Protein AF-A0A8D0L4X7-F1 (afdb_monomer_lite)

pLDDT: mean 71.31, std 26.77, range [26.7, 98.81]

Structure (mmCIF, N/CA/C/O backbone):
data_AF-A0A8D0L4X7-F1
#
_entry.id   AF-A0A8D0L4X7-F1
#
loop_
_atom_site.group_PDB
_atom_site.id
_atom_site.type_symbol
_atom_site.label_atom_id
_atom_site.label_alt_id
_atom_site.label_comp_id
_atom_site.label_asym_id
_atom_site.label_entity_id
_atom_site.label_seq_id
_atom_site.pdbx_PDB_ins_code
_atom_site.Cartn_x
_atom_site.Cartn_y
_atom_site.Cartn_z
_atom_site.occupancy
_atom_site.B_iso_or_equiv
_atom_site.auth_seq_id
_atom_site.auth_comp_id
_atom_site.auth_asym_id
_atom_site.auth_atom_id
_atom_site.pdbx_PDB_model_num
ATOM 1 N N . PRO A 1 1 ? 97.047 15.316 -18.246 1.00 34.00 1 PRO A N 1
ATOM 2 C CA . PRO A 1 1 ? 96.496 16.689 -18.102 1.00 34.00 1 PRO A CA 1
ATOM 3 C C . PRO A 1 1 ? 95.081 16.761 -18.722 1.00 34.00 1 PRO A C 1
ATOM 5 O O . PRO A 1 1 ? 94.843 16.042 -19.683 1.00 34.00 1 PRO A O 1
ATOM 8 N N . PRO A 1 2 ? 94.140 17.516 -18.127 1.00 65.56 2 PRO A N 1
ATOM 9 C CA . PRO A 1 2 ? 92.831 17.027 -17.630 1.00 65.56 2 PRO A CA 1
ATOM 10 C C . PRO A 1 2 ? 91.623 17.534 -18.470 1.00 65.56 2 PRO A C 1
ATOM 12 O O . PRO A 1 2 ? 91.836 18.319 -19.384 1.00 65.56 2 PRO A O 1
ATOM 15 N N . LYS A 1 3 ? 90.344 17.135 -18.291 1.00 3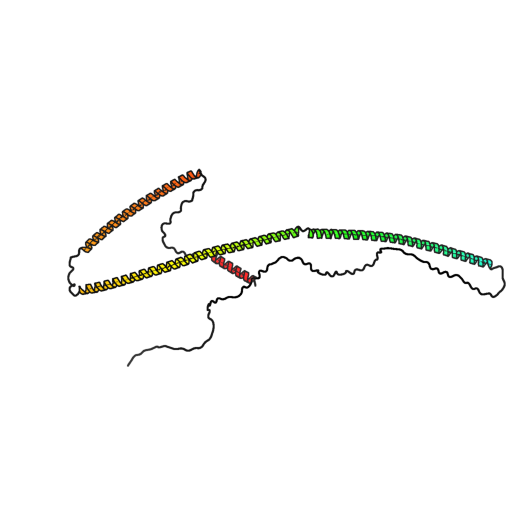9.72 3 LYS A N 1
ATOM 16 C CA . LYS A 1 3 ? 89.419 17.261 -17.127 1.00 39.72 3 LYS A CA 1
ATOM 17 C C . LYS A 1 3 ? 88.187 16.327 -17.317 1.00 39.72 3 LYS A C 1
ATOM 19 O O . LYS A 1 3 ? 87.667 16.263 -18.422 1.00 39.72 3 LYS A O 1
ATOM 24 N N . HIS A 1 4 ? 87.856 15.441 -16.360 1.00 42.44 4 HIS A N 1
ATOM 25 C CA . HIS A 1 4 ? 86.726 15.483 -15.383 1.00 42.44 4 HIS A CA 1
ATOM 26 C C . HIS A 1 4 ? 85.338 15.845 -15.977 1.00 42.44 4 HIS A C 1
ATOM 28 O O . HIS A 1 4 ? 85.224 16.878 -16.616 1.00 42.44 4 HIS A O 1
ATOM 34 N N . SER A 1 5 ? 84.233 15.105 -15.756 1.00 37.44 5 SER A N 1
ATOM 35 C CA . SER A 1 5 ? 83.608 14.872 -14.436 1.00 37.44 5 SER A CA 1
ATOM 36 C C . SER A 1 5 ? 82.314 13.999 -14.476 1.00 37.44 5 SER A C 1
ATOM 38 O O . SER A 1 5 ? 81.493 14.186 -15.363 1.00 37.44 5 SER A O 1
ATOM 40 N N . HIS A 1 6 ? 82.167 13.118 -13.462 1.00 38.12 6 HIS A N 1
ATOM 41 C CA . HIS A 1 6 ? 80.980 12.597 -12.713 1.00 38.12 6 HIS A CA 1
ATOM 42 C C . HIS A 1 6 ? 79.736 11.962 -13.398 1.00 38.12 6 HIS A C 1
ATOM 44 O O . HIS A 1 6 ? 79.083 12.581 -14.219 1.00 38.12 6 HIS A O 1
ATOM 50 N N . ARG A 1 7 ? 79.459 10.655 -13.145 1.00 37.72 7 ARG A N 1
ATOM 51 C CA . ARG A 1 7 ? 78.563 9.985 -12.128 1.00 37.72 7 ARG A CA 1
ATOM 52 C C . ARG A 1 7 ? 77.052 10.116 -12.446 1.00 37.72 7 ARG A C 1
ATOM 54 O O . ARG A 1 7 ? 76.613 11.192 -12.792 1.00 37.72 7 ARG A O 1
ATOM 61 N N . GLY A 1 8 ? 76.191 9.099 -12.306 1.00 30.28 8 GLY A N 1
ATOM 62 C CA . GLY A 1 8 ? 76.246 7.899 -11.464 1.00 30.28 8 GLY A CA 1
ATOM 63 C C . GLY A 1 8 ? 75.336 6.744 -11.931 1.00 30.28 8 GLY A C 1
ATOM 64 O O . GLY A 1 8 ? 74.757 6.768 -13.008 1.00 30.28 8 GLY A O 1
ATOM 65 N N . ARG A 1 9 ? 75.309 5.695 -11.107 1.00 38.44 9 ARG A N 1
ATOM 66 C CA . ARG A 1 9 ? 75.035 4.278 -11.393 1.00 38.44 9 ARG A CA 1
ATOM 67 C C . ARG A 1 9 ? 74.041 3.771 -10.343 1.00 38.44 9 ARG A C 1
ATOM 69 O O . ARG A 1 9 ? 74.279 4.109 -9.192 1.00 38.44 9 ARG A O 1
ATOM 76 N N . LEU A 1 10 ? 73.047 2.938 -10.680 1.00 31.69 10 LEU A N 1
ATOM 77 C CA . LEU A 1 10 ? 72.357 2.046 -9.723 1.00 31.69 10 LEU A CA 1
ATOM 78 C C . LEU A 1 10 ? 71.587 0.899 -10.423 1.00 31.69 10 LEU A C 1
ATOM 80 O O . LEU A 1 10 ? 70.802 1.144 -11.332 1.00 31.69 10 LEU A O 1
ATOM 84 N N . ALA A 1 11 ? 71.835 -0.332 -9.956 1.00 32.25 11 ALA A N 1
ATOM 85 C CA . ALA A 1 11 ? 71.083 -1.600 -10.068 1.00 32.25 11 ALA A CA 1
ATOM 86 C C . ALA A 1 11 ? 71.865 -2.665 -9.240 1.00 32.25 11 ALA A C 1
ATOM 88 O O . ALA A 1 11 ? 73.053 -2.421 -8.994 1.00 32.25 11 ALA A O 1
ATOM 89 N N . PRO A 1 12 ? 71.370 -3.892 -8.952 1.00 51.16 12 PRO A N 1
ATOM 90 C CA . PRO A 1 12 ? 70.024 -4.370 -8.572 1.00 51.16 12 PRO A CA 1
ATOM 91 C C . PRO A 1 12 ? 70.040 -5.361 -7.355 1.00 51.16 12 PRO A C 1
ATOM 93 O O . PRO A 1 12 ? 71.104 -5.759 -6.894 1.00 51.16 12 PRO A O 1
ATOM 96 N N . GLY A 1 13 ? 68.865 -5.851 -6.909 1.00 28.59 13 GLY A N 1
ATOM 97 C CA . GLY A 1 13 ? 68.700 -7.249 -6.431 1.00 28.59 13 GLY A CA 1
ATOM 98 C C . GLY A 1 13 ? 68.318 -7.551 -4.958 1.00 28.59 13 GLY A C 1
ATOM 99 O O . GLY A 1 13 ? 69.172 -7.564 -4.086 1.00 28.59 13 GLY A O 1
ATOM 100 N N . CYS A 1 14 ? 67.037 -7.903 -4.754 1.00 29.39 14 CYS A N 1
ATOM 101 C CA . CYS A 1 14 ? 66.383 -8.898 -3.860 1.00 29.39 14 CYS A CA 1
ATOM 102 C C . CYS A 1 14 ? 67.006 -9.380 -2.513 1.00 29.39 14 CYS A C 1
ATOM 104 O O . CYS A 1 14 ? 68.050 -10.022 -2.553 1.00 29.39 14 CYS A O 1
ATOM 106 N N . ARG A 1 15 ? 66.233 -9.348 -1.391 1.00 28.31 15 ARG A N 1
ATOM 107 C CA . ARG A 1 15 ? 65.673 -10.537 -0.656 1.00 28.31 15 ARG A CA 1
ATOM 108 C C . ARG A 1 15 ? 64.761 -10.183 0.566 1.00 28.31 15 ARG A C 1
ATOM 110 O O . ARG A 1 15 ? 65.149 -9.394 1.410 1.00 28.31 15 ARG A O 1
ATOM 117 N N . TRP A 1 16 ? 63.584 -10.832 0.605 1.00 31.25 16 TRP A N 1
ATOM 118 C CA . TRP A 1 16 ? 62.644 -11.315 1.659 1.00 31.25 16 TRP A CA 1
ATOM 119 C C . TRP A 1 16 ? 62.619 -10.839 3.138 1.00 31.25 16 TRP A C 1
ATOM 121 O O . TRP A 1 16 ? 63.617 -10.925 3.845 1.00 31.25 16 TRP A O 1
ATOM 131 N N . GLY A 1 17 ? 61.382 -10.612 3.629 1.00 28.08 17 GLY A N 1
ATOM 132 C CA . GLY A 1 17 ? 60.911 -10.736 5.029 1.00 28.08 17 GLY A CA 1
ATOM 133 C C . GLY A 1 17 ? 59.525 -10.076 5.250 1.00 28.08 17 GLY A C 1
ATOM 134 O O . GLY A 1 17 ? 59.412 -8.877 5.033 1.00 28.08 17 GLY A O 1
ATOM 135 N N . GLY A 1 18 ? 58.471 -10.828 5.620 1.00 28.09 18 GLY A N 1
ATOM 136 C CA . GLY A 1 18 ? 57.126 -10.300 5.996 1.00 28.09 18 GLY A CA 1
ATOM 137 C C . GLY A 1 18 ? 56.968 -10.081 7.518 1.00 28.09 18 GLY A C 1
ATOM 138 O O . GLY A 1 18 ? 57.997 -10.124 8.194 1.00 28.09 18 GLY A O 1
ATOM 139 N N . PRO A 1 19 ? 55.749 -9.961 8.112 1.00 49.41 19 PRO A N 1
ATOM 140 C CA . PRO A 1 19 ? 54.393 -9.802 7.549 1.00 49.41 19 PRO A CA 1
ATOM 141 C C . PRO A 1 19 ? 53.609 -8.582 8.126 1.00 49.41 19 PRO A C 1
ATOM 143 O O . PRO A 1 19 ? 54.038 -7.963 9.096 1.00 49.41 19 PRO A O 1
ATOM 146 N N . GLY A 1 20 ? 52.425 -8.265 7.580 1.00 29.45 20 GLY A N 1
ATOM 147 C CA . GLY A 1 20 ? 51.476 -7.329 8.207 1.00 29.45 20 GLY A CA 1
ATOM 148 C C . GLY A 1 20 ? 50.301 -6.930 7.306 1.00 29.45 20 GLY A C 1
ATOM 149 O O . GLY A 1 20 ? 50.505 -6.334 6.254 1.00 29.45 20 GLY A O 1
ATOM 150 N N . ASP A 1 21 ? 49.096 -7.301 7.736 1.00 31.38 21 ASP A N 1
ATOM 151 C CA . ASP A 1 21 ? 47.789 -7.222 7.074 1.00 31.38 21 ASP A CA 1
ATOM 152 C C . ASP A 1 21 ? 47.333 -5.841 6.574 1.00 31.38 21 ASP A C 1
ATOM 154 O O . ASP A 1 21 ? 47.471 -4.828 7.253 1.00 31.38 21 ASP A O 1
ATOM 158 N N . THR A 1 22 ? 46.651 -5.827 5.425 1.00 32.81 22 THR A N 1
ATOM 159 C CA . THR A 1 22 ? 45.186 -5.626 5.293 1.00 32.81 22 THR A CA 1
ATOM 160 C C . THR A 1 22 ? 44.869 -5.315 3.827 1.00 32.81 22 THR A C 1
ATOM 162 O O . THR A 1 22 ? 45.098 -4.218 3.328 1.00 32.81 22 THR A O 1
ATOM 165 N N . GLY A 1 23 ? 44.364 -6.317 3.106 1.00 30.70 23 GLY A N 1
ATOM 166 C CA . GLY A 1 23 ? 43.970 -6.199 1.705 1.00 30.70 23 GLY A CA 1
ATOM 167 C C . GLY A 1 23 ? 42.538 -6.670 1.514 1.00 30.70 23 GLY A C 1
ATOM 168 O O . GLY A 1 23 ? 42.254 -7.861 1.607 1.00 30.70 23 GLY A O 1
ATOM 169 N N . LEU A 1 24 ? 41.656 -5.711 1.241 1.00 42.62 24 LEU A N 1
ATOM 170 C CA . LEU A 1 24 ? 40.324 -5.909 0.679 1.00 42.62 24 LEU A CA 1
ATOM 171 C C . LEU A 1 24 ? 40.417 -6.735 -0.613 1.00 42.62 24 LEU A C 1
ATOM 173 O O . LEU A 1 24 ? 41.211 -6.422 -1.499 1.00 42.62 24 LEU A O 1
ATOM 177 N N . GLY A 1 25 ? 39.580 -7.762 -0.736 1.00 30.94 25 GLY A N 1
ATOM 178 C CA . GLY A 1 25 ? 39.521 -8.602 -1.927 1.00 30.94 25 GLY A CA 1
ATOM 179 C C . GLY A 1 25 ? 38.228 -9.402 -1.994 1.00 30.94 25 GLY A C 1
ATOM 180 O O . GLY A 1 25 ? 38.028 -10.352 -1.246 1.00 30.94 25 GLY A O 1
ATOM 181 N N . VAL A 1 26 ? 37.364 -8.986 -2.916 1.00 42.06 26 VAL A N 1
ATOM 182 C CA . VAL A 1 26 ? 36.131 -9.646 -3.356 1.00 42.06 26 VAL A CA 1
ATOM 183 C C . VAL A 1 26 ? 36.414 -11.083 -3.812 1.00 42.06 26 VAL A C 1
ATOM 185 O O . VAL A 1 26 ? 37.374 -11.328 -4.539 1.00 42.06 26 VAL A O 1
ATOM 188 N N . GLY A 1 27 ? 35.545 -12.031 -3.447 1.00 29.25 27 GLY A N 1
ATOM 189 C CA . GLY A 1 27 ? 35.651 -13.422 -3.887 1.00 29.25 27 GLY A CA 1
ATOM 190 C C . GLY A 1 27 ? 34.370 -14.224 -3.674 1.00 29.25 27 GLY A C 1
ATOM 191 O O . GLY A 1 27 ? 34.125 -14.756 -2.598 1.00 29.25 27 GLY A O 1
ATOM 192 N N . SER A 1 28 ? 33.583 -14.321 -4.744 1.00 42.09 28 SER A N 1
ATOM 193 C CA . SER A 1 28 ? 32.411 -15.181 -4.927 1.00 42.09 28 SER A CA 1
ATOM 194 C C . SER A 1 28 ? 32.653 -16.649 -4.536 1.00 42.09 28 SER A C 1
ATOM 196 O O . SER A 1 28 ? 33.633 -17.251 -4.978 1.00 42.09 28 SER A O 1
ATOM 198 N N . ARG A 1 29 ? 31.712 -17.260 -3.799 1.00 33.19 29 ARG A N 1
ATOM 199 C CA . ARG A 1 29 ? 31.449 -18.711 -3.829 1.00 33.19 29 ARG A CA 1
ATOM 200 C C . ARG A 1 29 ? 29.953 -18.996 -3.684 1.00 33.19 29 ARG A C 1
ATOM 202 O O . ARG A 1 29 ? 29.329 -18.629 -2.695 1.00 33.19 29 ARG A O 1
ATOM 209 N N . ARG A 1 30 ? 29.418 -19.723 -4.670 1.00 33.00 30 ARG A N 1
ATOM 210 C CA . ARG A 1 30 ? 28.227 -20.572 -4.536 1.00 33.00 30 ARG A CA 1
ATOM 211 C C . ARG A 1 30 ? 28.495 -21.676 -3.512 1.00 33.00 30 ARG A C 1
ATOM 213 O O . ARG A 1 30 ? 29.586 -22.244 -3.528 1.00 33.00 30 ARG A O 1
ATOM 220 N N . ALA A 1 31 ? 27.464 -22.047 -2.756 1.00 33.25 31 ALA A N 1
ATOM 221 C CA . ALA A 1 31 ? 26.797 -23.364 -2.735 1.00 33.25 31 ALA A CA 1
ATOM 222 C C . ALA A 1 31 ? 26.151 -23.611 -1.339 1.00 33.25 31 ALA A C 1
ATOM 224 O O . ALA A 1 31 ? 26.249 -22.748 -0.471 1.00 33.25 31 ALA A O 1
ATOM 225 N N . PRO A 1 32 ? 25.366 -24.684 -1.137 1.00 49.59 32 PRO A N 1
ATOM 226 C CA . PRO A 1 32 ? 23.939 -24.587 -0.851 1.00 49.59 32 PRO A CA 1
ATOM 227 C C . PRO A 1 32 ? 23.647 -24.981 0.602 1.00 49.59 32 PRO A C 1
ATOM 229 O O . PRO A 1 32 ? 24.272 -25.883 1.152 1.00 49.59 32 PRO A O 1
ATOM 232 N N . GLY A 1 33 ? 22.683 -24.334 1.249 1.00 26.70 33 GLY A N 1
ATOM 233 C CA . GLY A 1 33 ? 22.497 -24.555 2.678 1.00 26.70 33 GLY A CA 1
ATOM 234 C C . GLY A 1 33 ? 21.097 -24.249 3.146 1.00 26.70 33 GLY A C 1
ATOM 235 O O . GLY A 1 33 ? 20.808 -23.123 3.511 1.00 26.70 33 GLY A O 1
ATOM 236 N N . SER A 1 34 ? 20.300 -25.311 3.202 1.00 33.12 34 SER A N 1
ATOM 237 C CA . SER A 1 34 ? 19.147 -25.470 4.081 1.00 33.12 34 SER A CA 1
ATOM 238 C C . SER A 1 34 ? 17.979 -24.512 3.850 1.00 33.12 34 SER A C 1
ATOM 240 O O . SER A 1 34 ? 17.970 -23.359 4.271 1.00 33.12 34 SER A O 1
ATOM 242 N N . LEU A 1 35 ? 16.934 -25.080 3.244 1.00 39.91 35 LEU A N 1
ATOM 243 C CA . LEU A 1 35 ? 15.538 -24.714 3.454 1.00 39.91 35 LEU A CA 1
ATOM 244 C C . LEU A 1 35 ? 15.260 -24.551 4.958 1.00 39.91 35 LEU A C 1
ATOM 246 O O . LEU A 1 35 ? 14.817 -25.474 5.640 1.00 39.91 35 LEU A O 1
ATOM 250 N N . GLY A 1 36 ? 15.506 -23.354 5.478 1.00 29.59 36 GLY A N 1
ATOM 251 C CA . GLY A 1 36 ? 14.906 -22.890 6.709 1.00 29.59 36 GLY A CA 1
ATOM 252 C C . GLY A 1 36 ? 13.438 -22.658 6.414 1.00 29.59 36 GLY A C 1
ATOM 253 O O . GLY A 1 36 ? 13.067 -21.585 5.950 1.00 29.59 36 GLY A O 1
ATOM 254 N N . MET A 1 37 ? 12.619 -23.690 6.635 1.00 32.09 37 MET A N 1
ATOM 255 C CA . MET A 1 37 ? 11.176 -23.555 6.789 1.00 32.09 37 MET A CA 1
ATOM 256 C C . MET A 1 37 ? 10.900 -22.288 7.601 1.00 32.09 37 MET A C 1
ATOM 258 O O . MET A 1 37 ? 11.126 -22.264 8.815 1.00 32.09 37 MET A O 1
ATOM 262 N N . LEU A 1 38 ? 10.386 -21.242 6.950 1.00 31.59 38 LEU A N 1
ATOM 263 C CA . LEU A 1 38 ? 9.654 -20.218 7.669 1.00 31.59 38 LEU A CA 1
ATOM 264 C C . LEU A 1 38 ? 8.495 -20.958 8.326 1.00 31.59 38 LEU A C 1
ATOM 266 O O . LEU A 1 38 ? 7.531 -21.361 7.672 1.00 31.59 38 LEU A O 1
ATOM 270 N N . ARG A 1 39 ? 8.609 -21.171 9.639 1.00 32.94 39 ARG A N 1
ATOM 271 C CA . ARG A 1 39 ? 7.456 -21.405 10.497 1.00 32.94 39 ARG A CA 1
ATOM 272 C C . ARG A 1 39 ? 6.570 -20.177 10.338 1.00 32.94 39 ARG A C 1
ATOM 274 O O . ARG A 1 39 ? 6.686 -19.209 11.083 1.00 32.94 39 ARG A O 1
ATOM 281 N N . VAL A 1 40 ? 5.665 -20.249 9.369 1.00 31.19 40 VAL A N 1
ATOM 282 C CA . VAL A 1 40 ? 4.388 -19.559 9.424 1.00 31.19 40 VAL A CA 1
ATOM 283 C C . VAL A 1 40 ? 3.759 -20.043 10.722 1.00 31.19 40 VAL A C 1
ATOM 285 O O . VAL A 1 40 ? 3.211 -21.144 10.806 1.00 31.19 40 VAL A O 1
ATOM 288 N N . ARG A 1 41 ? 3.919 -19.255 11.787 1.00 32.97 41 ARG A N 1
ATOM 289 C CA . ARG A 1 41 ? 3.071 -19.379 12.962 1.00 32.97 41 ARG A CA 1
ATOM 290 C C . ARG A 1 41 ? 1.672 -19.042 12.467 1.00 32.97 41 ARG A C 1
ATOM 292 O O . ARG A 1 41 ? 1.294 -17.879 12.406 1.00 32.97 41 ARG A O 1
ATOM 299 N N . LYS A 1 42 ? 0.921 -20.076 12.079 1.00 34.19 42 LYS A N 1
ATOM 300 C CA . LYS A 1 42 ? -0.536 -20.036 12.108 1.00 34.19 42 LYS A CA 1
ATOM 301 C C . LYS A 1 42 ? -0.904 -19.559 13.508 1.00 34.19 42 LYS A C 1
ATOM 303 O O . LYS A 1 42 ? -0.799 -20.318 14.470 1.00 34.19 42 LYS A O 1
ATOM 308 N N . LEU A 1 43 ? -1.312 -18.302 13.619 1.00 36.09 43 LEU A N 1
ATOM 309 C CA . LEU A 1 43 ? -2.193 -17.871 14.689 1.00 36.09 43 LEU A CA 1
ATOM 310 C C . LEU A 1 43 ? -3.526 -18.574 14.431 1.00 36.09 43 LEU A C 1
ATOM 312 O O . LEU A 1 43 ? -4.420 -18.061 13.773 1.00 36.09 43 LEU A O 1
ATOM 316 N N . SER A 1 44 ? -3.601 -19.819 14.895 1.00 33.09 44 SER A N 1
ATOM 317 C CA . SER A 1 44 ? -4.858 -20.505 15.133 1.00 33.09 44 SER A CA 1
ATOM 318 C C . SER A 1 44 ? -5.515 -19.800 16.313 1.00 33.09 44 SER A C 1
ATOM 320 O O . SER A 1 44 ? -5.299 -20.175 17.466 1.00 33.09 44 SER A O 1
ATOM 322 N N . GLN A 1 45 ? -6.283 -18.747 16.036 1.00 42.56 45 GLN A N 1
ATOM 323 C CA . GLN A 1 45 ? -7.307 -18.296 16.967 1.00 42.56 45 GLN A CA 1
ATOM 324 C C . GLN A 1 45 ? -8.401 -19.362 16.969 1.00 42.56 45 GLN A C 1
ATOM 326 O O . GLN A 1 45 ? -9.260 -19.439 16.102 1.00 42.56 45 GLN A O 1
ATOM 331 N N . GLY A 1 46 ? -8.254 -20.259 17.930 1.00 45.78 46 GLY A N 1
ATOM 332 C CA . GLY A 1 46 ? -9.140 -21.368 18.223 1.00 45.78 46 GLY A CA 1
ATOM 333 C C . GLY A 1 46 ? -8.811 -21.847 19.626 1.00 45.78 46 GLY A C 1
ATOM 334 O O . GLY A 1 46 ? -8.455 -23.003 19.821 1.00 45.78 46 GLY A O 1
ATOM 335 N N . GLN A 1 47 ? -8.820 -20.925 20.592 1.00 33.12 47 GLN A N 1
ATOM 336 C CA . GLN A 1 47 ? -8.867 -21.295 21.999 1.00 33.12 47 GLN A CA 1
ATOM 337 C C . GLN A 1 47 ? -10.335 -21.406 22.385 1.00 33.12 47 GLN A C 1
ATOM 339 O O . GLN A 1 47 ? -11.026 -20.423 22.639 1.00 33.12 47 GLN A O 1
ATOM 344 N N . VAL A 1 48 ? -10.793 -22.654 22.382 1.00 38.81 48 VAL A N 1
ATOM 345 C CA . VAL A 1 48 ? -11.877 -23.109 23.242 1.00 38.81 48 VAL A CA 1
ATOM 346 C C . VAL A 1 48 ? -11.533 -22.661 24.659 1.00 38.81 48 VAL A C 1
ATOM 348 O O . VAL A 1 48 ? -10.438 -22.939 25.151 1.00 38.81 48 VAL A O 1
ATOM 351 N N . TRP A 1 49 ? -12.457 -21.947 25.295 1.00 32.56 49 TRP A N 1
ATOM 352 C CA . TRP A 1 49 ? -12.390 -21.633 26.713 1.00 32.56 49 TRP A CA 1
ATOM 353 C C . TRP A 1 49 ? -12.473 -22.945 27.497 1.00 32.56 49 TRP A C 1
ATOM 355 O O . TRP A 1 49 ? -13.549 -23.464 27.780 1.00 32.56 49 TRP A O 1
ATOM 365 N N . GLY A 1 50 ? -11.312 -23.518 27.796 1.00 30.62 50 GLY A N 1
ATOM 366 C CA . GLY A 1 50 ? -11.171 -24.539 28.817 1.00 30.62 50 GLY A CA 1
ATOM 367 C C . GLY A 1 50 ? -11.258 -23.861 30.175 1.00 30.62 50 GLY A C 1
ATOM 368 O O . GLY A 1 50 ? -10.274 -23.299 30.651 1.00 30.62 50 GLY A O 1
ATOM 369 N N . CYS A 1 51 ? -12.434 -23.908 30.795 1.00 32.81 51 CYS A N 1
ATOM 370 C CA . CYS A 1 51 ? -12.596 -23.642 32.218 1.00 32.81 51 CYS A CA 1
ATOM 371 C C . CYS A 1 51 ? -11.880 -24.750 33.006 1.00 32.81 51 CYS A C 1
ATOM 373 O O . CYS A 1 51 ? -12.495 -25.737 33.403 1.00 32.81 51 CYS A O 1
ATOM 375 N N . SER A 1 52 ? -10.571 -24.613 33.221 1.00 31.66 52 SER A N 1
ATOM 376 C CA . SER A 1 52 ? -9.896 -25.338 34.295 1.00 31.66 52 SER A CA 1
ATOM 377 C C . SER A 1 52 ? -10.140 -24.582 35.591 1.00 31.66 52 SER A C 1
ATOM 379 O O . SER A 1 52 ? -9.762 -23.420 35.733 1.00 31.66 52 SER A O 1
ATOM 381 N N . GLY A 1 53 ? -10.842 -25.266 36.494 1.00 40.31 53 GLY A N 1
ATOM 382 C CA . GLY A 1 53 ? -11.283 -24.774 37.785 1.00 40.31 53 GLY A CA 1
ATOM 383 C C . GLY A 1 53 ? -10.161 -24.119 38.574 1.00 40.31 53 GLY A C 1
ATOM 384 O O . GLY A 1 53 ? -9.191 -24.760 38.973 1.00 40.31 53 GLY A O 1
ATOM 385 N N . VAL A 1 54 ? -10.359 -22.834 38.846 1.00 33.50 54 VAL A N 1
ATOM 386 C CA . VAL A 1 54 ? -9.781 -22.193 40.015 1.00 33.50 54 VAL A CA 1
ATOM 387 C C . VAL A 1 54 ? -10.642 -22.647 41.183 1.00 33.50 54 VAL A C 1
ATOM 389 O O . VAL A 1 54 ? -11.804 -22.264 41.311 1.00 33.50 54 VAL A O 1
ATOM 392 N N . GLN A 1 55 ? -10.074 -23.536 41.987 1.00 37.72 55 GLN A N 1
ATOM 393 C CA . GLN A 1 55 ? -10.587 -23.903 43.291 1.00 37.72 55 GLN A CA 1
ATOM 394 C C . GLN A 1 55 ? -10.524 -22.644 44.158 1.00 37.72 55 GLN A C 1
ATOM 396 O O . GLN A 1 55 ? -9.487 -22.295 44.713 1.00 37.72 55 GLN A O 1
ATOM 401 N N . ALA A 1 56 ? -11.628 -21.901 44.179 1.00 32.72 56 ALA A N 1
ATOM 402 C CA . ALA A 1 56 ? -11.847 -20.851 45.149 1.00 32.72 56 ALA A CA 1
ATOM 403 C C . ALA A 1 56 ? -12.055 -21.545 46.496 1.00 32.72 56 ALA A C 1
ATOM 405 O O . ALA A 1 56 ? -13.135 -22.062 46.783 1.00 32.72 56 ALA A O 1
ATOM 406 N N . GLU A 1 57 ? -10.994 -21.603 47.299 1.00 36.78 57 GLU A N 1
ATOM 407 C CA . GLU A 1 57 ? -11.120 -21.780 48.738 1.00 36.78 57 GLU A CA 1
ATOM 408 C C . GLU A 1 57 ? -11.996 -20.638 49.254 1.00 36.78 57 GLU A C 1
ATOM 410 O O . GLU A 1 57 ? -11.565 -19.494 49.411 1.00 36.78 57 GLU A O 1
ATOM 415 N N . GLY A 1 58 ? -13.278 -20.950 49.433 1.00 31.47 58 GLY A N 1
ATOM 416 C CA . GLY A 1 58 ? -14.219 -20.092 50.118 1.00 31.47 58 GLY A CA 1
ATOM 417 C C . GLY A 1 58 ? -13.710 -19.880 51.533 1.00 31.47 58 GLY A C 1
ATOM 418 O O . GLY A 1 58 ? -13.735 -20.795 52.355 1.00 31.47 58 GLY A O 1
ATOM 419 N N . MET A 1 59 ? -13.235 -18.666 51.802 1.00 36.12 59 MET A N 1
ATOM 420 C CA . MET A 1 59 ? -13.063 -18.151 53.150 1.00 36.12 59 MET A CA 1
ATOM 421 C C . MET A 1 59 ? -14.387 -18.326 53.892 1.00 36.12 59 MET A C 1
ATOM 423 O O . MET A 1 59 ? -15.349 -17.590 53.682 1.00 36.12 59 MET A O 1
ATOM 427 N N . GLY A 1 60 ? -14.426 -19.342 54.752 1.00 31.41 60 GLY A N 1
ATOM 428 C CA . GLY A 1 60 ? -15.466 -19.515 55.744 1.00 31.41 60 GLY A CA 1
ATOM 429 C C . GLY A 1 60 ? -15.431 -18.327 56.692 1.00 31.41 60 GLY A C 1
ATOM 430 O O . GLY A 1 60 ? -14.574 -18.245 57.574 1.00 31.41 60 GLY A O 1
ATOM 431 N N . CYS A 1 61 ? -16.376 -17.409 56.519 1.00 33.31 61 CYS A N 1
ATOM 432 C CA . CYS A 1 61 ? -16.745 -16.472 57.562 1.00 33.31 61 CYS A CA 1
ATOM 433 C C . CYS A 1 61 ? -17.330 -17.280 58.724 1.00 33.31 61 CYS A C 1
ATOM 435 O O . CYS A 1 61 ? -18.506 -17.628 58.743 1.00 33.31 61 CYS A O 1
ATOM 437 N N . ARG A 1 62 ? -16.475 -17.582 59.705 1.00 42.25 62 ARG A N 1
ATOM 438 C CA . ARG A 1 62 ? -16.902 -17.855 61.074 1.00 42.25 62 ARG A CA 1
ATOM 439 C C . ARG A 1 62 ? -17.467 -16.550 61.621 1.00 42.25 62 ARG A C 1
ATOM 441 O O . ARG A 1 62 ? -16.716 -15.719 62.118 1.00 42.25 62 ARG A O 1
ATOM 448 N N . PHE A 1 63 ? -18.771 -16.368 61.506 1.00 32.66 63 PHE A N 1
ATOM 449 C CA . PHE A 1 63 ? -19.500 -15.526 62.437 1.00 32.66 63 PHE A CA 1
ATOM 450 C C . PHE A 1 63 ? -20.504 -16.414 63.146 1.00 32.66 63 PHE A C 1
ATOM 452 O O . PHE A 1 63 ? -21.335 -17.076 62.530 1.00 32.66 63 PHE A O 1
ATOM 459 N N . ALA A 1 64 ? -20.297 -16.501 64.453 1.00 44.06 64 ALA A N 1
ATOM 460 C CA . ALA A 1 64 ? -21.163 -17.178 65.381 1.00 44.06 64 ALA A CA 1
ATOM 461 C C . ALA A 1 64 ? -22.571 -16.593 65.271 1.00 44.06 64 ALA A C 1
ATOM 463 O O . ALA A 1 64 ? -22.743 -15.388 65.413 1.00 44.06 64 ALA A O 1
ATOM 464 N N . HIS A 1 65 ? -23.557 -17.457 65.071 1.00 32.47 65 HIS A N 1
ATOM 465 C CA . HIS A 1 65 ? -24.843 -17.299 65.721 1.00 32.47 65 HIS A CA 1
ATOM 466 C C . HIS A 1 65 ? -25.412 -18.690 65.976 1.00 32.47 65 HIS A C 1
ATOM 468 O O . HIS A 1 65 ? -25.831 -19.417 65.078 1.00 32.47 65 HIS A O 1
ATOM 474 N N . THR A 1 66 ? -25.335 -19.069 67.245 1.00 41.25 66 THR A N 1
ATOM 475 C CA . THR A 1 66 ? -26.304 -19.927 67.907 1.00 41.25 66 THR A CA 1
ATOM 476 C C . THR A 1 66 ? -27.705 -19.441 67.531 1.00 41.25 66 THR A C 1
ATOM 478 O O . THR A 1 66 ? -27.968 -18.245 67.624 1.00 41.25 66 THR A O 1
ATOM 481 N N . VAL A 1 67 ? -28.568 -20.346 67.081 1.00 35.62 67 VAL A N 1
ATOM 482 C CA . VAL A 1 67 ? -29.957 -20.536 67.531 1.00 35.62 67 VAL A CA 1
ATOM 483 C C . VAL A 1 67 ? -30.585 -21.599 66.631 1.00 35.62 67 VAL A C 1
ATOM 485 O O . VAL A 1 67 ? -30.396 -21.640 65.417 1.00 35.62 67 VAL A O 1
ATOM 488 N N . LEU A 1 68 ? -31.263 -22.517 67.306 1.00 41.75 68 LEU A N 1
ATOM 489 C CA . LEU A 1 68 ? -31.961 -23.667 66.774 1.00 41.75 68 LEU A CA 1
ATOM 490 C C . LEU A 1 68 ? -33.131 -23.250 65.876 1.00 41.75 68 LEU A C 1
ATOM 492 O O . LEU A 1 68 ? -33.822 -22.276 66.160 1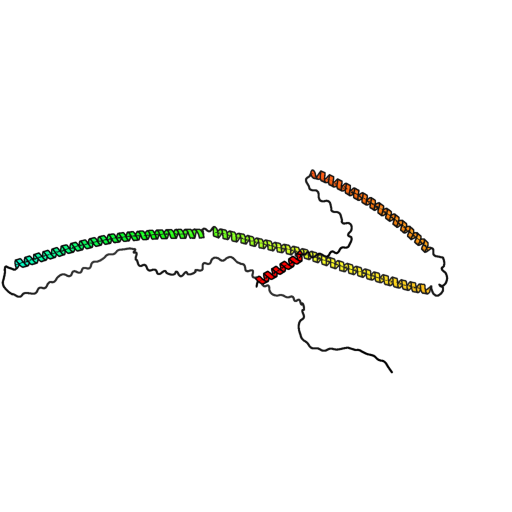.00 41.75 68 LEU A O 1
ATOM 496 N N . CYS A 1 69 ? -33.438 -24.077 64.879 1.00 30.30 69 CYS A N 1
ATOM 497 C CA . CYS A 1 69 ? -34.824 -24.249 64.464 1.00 30.30 69 CYS A CA 1
ATOM 498 C C . CYS A 1 69 ? -35.100 -25.701 64.082 1.00 30.30 69 CYS A C 1
ATOM 500 O O . CYS A 1 69 ? -34.407 -26.312 63.269 1.00 30.30 69 CYS A O 1
ATOM 502 N N . SER A 1 70 ? -36.117 -26.214 64.759 1.00 39.34 70 SER A N 1
ATOM 503 C CA . SER A 1 70 ? -36.677 -27.552 64.719 1.00 39.34 70 SER A CA 1
ATOM 504 C C . SER A 1 70 ? -37.422 -27.847 63.420 1.00 39.34 70 SER A C 1
ATOM 506 O O . SER A 1 70 ? -38.103 -26.988 62.869 1.00 39.34 70 SER A O 1
ATOM 508 N N . SER A 1 71 ? -37.387 -29.113 63.018 1.00 35.69 71 SER A N 1
ATOM 509 C CA . SER A 1 71 ? -38.450 -29.831 62.298 1.00 35.69 71 SER A CA 1
ATOM 510 C C . SER A 1 71 ? -38.013 -31.297 62.246 1.00 35.69 71 SER A C 1
ATOM 512 O O . SER A 1 71 ? -36.849 -31.544 61.956 1.00 35.69 71 SER A O 1
ATOM 514 N N . ALA A 1 72 ? -38.810 -32.333 62.439 1.00 32.47 72 ALA A N 1
ATOM 515 C CA . ALA A 1 72 ? -40.209 -32.540 62.766 1.00 32.47 72 ALA A CA 1
ATOM 516 C C . ALA A 1 72 ? -40.341 -34.068 62.970 1.00 32.47 72 ALA A C 1
ATOM 518 O O . ALA A 1 72 ? -39.512 -34.813 62.445 1.00 32.47 72 ALA A O 1
ATOM 519 N N . GLY A 1 73 ? -41.410 -34.518 63.626 1.00 31.28 73 GLY A N 1
ATOM 520 C CA . GLY A 1 73 ? -41.980 -35.840 63.349 1.00 31.28 73 GLY A CA 1
ATOM 521 C C . GLY A 1 73 ? -41.788 -36.926 64.408 1.00 31.28 73 GLY A C 1
ATOM 522 O O . GLY A 1 73 ? -40.694 -37.446 64.587 1.00 31.28 73 GLY A O 1
ATOM 523 N N . ASP A 1 74 ? -42.940 -37.291 64.972 1.00 31.11 74 ASP A N 1
ATOM 524 C CA . ASP A 1 74 ? -43.412 -38.651 65.249 1.00 31.11 74 ASP A CA 1
ATOM 525 C C . ASP A 1 74 ? -43.097 -39.349 66.588 1.00 31.11 74 ASP A C 1
ATOM 527 O O . ASP A 1 74 ? -42.013 -39.863 66.835 1.00 31.11 74 ASP A O 1
ATOM 531 N N . VAL A 1 75 ? -44.148 -39.341 67.426 1.00 44.78 75 VAL A N 1
ATOM 532 C CA . VAL A 1 75 ? -44.843 -40.489 68.048 1.00 44.78 75 VAL A CA 1
ATOM 533 C C . VAL A 1 75 ? -43.976 -41.645 68.564 1.00 44.78 75 VAL A C 1
ATOM 535 O O . VAL A 1 75 ? -43.398 -42.378 67.780 1.00 44.78 75 VAL A O 1
ATOM 538 N N . ASP A 1 76 ? -44.016 -41.874 69.882 1.00 31.64 76 ASP A N 1
ATOM 539 C CA . ASP A 1 76 ? -44.505 -43.130 70.482 1.00 31.64 76 ASP A CA 1
ATOM 540 C C . ASP A 1 76 ? -44.478 -43.035 72.023 1.00 31.64 76 ASP A C 1
ATOM 542 O O . ASP A 1 76 ? -43.451 -42.780 72.649 1.00 31.64 76 ASP A O 1
ATOM 546 N N . THR A 1 77 ? -45.645 -43.231 72.638 1.00 42.38 77 THR A N 1
ATOM 547 C CA . THR A 1 77 ? -45.793 -43.663 74.042 1.00 42.38 77 THR A CA 1
ATOM 548 C C . THR A 1 77 ? -45.410 -45.146 74.108 1.00 42.38 77 THR A C 1
ATOM 550 O O . THR A 1 77 ? -45.735 -45.867 73.162 1.00 42.38 77 THR A O 1
ATOM 553 N N . PRO A 1 78 ? -44.760 -45.648 75.181 1.00 45.03 78 PRO A N 1
ATOM 554 C CA . PRO A 1 78 ? -45.554 -46.271 76.258 1.00 45.03 78 PRO A CA 1
ATOM 555 C C . PRO A 1 78 ? -44.912 -46.318 77.676 1.00 45.03 78 PRO A C 1
ATOM 557 O O . PRO A 1 78 ? -43.728 -46.051 77.847 1.00 45.03 78 PRO A O 1
ATOM 560 N N . ASN A 1 79 ? -45.734 -46.792 78.633 1.00 29.81 79 ASN A N 1
ATOM 561 C CA . ASN A 1 79 ? -45.456 -47.379 79.967 1.00 29.81 79 ASN A CA 1
ATOM 562 C C . ASN A 1 79 ? -44.994 -46.442 81.103 1.00 29.81 79 ASN A C 1
ATOM 564 O O . ASN A 1 79 ? -44.006 -45.741 80.951 1.00 29.81 79 ASN A O 1
ATOM 568 N N . LEU A 1 80 ? -45.699 -46.285 82.238 1.00 44.25 80 LEU A N 1
ATOM 569 C CA . LEU A 1 80 ? -46.172 -47.246 83.267 1.00 44.25 80 LEU A CA 1
ATOM 570 C C . LEU A 1 80 ? -45.054 -48.091 83.893 1.00 44.25 80 LEU A C 1
ATOM 572 O O . LEU A 1 80 ? -44.762 -49.161 83.370 1.00 44.25 80 LEU A O 1
ATOM 576 N N . GLU A 1 81 ? -44.528 -47.606 85.024 1.00 40.34 81 GLU A N 1
ATOM 577 C CA . GLU A 1 81 ? -44.114 -48.349 86.235 1.00 40.34 81 GLU A CA 1
ATOM 578 C C . GLU A 1 81 ? -44.372 -47.358 87.400 1.00 40.34 81 GLU A C 1
ATOM 580 O O . GLU A 1 81 ? -43.793 -46.274 87.424 1.00 40.34 81 GLU A O 1
ATOM 585 N N . GLU A 1 82 ? -45.490 -47.439 88.130 1.00 43.09 82 GLU A N 1
ATOM 586 C CA . GLU A 1 82 ? -45.673 -48.244 89.355 1.00 43.09 82 GLU A CA 1
ATOM 587 C C . GLU A 1 82 ? -44.424 -48.261 90.250 1.00 43.09 82 GLU A C 1
ATOM 589 O O . GLU A 1 82 ? -43.482 -49.002 89.995 1.00 43.09 82 GLU A O 1
ATOM 594 N N . ASN A 1 83 ? -44.445 -47.463 91.322 1.00 36.59 83 ASN A N 1
ATOM 595 C CA . ASN A 1 83 ? -43.890 -47.904 92.596 1.00 36.59 83 ASN A CA 1
ATOM 596 C C . ASN A 1 83 ? -44.720 -47.285 93.729 1.00 36.59 83 ASN A C 1
ATOM 598 O O . ASN A 1 83 ? -44.608 -46.100 94.044 1.00 36.59 83 ASN A O 1
ATOM 602 N N . GLU A 1 84 ? -45.625 -48.109 94.242 1.00 40.72 84 GLU A N 1
ATOM 603 C CA . GLU A 1 84 ? -46.258 -47.974 95.545 1.00 40.72 84 GLU A CA 1
ATOM 604 C C . GLU A 1 84 ? -45.181 -48.247 96.604 1.00 40.72 84 GLU A C 1
ATOM 606 O O . GLU A 1 84 ? -44.465 -49.241 96.505 1.00 40.72 84 GLU A O 1
ATOM 611 N N . GLU A 1 85 ? -45.063 -47.393 97.615 1.00 38.03 85 GLU A N 1
ATOM 612 C CA . GLU A 1 85 ? -44.522 -47.814 98.908 1.00 38.03 85 GLU A CA 1
ATOM 613 C C . GLU A 1 85 ? -45.547 -47.402 99.963 1.00 38.03 85 GLU A C 1
ATOM 615 O O . GLU A 1 85 ? -45.739 -46.220 100.257 1.00 38.03 85 GLU A O 1
ATOM 620 N N . GLU A 1 86 ? -46.286 -48.417 100.411 1.00 38.62 86 GLU A N 1
ATOM 621 C CA . GLU A 1 86 ? -47.184 -48.393 101.556 1.00 38.62 86 GLU A CA 1
ATOM 622 C C . GLU A 1 86 ? -46.391 -48.356 102.875 1.00 38.62 86 GLU A C 1
ATOM 624 O O . GLU A 1 86 ? -45.241 -48.789 102.955 1.00 38.62 86 GLU A O 1
ATOM 629 N N . GLU A 1 87 ? -47.081 -47.784 103.859 1.00 41.75 87 GLU A N 1
ATOM 630 C CA . GLU A 1 87 ? -46.967 -47.794 105.323 1.00 41.75 87 GLU A CA 1
ATOM 631 C C . GLU A 1 87 ? -46.031 -48.829 105.974 1.00 41.75 87 GLU A C 1
ATOM 633 O O . GLU A 1 87 ? -45.971 -49.960 105.524 1.00 41.75 87 GLU A O 1
ATOM 638 N N . GLU A 1 88 ? -45.408 -48.472 107.107 1.00 34.00 88 GLU A N 1
ATOM 639 C CA . GLU A 1 88 ? -45.673 -49.127 108.406 1.00 34.00 88 GLU A CA 1
ATOM 640 C C . GLU A 1 88 ? -45.269 -48.179 109.556 1.00 34.00 88 GLU A C 1
ATOM 642 O O . GLU A 1 88 ? -44.134 -47.700 109.644 1.00 34.00 88 GLU A O 1
ATOM 647 N N . GLU A 1 89 ? -46.240 -47.887 110.421 1.00 40.28 89 GLU A N 1
ATOM 648 C CA . GLU A 1 89 ? -46.055 -47.301 111.747 1.00 40.28 89 GLU A CA 1
ATOM 649 C C . GLU A 1 89 ? -45.625 -48.402 112.731 1.00 40.28 89 GLU A C 1
ATOM 651 O O . GLU A 1 89 ? -46.222 -49.477 112.752 1.00 40.28 89 GLU A O 1
ATOM 656 N N . GLU A 1 90 ? -44.653 -48.122 113.601 1.00 38.88 90 GLU A N 1
ATOM 657 C CA . GLU A 1 90 ? -44.491 -48.862 114.858 1.00 38.88 90 GLU A CA 1
ATOM 658 C C . GLU A 1 90 ? -44.473 -47.874 116.032 1.00 38.88 90 GLU A C 1
ATOM 660 O O . GLU A 1 90 ? -43.575 -47.039 116.167 1.00 38.88 90 GLU A O 1
ATOM 665 N N . GLU A 1 91 ? -45.498 -47.981 116.878 1.00 41.09 91 GLU A N 1
ATOM 666 C CA . GLU A 1 91 ? -45.549 -47.408 118.220 1.00 41.09 91 GLU A CA 1
ATOM 667 C C . GLU A 1 91 ? -44.834 -48.327 119.226 1.00 41.09 91 GLU A C 1
ATOM 669 O O . GLU A 1 91 ? -45.010 -49.543 119.179 1.00 41.09 91 GLU A O 1
ATOM 674 N N . GLU A 1 92 ? -44.135 -47.756 120.219 1.00 38.09 92 GLU A N 1
ATOM 675 C CA . GLU A 1 92 ? -43.928 -48.430 121.510 1.00 38.09 92 GLU A CA 1
ATOM 676 C C . GLU A 1 92 ? -44.074 -47.497 122.734 1.00 38.09 92 GLU A C 1
ATOM 678 O O . GLU A 1 92 ? -43.404 -46.477 122.898 1.00 38.09 92 GLU A O 1
ATOM 683 N N . GLU A 1 93 ? -45.001 -47.958 123.573 1.00 35.69 93 GLU A N 1
ATOM 684 C CA . GLU A 1 93 ? -45.370 -47.796 124.983 1.00 35.69 93 GLU A CA 1
ATOM 685 C C . GLU A 1 93 ? -44.692 -46.823 125.991 1.00 35.69 93 GLU A C 1
ATOM 687 O O . GLU A 1 93 ? -43.528 -46.928 126.371 1.00 35.69 93 GLU A O 1
ATOM 692 N N . VAL A 1 94 ? -45.576 -45.992 126.575 1.00 37.91 94 VAL A N 1
ATOM 693 C CA . VAL A 1 94 ? -45.975 -45.810 128.002 1.00 37.91 94 VAL A CA 1
ATOM 694 C C . VAL A 1 94 ? -44.917 -45.747 129.131 1.00 37.91 94 VAL A C 1
ATOM 696 O O . VAL A 1 94 ? -44.312 -46.752 129.492 1.00 37.91 94 VAL A O 1
ATOM 699 N N . ASN A 1 95 ? -44.909 -44.637 129.905 1.00 29.11 95 ASN A N 1
ATOM 700 C CA . ASN A 1 95 ? -44.924 -44.728 131.383 1.00 29.11 95 ASN A CA 1
ATOM 701 C C . ASN A 1 95 ? -45.507 -43.497 132.131 1.00 29.11 95 ASN A C 1
ATOM 703 O O . ASN A 1 95 ? -45.044 -42.371 131.988 1.00 29.11 95 ASN A O 1
ATOM 707 N N . ALA A 1 96 ? -46.484 -43.832 132.980 1.00 30.89 96 ALA A N 1
ATOM 708 C CA . ALA A 1 96 ? -47.226 -43.184 134.069 1.00 30.89 96 ALA A CA 1
ATOM 709 C C . ALA A 1 96 ? -46.791 -41.839 134.692 1.00 30.89 96 ALA A C 1
ATOM 711 O O . ALA A 1 96 ? -45.636 -41.645 135.072 1.00 30.89 96 ALA A O 1
ATOM 712 N N . GLY A 1 97 ? -47.801 -41.023 135.046 1.00 31.56 97 GLY A N 1
ATOM 713 C CA . GLY A 1 97 ? -47.604 -39.968 136.044 1.00 31.56 97 GLY A CA 1
ATOM 714 C C . GLY A 1 97 ? -48.754 -39.026 136.422 1.00 31.56 97 GLY A C 1
ATOM 715 O O . GLY A 1 97 ? -48.472 -37.857 136.608 1.00 31.56 97 GLY A O 1
ATOM 716 N N . SER A 1 98 ? -49.967 -39.531 136.682 1.00 35.94 98 SER A N 1
ATOM 717 C CA . SER A 1 98 ? -50.929 -39.005 137.687 1.00 35.94 98 SER A CA 1
ATOM 718 C C . SER A 1 98 ? -51.476 -37.556 137.619 1.00 35.94 98 SER A C 1
ATOM 720 O O . SER A 1 98 ? -50.763 -36.606 137.903 1.00 35.94 98 SER A O 1
ATOM 722 N N . VAL A 1 99 ? -52.819 -37.501 137.563 1.00 46.59 99 VAL A N 1
ATOM 723 C CA . VAL A 1 99 ? -53.729 -36.586 138.292 1.00 46.59 99 VAL A CA 1
ATOM 724 C C . VAL A 1 99 ? -53.721 -35.123 1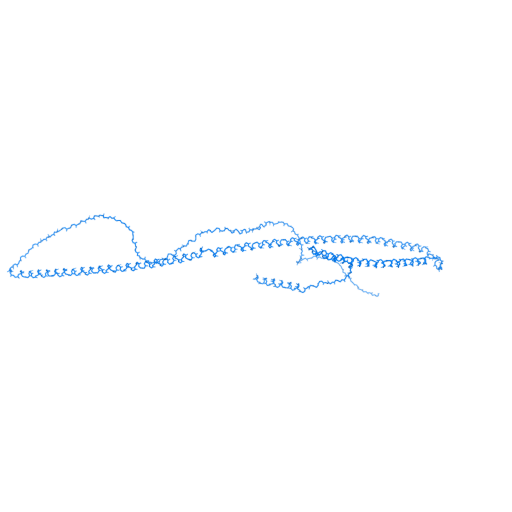37.839 1.00 46.59 99 VAL A C 1
ATOM 726 O O . VAL A 1 99 ? -52.917 -34.345 138.327 1.00 46.59 99 VAL A O 1
ATOM 729 N N . GLU A 1 100 ? -54.687 -34.768 136.984 1.00 39.06 100 GLU A N 1
ATOM 730 C CA . GLU A 1 100 ? -55.635 -33.643 137.139 1.00 39.06 100 GLU A CA 1
ATOM 731 C C . GLU A 1 100 ? -56.509 -33.553 135.870 1.00 39.06 100 GLU A C 1
ATOM 733 O O . GLU A 1 100 ? -56.157 -32.907 134.894 1.00 39.06 100 GLU A O 1
ATOM 738 N N . GLU A 1 101 ? -57.638 -34.272 135.861 1.00 49.84 101 GLU A N 1
ATOM 739 C CA . GLU A 1 101 ? -58.670 -34.122 134.826 1.00 49.84 101 GLU A CA 1
ATOM 740 C C . GLU A 1 101 ? -59.488 -32.848 135.113 1.00 49.84 101 GLU A C 1
ATOM 742 O O . GLU A 1 101 ? -59.825 -32.589 136.272 1.00 49.84 101 GLU A O 1
ATOM 747 N N . GLU A 1 102 ? -59.823 -32.115 134.040 1.00 46.88 102 GLU A N 1
ATOM 748 C CA . GLU A 1 102 ? -60.707 -30.930 133.951 1.00 46.88 102 GLU A CA 1
ATOM 749 C C . GLU A 1 102 ? -60.068 -29.514 133.866 1.00 46.88 102 GLU A C 1
ATOM 751 O O . GLU A 1 102 ? -60.689 -28.561 134.306 1.00 46.88 102 GLU A O 1
ATOM 756 N N . GLU A 1 103 ? -58.885 -29.312 133.255 1.00 48.69 103 GLU A N 1
ATOM 757 C CA . GLU A 1 103 ? -58.381 -27.969 132.815 1.00 48.69 103 GLU A CA 1
ATOM 758 C C . GLU A 1 103 ? -57.434 -28.045 131.565 1.00 48.69 103 GLU A C 1
ATOM 760 O O . GLU A 1 103 ? -56.641 -27.124 131.303 1.00 48.69 103 GLU A O 1
ATOM 765 N N . GLU A 1 104 ? -57.465 -29.150 130.799 1.00 48.00 104 GLU A N 1
ATOM 766 C CA . GLU A 1 104 ? -56.641 -29.378 129.584 1.00 48.00 104 GLU A CA 1
ATOM 767 C C . GLU A 1 104 ? -57.443 -29.313 128.265 1.00 48.00 104 GLU A C 1
ATOM 769 O O . GLU A 1 104 ? -56.919 -28.799 127.276 1.00 48.00 104 GLU A O 1
ATOM 774 N N . ASP A 1 105 ? -58.733 -29.677 128.261 1.00 49.69 105 ASP A N 1
ATOM 775 C CA . ASP A 1 105 ? -59.583 -29.668 127.054 1.00 49.69 105 ASP A CA 1
ATOM 776 C C . ASP A 1 105 ? -59.735 -28.269 126.422 1.00 49.69 105 ASP A C 1
ATOM 778 O O . ASP A 1 105 ? -59.762 -28.129 125.202 1.00 49.69 105 ASP A O 1
ATOM 782 N N . GLU A 1 106 ? -59.792 -27.201 127.225 1.00 53.28 106 GLU A N 1
ATOM 783 C CA . GLU A 1 106 ? -59.919 -25.832 126.696 1.00 53.28 106 GLU A CA 1
ATOM 784 C C . GLU A 1 106 ? -58.624 -25.342 126.019 1.00 53.28 106 GLU A C 1
ATOM 786 O O . GLU A 1 106 ? -58.688 -24.572 125.065 1.00 53.28 106 GLU A O 1
ATOM 791 N N . LYS A 1 107 ? -57.448 -25.833 126.439 1.00 53.59 107 LYS A N 1
ATOM 792 C CA . LYS A 1 107 ? -56.151 -25.445 125.851 1.00 53.59 107 LYS A CA 1
ATOM 793 C C . LYS A 1 107 ? -55.804 -26.269 124.612 1.00 53.59 107 LYS A C 1
ATOM 795 O O . LYS A 1 107 ? -55.219 -25.722 123.682 1.00 53.59 107 LYS A O 1
ATOM 800 N N . GLU A 1 108 ? -56.174 -27.548 124.564 1.00 54.25 108 GLU A N 1
ATOM 801 C CA . GLU A 1 108 ? -56.039 -28.372 123.353 1.00 54.25 108 GLU A CA 1
ATOM 802 C C . GLU A 1 108 ? -56.991 -27.915 122.240 1.00 54.25 108 GLU A C 1
ATOM 804 O O . GLU A 1 108 ? -56.602 -27.881 121.072 1.00 54.25 108 GLU A O 1
ATOM 809 N N . LEU A 1 109 ? -58.206 -27.478 122.590 1.00 57.28 109 LEU A N 1
ATOM 810 C CA . LEU A 1 109 ? -59.143 -26.885 121.633 1.00 57.28 109 LEU A CA 1
ATOM 811 C C . LEU A 1 109 ? -58.654 -25.527 121.101 1.00 57.28 109 LEU A C 1
ATOM 813 O O . LEU A 1 109 ? -58.763 -25.283 119.901 1.00 57.28 109 LEU A O 1
ATOM 817 N N . GLU A 1 110 ? -58.070 -24.670 121.946 1.00 58.91 110 GLU A N 1
ATOM 818 C CA . GLU A 1 110 ? -57.468 -23.396 121.517 1.00 58.91 110 GLU A CA 1
ATOM 819 C C . GLU A 1 110 ? -56.213 -23.593 120.645 1.00 58.91 110 GLU A C 1
ATOM 821 O O . GLU A 1 110 ? -56.013 -22.857 119.676 1.00 58.91 110 GLU A O 1
ATOM 826 N N . LEU A 1 111 ? -55.376 -24.596 120.941 1.00 57.78 111 LEU A N 1
ATOM 827 C CA . LEU A 1 111 ? -54.229 -24.966 120.102 1.00 57.78 111 LEU A CA 1
ATOM 828 C C . LEU A 1 111 ? -54.685 -25.549 118.755 1.00 57.78 111 LEU A C 1
ATOM 830 O O . LEU A 1 111 ? -54.159 -25.162 117.714 1.00 57.78 111 LEU A O 1
ATOM 834 N N . SER A 1 112 ? -55.726 -26.385 118.752 1.00 69.06 112 SER A N 1
ATOM 835 C CA . SER A 1 112 ? -56.341 -26.923 117.532 1.00 69.06 112 SER A CA 1
ATOM 836 C C . SER A 1 112 ? -56.992 -25.832 116.665 1.00 69.06 112 SER A C 1
ATOM 838 O O . SER A 1 112 ? -56.890 -25.853 115.435 1.00 69.06 112 SER A O 1
ATOM 840 N N . GLU A 1 113 ? -57.625 -24.827 117.280 1.00 74.31 113 GLU A N 1
ATOM 841 C CA . GLU A 1 113 ? -58.184 -23.673 116.570 1.00 74.31 113 GLU A CA 1
ATOM 842 C C . GLU A 1 113 ? -57.081 -22.806 115.938 1.00 74.31 113 GLU A C 1
ATOM 844 O O . GLU A 1 113 ? -57.200 -22.424 114.771 1.00 74.31 113 GLU A O 1
ATOM 849 N N . GLN A 1 114 ? -55.971 -22.578 116.647 1.00 80.25 114 GLN A N 1
ATOM 850 C CA . GLN A 1 114 ? -54.799 -21.860 116.129 1.00 80.25 114 GLN A CA 1
ATOM 851 C C . GLN A 1 114 ? -54.091 -22.611 114.995 1.00 80.25 114 GLN A C 1
ATOM 853 O O . GLN A 1 114 ? -53.661 -21.993 114.022 1.00 80.25 114 GLN A O 1
ATOM 858 N N . GLU A 1 115 ? -53.995 -23.938 115.067 1.00 83.44 115 GLU A N 1
ATOM 859 C CA . GLU A 1 115 ? -53.467 -24.773 113.982 1.00 83.44 115 GLU A CA 1
ATOM 860 C C . GLU A 1 115 ? -54.357 -24.705 112.735 1.00 83.44 115 GLU A C 1
ATOM 862 O O . GLU A 1 115 ? -53.863 -24.567 111.613 1.00 83.44 115 GLU A O 1
ATOM 867 N N . MET A 1 116 ? -55.679 -24.712 112.921 1.00 78.62 116 MET A N 1
ATOM 868 C CA . MET A 1 116 ? -56.644 -24.511 111.840 1.00 78.62 116 MET A CA 1
ATOM 869 C C . MET A 1 116 ? -56.554 -23.104 111.242 1.00 78.62 116 MET A C 1
ATOM 871 O O . MET A 1 116 ? -56.674 -22.937 110.027 1.00 78.62 116 MET A O 1
ATOM 875 N N . GLU A 1 117 ? -56.332 -22.077 112.059 1.00 85.62 117 GLU A N 1
ATOM 876 C CA . GLU A 1 117 ? -56.065 -20.717 111.590 1.00 85.62 117 GLU A CA 1
ATOM 877 C C . GLU A 1 117 ? -54.729 -20.608 110.840 1.00 85.62 117 GLU A C 1
ATOM 879 O O . GLU A 1 117 ? -54.679 -19.967 109.788 1.00 85.62 117 GLU A O 1
ATOM 884 N N . ALA A 1 118 ? -53.677 -21.295 111.292 1.00 87.38 118 ALA A N 1
ATOM 885 C CA . ALA A 1 118 ? -52.388 -21.363 110.607 1.00 87.38 118 ALA A CA 1
ATOM 886 C C . ALA A 1 118 ? -52.487 -22.093 109.254 1.00 87.38 118 ALA A C 1
ATOM 888 O O . ALA A 1 118 ? -51.945 -21.613 108.259 1.00 87.38 118 ALA A O 1
ATOM 889 N N . LEU A 1 119 ? -53.236 -23.198 109.177 1.00 90.00 119 LEU A N 1
ATOM 890 C CA . LEU A 1 119 ? -53.544 -23.904 107.926 1.00 90.00 119 LEU A CA 1
ATOM 891 C C . LEU A 1 119 ? -54.353 -23.032 106.959 1.00 90.00 119 LEU A C 1
ATOM 893 O O . LEU A 1 119 ? -54.075 -23.011 105.761 1.00 90.00 119 LEU A O 1
ATOM 897 N N . ARG A 1 120 ? -55.332 -22.267 107.462 1.00 91.69 120 ARG A N 1
ATOM 898 C CA . ARG A 1 120 ? -56.077 -21.288 106.649 1.00 91.69 120 ARG A CA 1
ATOM 899 C C . ARG A 1 120 ? -55.157 -20.192 106.113 1.00 91.69 120 ARG A C 1
ATOM 901 O O . ARG A 1 120 ? -55.290 -19.830 104.948 1.00 91.69 120 ARG A O 1
ATOM 908 N N . ALA A 1 121 ? -54.224 -19.691 106.923 1.00 93.38 121 ALA A N 1
ATOM 909 C CA . ALA A 1 121 ? -53.234 -18.708 106.489 1.00 93.38 121 ALA A CA 1
ATOM 910 C C . ALA A 1 121 ? -52.290 -19.279 105.417 1.00 93.38 121 ALA A C 1
ATOM 912 O O . ALA A 1 121 ? -52.077 -18.629 104.398 1.00 93.38 121 ALA A O 1
ATOM 913 N N . GLN A 1 122 ? -51.805 -20.514 105.588 1.00 95.00 122 GLN A N 1
ATOM 914 C CA . GLN A 1 122 ? -51.002 -21.213 104.576 1.00 95.00 122 GLN A CA 1
ATOM 915 C C . GLN A 1 122 ? -51.783 -21.428 103.276 1.00 95.00 122 GLN A C 1
ATOM 917 O O . GLN A 1 122 ? -51.249 -21.209 102.194 1.00 95.00 122 GLN A O 1
ATOM 922 N N . MET A 1 123 ? -53.060 -21.809 103.362 1.00 95.06 123 MET A N 1
ATOM 923 C CA . MET A 1 123 ? -53.903 -21.975 102.179 1.00 95.06 123 MET A CA 1
ATOM 924 C C . MET A 1 123 ? -54.126 -20.648 101.445 1.00 95.06 123 MET A C 1
ATOM 926 O O . MET A 1 123 ? -54.057 -20.621 100.221 1.00 95.06 123 MET A O 1
ATOM 930 N N . LEU A 1 124 ? -54.358 -19.546 102.165 1.00 95.44 124 LEU A N 1
ATOM 931 C CA . LEU A 1 124 ? -54.458 -18.216 101.557 1.00 95.44 124 LEU A CA 1
ATOM 932 C C . LEU A 1 124 ? -53.136 -17.782 100.911 1.00 95.44 124 LEU A C 1
ATOM 934 O O . LEU A 1 124 ? -53.164 -17.277 99.794 1.00 95.44 124 LEU A O 1
ATOM 938 N N . GLN A 1 125 ? -51.998 -18.037 101.561 1.00 96.62 125 GLN A N 1
ATOM 939 C CA . GLN A 1 125 ? -50.678 -17.738 101.004 1.00 96.62 125 GLN A CA 1
ATOM 940 C C . GLN A 1 125 ? -50.412 -18.535 99.717 1.00 96.62 125 GLN A C 1
ATOM 942 O O . GLN A 1 125 ? -49.997 -17.961 98.718 1.00 96.62 125 GLN A O 1
ATOM 947 N N . LEU A 1 126 ? -50.714 -19.837 99.697 1.00 96.06 126 LEU A N 1
ATOM 948 C CA . LEU A 1 126 ? -50.569 -20.663 98.494 1.00 96.06 126 LEU A CA 1
ATOM 949 C C . LEU A 1 126 ? -51.488 -20.206 97.355 1.00 96.06 126 LEU A C 1
ATOM 951 O O . LEU A 1 126 ? -51.123 -20.332 96.189 1.00 96.06 126 LEU A O 1
ATOM 955 N N . LEU A 1 127 ? -52.681 -19.687 97.667 1.00 96.69 127 LEU A N 1
ATOM 956 C CA . LEU A 1 127 ? -53.575 -19.110 96.661 1.00 96.69 127 LEU A CA 1
ATOM 957 C C . LEU A 1 127 ? -53.015 -17.808 96.079 1.00 96.69 127 LEU A C 1
ATOM 959 O O . LEU A 1 127 ? -53.086 -17.630 94.866 1.00 96.69 127 LEU A O 1
ATOM 963 N N . GLU A 1 128 ? -52.442 -16.939 96.914 1.00 97.12 128 GLU A N 1
ATOM 964 C CA . GLU A 1 128 ? -51.759 -15.719 96.468 1.00 97.12 128 GLU A CA 1
ATOM 965 C C . GLU A 1 128 ? -50.541 -16.063 95.598 1.00 97.12 128 GLU A C 1
ATOM 967 O O . GLU A 1 128 ? -50.435 -15.577 94.476 1.00 97.12 128 GLU A O 1
ATOM 972 N N . GLU A 1 129 ? -49.694 -17.002 96.028 1.00 96.69 129 GLU A N 1
ATOM 973 C CA . GLU A 1 129 ? -48.552 -17.492 95.242 1.00 96.69 129 GLU A CA 1
ATOM 974 C C . GLU A 1 129 ? -48.997 -18.137 93.908 1.00 96.69 129 GLU A C 1
ATOM 976 O O . GLU A 1 129 ? -48.365 -17.949 92.861 1.00 96.69 129 GLU A O 1
ATOM 981 N N . LEU A 1 130 ? -50.115 -18.874 93.891 1.00 97.62 130 LEU A N 1
ATOM 982 C CA . LEU A 1 130 ? -50.700 -19.414 92.657 1.00 97.62 130 LEU A CA 1
ATOM 983 C C . LEU A 1 130 ? -51.234 -18.316 91.726 1.00 97.62 130 LEU A C 1
ATOM 985 O O . LEU A 1 130 ? -51.122 -18.434 90.504 1.00 97.62 130 LEU A O 1
ATOM 989 N N . GLU A 1 131 ? -51.822 -17.255 92.271 1.00 97.19 131 GLU A N 1
ATOM 990 C CA . GLU A 1 131 ? -52.295 -16.117 91.484 1.00 97.19 131 GLU A CA 1
ATOM 991 C C . GLU A 1 131 ? -51.118 -15.318 90.906 1.00 97.19 131 GLU A C 1
ATOM 993 O O . GLU A 1 131 ? -51.100 -15.043 89.704 1.00 97.19 131 GLU A O 1
ATOM 998 N N . GLU A 1 132 ? -50.076 -15.063 91.699 1.00 97.38 132 GLU A N 1
ATOM 999 C CA . GLU A 1 132 ? -48.834 -14.427 91.250 1.00 97.38 132 GLU A CA 1
ATOM 1000 C C . GLU A 1 132 ? -48.145 -15.235 90.142 1.00 97.38 132 GLU A C 1
ATOM 1002 O O . GLU A 1 132 ? -47.768 -14.684 89.105 1.00 97.38 132 GLU A O 1
ATOM 1007 N N . THR A 1 133 ? -48.016 -16.556 90.309 1.00 96.88 133 THR A N 1
ATOM 1008 C CA . THR A 1 133 ? -47.425 -17.426 89.276 1.00 96.88 133 THR A CA 1
ATOM 1009 C C . THR A 1 133 ? -48.266 -17.463 88.004 1.00 96.88 133 THR A C 1
ATOM 1011 O O . THR A 1 133 ? -47.707 -17.463 86.904 1.00 96.88 133 THR A O 1
ATOM 1014 N N . ARG A 1 134 ? -49.599 -17.423 88.116 1.00 97.56 134 ARG A N 1
ATOM 1015 C CA . ARG A 1 134 ? -50.494 -17.311 86.960 1.00 97.56 134 ARG A CA 1
ATOM 1016 C C . ARG A 1 134 ? -50.326 -15.976 86.237 1.00 97.56 134 ARG A C 1
ATOM 1018 O O . ARG A 1 134 ? -50.255 -15.965 85.010 1.00 97.56 134 ARG A O 1
ATOM 1025 N N . GLU A 1 135 ? -50.263 -14.861 86.957 1.00 97.62 135 GLU A N 1
ATOM 1026 C CA . GLU A 1 135 ? -50.012 -13.555 86.345 1.00 97.62 135 GLU A CA 1
ATOM 1027 C C . GLU A 1 135 ? -48.643 -13.490 85.666 1.00 97.62 135 GLU A C 1
ATOM 1029 O O . GLU A 1 135 ? -48.517 -12.901 84.594 1.00 97.62 135 GLU A O 1
ATOM 1034 N N . LEU A 1 136 ? -47.613 -14.076 86.281 1.00 97.88 136 LEU A N 1
ATOM 1035 C CA . LEU A 1 136 ? -46.284 -14.176 85.682 1.00 97.88 136 LEU A CA 1
ATOM 1036 C C . LEU A 1 136 ? -46.316 -15.017 84.402 1.00 97.88 136 LEU A C 1
ATOM 1038 O O . LEU A 1 136 ? -45.725 -14.612 83.405 1.00 97.88 136 LEU A O 1
ATOM 1042 N N . ALA A 1 137 ? -47.045 -16.136 84.388 1.00 97.56 137 ALA A N 1
ATOM 1043 C CA . ALA A 1 137 ? -47.222 -16.949 83.186 1.00 97.56 137 ALA A CA 1
ATOM 1044 C C . ALA A 1 137 ? -47.911 -16.170 82.052 1.00 97.56 137 ALA A C 1
ATOM 1046 O O . ALA A 1 137 ? -47.454 -16.243 80.915 1.00 97.56 137 ALA A O 1
ATOM 1047 N N . LEU A 1 138 ? -48.947 -15.381 82.364 1.00 98.06 138 LEU A N 1
ATOM 1048 C CA . LEU A 1 138 ? -49.613 -14.510 81.386 1.00 98.06 138 LEU A CA 1
ATOM 1049 C C . LEU A 1 138 ? -48.673 -13.417 80.855 1.00 98.06 138 LEU A C 1
ATOM 1051 O O . LEU A 1 138 ? -48.610 -13.203 79.651 1.00 98.06 138 LEU A O 1
ATOM 1055 N N . LYS A 1 139 ? -47.885 -12.773 81.727 1.00 98.00 139 LYS A N 1
ATOM 1056 C CA . LYS A 1 139 ? -46.874 -11.782 81.313 1.00 98.00 139 LYS A CA 1
ATOM 1057 C C . LYS A 1 139 ? -45.824 -12.408 80.387 1.00 98.00 139 LYS A C 1
ATOM 1059 O O . LYS A 1 139 ? -45.491 -11.826 79.366 1.00 98.00 139 LYS A O 1
ATOM 1064 N N . HIS A 1 140 ? -45.343 -13.612 80.701 1.00 97.62 140 HIS A N 1
ATOM 1065 C CA . HIS A 1 140 ? -44.413 -14.338 79.833 1.00 97.62 140 HIS A CA 1
ATOM 1066 C C . HIS A 1 140 ? -45.035 -14.738 78.490 1.00 97.62 140 HIS A C 1
ATOM 1068 O O . HIS A 1 140 ? -44.335 -14.731 77.478 1.00 97.62 140 HIS A O 1
ATOM 1074 N N . GLU A 1 141 ? -46.324 -15.088 78.465 1.00 98.31 141 GLU A N 1
ATOM 1075 C CA . GLU A 1 141 ? -47.062 -15.336 77.225 1.00 98.31 141 GLU A CA 1
ATOM 1076 C C . GLU A 1 141 ? -47.111 -14.064 76.365 1.00 98.31 141 GLU A C 1
ATOM 1078 O O . GLU A 1 141 ? -46.699 -14.110 75.204 1.00 98.31 141 GLU A O 1
ATOM 1083 N N . ASP A 1 142 ? -47.492 -12.923 76.946 1.00 98.31 142 ASP A N 1
ATOM 1084 C CA . ASP A 1 142 ? -47.513 -11.622 76.267 1.00 98.31 142 ASP A CA 1
ATOM 1085 C C . ASP A 1 142 ? -46.119 -11.224 75.741 1.00 98.31 142 ASP A C 1
ATOM 1087 O O . ASP A 1 142 ? -45.976 -10.886 74.562 1.00 98.31 142 ASP A O 1
ATOM 1091 N N . ASP A 1 143 ? -45.072 -11.351 76.567 1.00 98.31 143 ASP A N 1
ATOM 1092 C CA . ASP A 1 143 ? -43.677 -11.081 76.183 1.00 98.31 143 ASP A CA 1
ATOM 1093 C C . ASP A 1 143 ? -43.228 -11.989 75.021 1.00 98.31 143 ASP A C 1
ATOM 1095 O O . ASP A 1 143 ? -42.510 -11.564 74.109 1.00 98.31 143 ASP A O 1
ATOM 1099 N N . SER A 1 144 ? -43.649 -13.260 75.036 1.00 97.88 144 SER A N 1
ATOM 1100 C CA . SER A 1 144 ? -43.321 -14.218 73.977 1.00 97.88 144 SER A CA 1
ATOM 1101 C C . SER A 1 144 ? -44.001 -13.869 72.652 1.00 97.88 144 SER A C 1
ATOM 1103 O O . SER A 1 144 ? -43.371 -13.978 71.597 1.00 97.88 144 SER A O 1
ATOM 1105 N N . LEU A 1 145 ? -45.250 -13.392 72.699 1.00 98.38 145 LEU A N 1
ATOM 1106 C CA . LEU A 1 145 ? -45.997 -12.943 71.526 1.00 98.38 145 LEU A CA 1
ATOM 1107 C C . LEU A 1 145 ? -45.409 -11.647 70.954 1.00 98.38 145 LEU A C 1
ATOM 1109 O O . LEU A 1 145 ? -45.300 -11.517 69.733 1.00 98.38 145 LEU A O 1
ATOM 1113 N N . GLU A 1 146 ? -44.974 -10.714 71.806 1.00 98.25 146 GLU A N 1
ATOM 1114 C CA . GLU A 1 146 ? -44.285 -9.497 71.363 1.00 98.25 146 GLU A CA 1
ATOM 1115 C C . GLU A 1 146 ? -42.960 -9.832 70.661 1.00 98.25 146 GLU A C 1
ATOM 1117 O O . GLU A 1 146 ? -42.712 -9.374 69.541 1.00 98.25 146 GLU A O 1
ATOM 1122 N N . LEU A 1 147 ? -42.133 -10.694 71.266 1.00 98.06 147 LEU A N 1
ATOM 1123 C CA . LEU A 1 147 ? -40.885 -11.164 70.659 1.00 98.06 147 LEU A CA 1
ATOM 1124 C C . LEU A 1 147 ? -41.126 -11.890 69.333 1.00 98.06 147 LEU A C 1
ATOM 1126 O O . LEU A 1 147 ? -40.376 -11.681 68.377 1.00 98.06 147 LEU A O 1
ATOM 1130 N N . GLN A 1 148 ? -42.170 -12.718 69.253 1.00 98.38 148 GLN A N 1
ATOM 1131 C CA . GLN A 1 148 ? -42.550 -13.376 68.008 1.00 98.38 148 GLN A CA 1
ATOM 1132 C C . GLN A 1 148 ? -42.895 -12.348 66.921 1.00 98.38 148 GLN A C 1
ATOM 1134 O O . GLN A 1 148 ? -42.393 -12.469 65.803 1.00 98.38 148 GLN A O 1
ATOM 1139 N N . GLY A 1 149 ? -43.680 -11.316 67.245 1.00 98.06 149 GLY A N 1
ATOM 1140 C CA . GLY A 1 149 ? -44.003 -10.235 66.311 1.00 98.06 149 GLY A CA 1
ATOM 1141 C C . GLY A 1 149 ? -42.757 -9.506 65.797 1.00 98.06 149 GLY A C 1
ATOM 1142 O O . GLY A 1 149 ? -42.590 -9.339 64.589 1.00 98.06 149 GLY A O 1
ATOM 1143 N N . LEU A 1 150 ? -41.829 -9.152 66.692 1.00 98.31 150 LEU A N 1
ATOM 1144 C CA . LEU A 1 150 ? -40.570 -8.492 66.319 1.00 98.31 150 LEU A CA 1
ATOM 1145 C C . LEU A 1 150 ? -39.686 -9.368 65.417 1.00 98.31 150 LEU A C 1
ATOM 1147 O O . LEU A 1 150 ? -39.089 -8.869 64.459 1.00 98.31 150 LEU A O 1
ATOM 1151 N N . LEU A 1 151 ? -39.610 -10.673 65.691 1.00 98.38 151 LEU A N 1
ATOM 1152 C CA . LEU A 1 151 ? -38.865 -11.622 64.858 1.00 98.38 151 LEU A CA 1
ATOM 1153 C C . LEU A 1 151 ? -39.507 -11.795 63.477 1.00 98.38 151 LEU A C 1
ATOM 1155 O O . LEU A 1 151 ? -38.797 -11.901 62.474 1.00 98.38 151 LEU A O 1
ATOM 1159 N N . GLU A 1 152 ? -40.838 -11.820 63.397 1.00 98.06 152 GLU A N 1
ATOM 1160 C CA . GLU A 1 152 ? -41.558 -11.869 62.124 1.00 98.06 152 GLU A CA 1
ATOM 1161 C C . GLU A 1 152 ? -41.296 -10.611 61.282 1.00 98.06 152 GLU A C 1
ATOM 1163 O O . GLU A 1 152 ? -41.013 -10.733 60.084 1.00 98.06 152 GLU A O 1
ATOM 1168 N N . ASP A 1 153 ? -41.284 -9.430 61.904 1.00 98.25 153 ASP A N 1
ATOM 1169 C CA . ASP A 1 153 ? -40.949 -8.161 61.252 1.00 98.25 153 ASP A CA 1
ATOM 1170 C C . ASP A 1 153 ? -39.493 -8.126 60.758 1.00 98.25 153 ASP A C 1
ATOM 1172 O O . ASP A 1 153 ? -39.240 -7.758 59.605 1.00 98.25 153 ASP A O 1
ATOM 1176 N N . GLU A 1 154 ? -38.524 -8.567 61.572 1.00 97.62 154 GLU A N 1
ATOM 1177 C CA . GLU A 1 154 ? -37.120 -8.681 61.153 1.00 97.62 154 GLU A CA 1
ATOM 1178 C C . GLU A 1 154 ? -36.977 -9.664 59.983 1.00 97.62 154 GLU A C 1
ATOM 1180 O O . GLU A 1 154 ? -36.285 -9.386 58.996 1.00 97.62 154 GLU A O 1
ATOM 1185 N N . ARG A 1 155 ? -37.682 -10.799 60.043 1.00 98.00 155 ARG A N 1
ATOM 1186 C CA . ARG A 1 155 ? -37.674 -11.800 58.975 1.00 98.00 155 ARG A CA 1
ATOM 1187 C C . ARG A 1 155 ? -38.232 -11.229 57.673 1.00 98.00 155 ARG A C 1
ATOM 1189 O O . ARG A 1 155 ? -37.653 -11.468 56.612 1.00 98.00 155 ARG A O 1
ATOM 1196 N N . LEU A 1 156 ? -39.331 -10.475 57.733 1.00 98.38 156 LEU A N 1
ATOM 1197 C CA . LEU A 1 156 ? -39.921 -9.809 56.568 1.00 98.38 156 LEU A CA 1
ATOM 1198 C C . LEU A 1 156 ? -38.998 -8.717 56.013 1.00 98.38 156 LEU A C 1
ATOM 1200 O O . LEU A 1 156 ? -38.800 -8.652 54.797 1.00 98.38 156 LEU A O 1
ATOM 1204 N N . ALA A 1 157 ? -38.381 -7.908 56.877 1.00 98.25 157 ALA A N 1
ATOM 1205 C CA . ALA A 1 157 ? -37.415 -6.889 56.475 1.00 98.25 157 ALA A CA 1
ATOM 1206 C C . ALA A 1 157 ? -36.179 -7.509 55.799 1.00 98.25 157 ALA A C 1
ATOM 1208 O O . ALA A 1 157 ? -35.757 -7.054 54.733 1.00 98.25 157 ALA A O 1
ATOM 1209 N N . SER A 1 158 ? -35.649 -8.598 56.361 1.00 97.88 158 SER A N 1
ATOM 1210 C CA . SER A 1 158 ? -34.531 -9.363 55.802 1.00 97.88 158 SER A CA 1
ATOM 1211 C C . SER A 1 158 ? -34.887 -9.993 54.450 1.00 97.88 158 SER A C 1
ATOM 1213 O O . SER A 1 158 ? -34.137 -9.856 53.479 1.00 97.88 158 SER A O 1
ATOM 1215 N N . ALA A 1 159 ? -36.073 -10.602 54.332 1.00 98.50 159 ALA A N 1
ATOM 1216 C CA . ALA A 1 159 ? -36.569 -11.143 53.067 1.00 98.50 159 ALA A CA 1
ATOM 1217 C C . ALA A 1 159 ? -36.703 -10.049 51.995 1.00 98.50 159 ALA A C 1
ATOM 1219 O O . ALA A 1 159 ? -36.266 -10.235 50.855 1.00 98.50 159 ALA A O 1
ATOM 1220 N N . HIS A 1 160 ? -37.240 -8.883 52.363 1.00 98.31 160 HIS A N 1
ATOM 1221 C CA . HIS A 1 160 ? -37.345 -7.740 51.462 1.00 98.31 160 HIS A CA 1
ATOM 1222 C C . HIS A 1 160 ? -35.966 -7.226 51.021 1.00 98.31 160 HIS A C 1
ATOM 1224 O O . HIS A 1 160 ? -35.737 -6.963 49.838 1.00 98.31 160 HIS A O 1
ATOM 1230 N N . GLN A 1 161 ? -35.010 -7.141 51.947 1.00 98.25 161 GLN A N 1
ATOM 1231 C CA . GLN A 1 161 ? -33.639 -6.742 51.647 1.00 98.25 161 GLN A CA 1
ATOM 1232 C C . GLN A 1 161 ? -32.951 -7.732 50.689 1.00 98.25 161 GLN A C 1
ATOM 1234 O O . GLN A 1 161 ? -32.315 -7.312 49.717 1.00 98.25 161 GLN A O 1
ATOM 1239 N N . ALA A 1 162 ? -33.127 -9.039 50.898 1.00 98.19 162 ALA A N 1
ATOM 1240 C CA . ALA A 1 162 ? -32.630 -10.070 49.991 1.00 98.19 162 ALA A CA 1
ATOM 1241 C C . ALA A 1 162 ? -33.256 -9.958 48.589 1.00 98.19 162 ALA A C 1
ATOM 1243 O O . ALA A 1 162 ? -32.562 -10.117 47.579 1.00 98.19 162 ALA A O 1
ATOM 1244 N N . GLU A 1 163 ? -34.544 -9.622 48.497 1.00 98.19 163 GLU A N 1
ATOM 1245 C CA . GLU A 1 163 ? -35.222 -9.386 47.222 1.00 98.19 163 GLU A CA 1
ATOM 1246 C C . GLU A 1 163 ? -34.643 -8.166 46.483 1.00 98.19 163 GLU A C 1
ATOM 1248 O O . GLU A 1 163 ? -34.384 -8.235 45.276 1.00 98.19 163 GLU A O 1
ATOM 1253 N N . ILE A 1 164 ? -34.379 -7.060 47.191 1.00 98.31 164 ILE A N 1
ATOM 1254 C CA . ILE A 1 164 ? -33.746 -5.864 46.612 1.00 98.31 164 ILE A CA 1
ATOM 1255 C C . ILE A 1 164 ? -32.360 -6.207 46.056 1.00 98.31 164 ILE A C 1
ATOM 1257 O O . ILE A 1 164 ? -32.070 -5.872 44.901 1.00 98.31 164 ILE A O 1
ATOM 1261 N N . PHE A 1 165 ? -31.524 -6.907 46.832 1.00 97.94 165 PHE A N 1
ATOM 1262 C CA . PHE A 1 165 ? -30.199 -7.325 46.370 1.00 97.94 165 PHE A CA 1
ATOM 1263 C C . PHE A 1 165 ? -30.287 -8.260 45.168 1.00 97.94 165 PHE A C 1
ATOM 1265 O O . PHE A 1 165 ? -29.570 -8.065 44.189 1.00 97.94 165 PHE A O 1
ATOM 1272 N N . THR A 1 166 ? -31.221 -9.209 45.180 1.00 97.62 166 THR A N 1
ATOM 1273 C CA . THR A 1 166 ? -31.450 -10.124 44.055 1.00 97.62 166 THR A CA 1
ATOM 1274 C C . THR A 1 166 ? -31.844 -9.354 42.794 1.00 97.62 166 THR A C 1
ATOM 1276 O O . THR A 1 166 ? -31.257 -9.564 41.733 1.00 97.62 166 THR A O 1
ATOM 1279 N N . LYS A 1 167 ? -32.758 -8.381 42.898 1.00 97.69 167 LYS A N 1
ATOM 1280 C CA . LYS A 1 167 ? -33.138 -7.503 41.777 1.00 97.69 167 LYS A CA 1
ATOM 1281 C C . LYS A 1 167 ? -31.975 -6.642 41.286 1.00 97.69 167 LYS A C 1
ATOM 1283 O O . LYS A 1 167 ? -31.907 -6.325 40.098 1.00 97.69 167 LYS A O 1
ATOM 1288 N N . GLN A 1 168 ? -31.080 -6.207 42.170 1.00 97.19 168 GLN A N 1
ATOM 1289 C CA . GLN A 1 168 ? -29.897 -5.433 41.790 1.00 97.19 168 GLN A CA 1
ATOM 1290 C C . GLN A 1 168 ? -28.861 -6.308 41.078 1.00 97.19 168 GLN A C 1
ATOM 1292 O O . GLN A 1 168 ? -28.350 -5.908 40.033 1.00 97.19 168 GLN A O 1
ATOM 1297 N N . ILE A 1 169 ? -28.620 -7.519 41.580 1.00 95.31 169 ILE A N 1
ATOM 1298 C CA . ILE A 1 169 ? -27.764 -8.521 40.941 1.00 95.31 169 ILE A CA 1
ATOM 1299 C C . ILE A 1 169 ? -28.312 -8.863 39.555 1.00 95.31 169 ILE A C 1
ATOM 1301 O O . ILE A 1 169 ? -27.566 -8.790 38.586 1.00 95.31 169 ILE A O 1
ATOM 1305 N N . GLN A 1 170 ? -29.612 -9.135 39.427 1.00 93.69 170 GLN A N 1
ATOM 1306 C CA . GLN A 1 170 ? -30.251 -9.409 38.137 1.00 93.69 170 GLN A CA 1
ATOM 1307 C C . GLN A 1 170 ? -30.168 -8.217 37.176 1.00 93.69 170 GLN A C 1
ATOM 1309 O O . GLN A 1 170 ? -29.930 -8.412 35.989 1.00 93.69 170 GLN A O 1
ATOM 1314 N N . ARG A 1 171 ? -30.312 -6.974 37.659 1.00 91.12 171 ARG A N 1
ATOM 1315 C CA . ARG A 1 171 ? -30.121 -5.770 36.829 1.00 91.12 171 ARG A CA 1
ATOM 1316 C C . ARG A 1 171 ? -28.683 -5.611 36.355 1.00 91.12 171 ARG A C 1
ATOM 1318 O O . ARG A 1 171 ? -28.473 -5.215 35.213 1.00 91.12 171 ARG A O 1
ATOM 1325 N N . LEU A 1 172 ? -27.699 -5.877 37.211 1.00 89.12 172 LEU A N 1
ATOM 1326 C CA . LEU A 1 172 ? -26.287 -5.827 36.834 1.00 89.12 172 LEU A CA 1
ATOM 1327 C C . LEU A 1 172 ? -25.962 -6.952 35.852 1.00 89.12 172 LEU A C 1
ATOM 1329 O O . LEU A 1 172 ? -25.465 -6.684 34.764 1.00 89.12 172 LEU A O 1
ATOM 1333 N N . GLN A 1 173 ? -26.333 -8.192 36.169 1.00 87.00 173 GLN A N 1
ATOM 1334 C CA . GLN A 1 173 ? -26.198 -9.333 35.268 1.00 87.00 173 GLN A CA 1
ATOM 1335 C C . GLN A 1 173 ? -26.898 -9.064 33.936 1.00 87.00 173 GLN A C 1
ATOM 1337 O O . GLN A 1 173 ? -26.282 -9.273 32.905 1.00 87.00 173 GLN A O 1
ATOM 1342 N N . GLY A 1 174 ? -28.113 -8.522 33.922 1.00 84.88 174 GLY A N 1
ATOM 1343 C CA . GLY A 1 174 ? -28.825 -8.145 32.701 1.00 84.88 174 GLY A CA 1
ATOM 1344 C C . GLY A 1 174 ? -28.166 -7.008 31.915 1.00 84.88 174 GLY A C 1
ATOM 1345 O O . GLY A 1 174 ? -28.313 -6.966 30.701 1.00 84.88 174 GLY A O 1
ATOM 1346 N N . GLN A 1 175 ? -27.404 -6.113 32.552 1.00 84.12 175 GLN A N 1
ATOM 1347 C CA . GLN A 1 175 ? -26.583 -5.113 31.852 1.00 84.12 175 GLN A CA 1
ATOM 1348 C C . GLN A 1 175 ? -25.333 -5.739 31.220 1.00 84.12 175 GLN A C 1
ATOM 1350 O O . GLN A 1 175 ? -24.997 -5.396 30.089 1.00 84.12 175 GLN A O 1
ATOM 1355 N N . PHE A 1 176 ? -24.681 -6.684 31.907 1.00 78.94 176 PHE A N 1
ATOM 1356 C CA . PHE A 1 176 ? -23.517 -7.409 31.379 1.00 78.94 176 PHE A CA 1
ATOM 1357 C C . PHE A 1 176 ? -23.898 -8.422 30.284 1.00 78.94 176 PHE A C 1
ATOM 1359 O O . PHE A 1 176 ? -23.308 -8.419 29.209 1.00 78.94 176 PHE A O 1
ATOM 1366 N N . HIS A 1 177 ? -24.921 -9.246 30.523 1.00 74.06 177 HIS A N 1
ATOM 1367 C CA . HIS A 1 177 ? -25.487 -10.206 29.562 1.00 74.06 177 HIS A CA 1
ATOM 1368 C C . HIS A 1 177 ? -26.350 -9.521 28.501 1.00 74.06 177 HIS A C 1
ATOM 1370 O O . HIS A 1 177 ? -26.638 -10.104 27.463 1.00 74.06 177 HIS A O 1
ATOM 1376 N N . GLY A 1 178 ? -26.747 -8.269 28.744 1.00 66.81 178 GLY A N 1
ATOM 1377 C CA . GLY A 1 178 ? -27.474 -7.423 27.806 1.00 66.81 178 GLY A CA 1
ATOM 1378 C C . GLY A 1 178 ? -26.703 -7.126 26.529 1.00 66.81 178 GLY A C 1
ATOM 1379 O O . GLY A 1 178 ? -27.304 -6.500 25.659 1.00 66.81 178 GLY A O 1
ATOM 1380 N N . GLY A 1 179 ? -25.438 -7.577 26.437 1.00 62.66 179 GLY A N 1
ATOM 1381 C CA . GLY A 1 179 ? -24.766 -8.119 25.246 1.00 62.66 179 GLY A CA 1
ATOM 1382 C C . GLY A 1 179 ? -24.476 -7.115 24.144 1.00 62.66 179 GLY A C 1
ATOM 1383 O O . GLY A 1 179 ? -23.344 -6.990 23.702 1.00 62.66 179 GLY A O 1
ATOM 1384 N N . ARG A 1 180 ? -25.464 -6.296 23.795 1.00 67.75 180 ARG A N 1
ATOM 1385 C CA . ARG A 1 180 ? -25.472 -5.292 22.737 1.00 67.75 180 ARG A CA 1
ATOM 1386 C C . ARG A 1 180 ? -24.241 -4.406 22.714 1.00 67.75 180 ARG A C 1
ATOM 1388 O O . ARG A 1 180 ? -23.788 -4.081 21.632 1.00 67.75 180 ARG A O 1
ATOM 1395 N N . GLY A 1 181 ? -23.704 -4.000 23.864 1.00 79.25 181 GLY A N 1
ATOM 1396 C CA . GLY A 1 181 ? -22.484 -3.188 23.893 1.00 79.25 181 GLY A CA 1
ATOM 1397 C C . GLY A 1 181 ? -21.238 -3.995 23.528 1.00 79.25 181 GLY A C 1
ATOM 1398 O O . GLY A 1 181 ? -20.461 -3.584 22.673 1.00 79.25 181 GLY A O 1
ATOM 1399 N N . PHE A 1 182 ? -21.060 -5.153 24.164 1.00 83.38 182 PHE A N 1
ATOM 1400 C CA . PHE A 1 182 ? -19.885 -6.001 23.971 1.00 83.38 182 PHE A CA 1
ATOM 1401 C C . PHE A 1 182 ? -19.892 -6.702 22.607 1.00 83.38 182 PHE A C 1
ATOM 1403 O O . PHE A 1 182 ? -18.899 -6.637 21.893 1.00 83.38 182 PHE A O 1
ATOM 1410 N N . GLU A 1 183 ? -21.017 -7.303 22.221 1.00 85.56 183 GLU A N 1
ATOM 1411 C CA . GLU A 1 183 ? -21.218 -7.951 20.921 1.00 85.56 183 GLU A CA 1
ATOM 1412 C C . GLU A 1 183 ? -21.073 -6.938 19.781 1.00 85.56 183 GLU A C 1
ATOM 1414 O O . GLU A 1 183 ? -20.308 -7.178 18.856 1.00 85.56 183 GLU A O 1
ATOM 1419 N N . SER A 1 184 ? -21.678 -5.745 19.888 1.00 88.00 184 SER A N 1
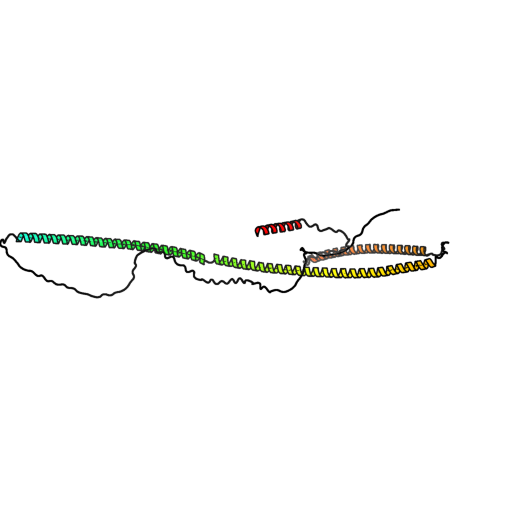ATOM 1420 C CA . SER A 1 184 ? -21.504 -4.703 18.864 1.00 88.00 184 SER A CA 1
ATOM 1421 C C . SER A 1 184 ? -20.053 -4.237 18.743 1.00 88.00 184 SER A C 1
ATOM 1423 O O . SER A 1 184 ? -19.571 -4.032 17.631 1.00 88.00 184 SER A O 1
ATOM 1425 N N . LEU A 1 185 ? -19.333 -4.073 19.856 1.00 90.81 185 LEU A N 1
ATOM 1426 C CA . LEU A 1 185 ? -17.907 -3.735 19.817 1.00 90.81 185 LEU A CA 1
ATOM 1427 C C . LEU A 1 185 ? -17.072 -4.871 19.221 1.00 90.81 185 LEU A C 1
ATOM 1429 O O . LEU A 1 185 ? -16.107 -4.610 18.502 1.00 90.81 185 LEU A O 1
ATOM 1433 N N . GLN A 1 186 ? -17.428 -6.121 19.511 1.00 92.50 186 GLN A N 1
ATOM 1434 C CA . GLN A 1 186 ? -16.772 -7.289 18.942 1.00 92.50 186 GLN A CA 1
ATOM 1435 C C . GLN A 1 186 ? -16.984 -7.361 17.424 1.00 92.50 186 GLN A C 1
ATOM 1437 O O . GLN A 1 186 ? -15.999 -7.539 16.707 1.00 92.50 186 GLN A O 1
ATOM 1442 N N . ASP A 1 187 ? -18.203 -7.113 16.944 1.00 94.19 187 ASP A N 1
ATOM 1443 C CA . ASP A 1 187 ? -18.532 -7.041 15.517 1.00 94.19 187 ASP A CA 1
ATOM 1444 C C . ASP A 1 187 ? -17.775 -5.902 14.817 1.00 94.19 187 ASP A C 1
ATOM 1446 O O . ASP A 1 187 ? -17.197 -6.084 13.743 1.00 94.19 187 ASP A O 1
ATOM 1450 N N . VAL A 1 188 ? -17.712 -4.716 15.435 1.00 96.19 188 VAL A N 1
ATOM 1451 C CA . VAL A 1 188 ? -16.933 -3.582 14.905 1.00 96.19 188 VAL A CA 1
ATOM 1452 C C . VAL A 1 188 ? -15.445 -3.932 14.845 1.00 96.19 188 VAL A C 1
ATOM 1454 O O . VAL A 1 188 ? -14.796 -3.708 13.829 1.00 96.19 188 VAL A O 1
ATOM 1457 N N . LYS A 1 189 ? -14.889 -4.545 15.894 1.00 97.44 189 LYS A N 1
ATOM 1458 C CA . LYS A 1 189 ? -13.490 -4.994 15.895 1.00 97.44 189 LYS A CA 1
ATOM 1459 C C . LYS A 1 189 ? -13.222 -5.992 14.765 1.00 97.44 189 LYS A C 1
ATOM 1461 O O . LYS A 1 189 ? -12.193 -5.897 14.103 1.00 97.44 189 LYS A O 1
ATOM 1466 N N . GLU A 1 190 ? -14.111 -6.960 14.563 1.00 98.00 190 GLU A N 1
ATOM 1467 C CA . GLU A 1 190 ? -13.953 -8.003 13.547 1.00 98.00 190 GLU A CA 1
ATOM 1468 C C . GLU A 1 190 ? -14.077 -7.436 12.127 1.00 98.00 190 GLU A C 1
ATOM 1470 O O . GLU A 1 190 ? -13.241 -7.722 11.268 1.00 98.00 190 GLU A O 1
ATOM 1475 N N . THR A 1 191 ? -15.036 -6.539 11.895 1.00 97.62 191 THR A N 1
ATOM 1476 C CA . THR A 1 191 ? -15.192 -5.842 10.609 1.00 97.62 191 THR A CA 1
ATOM 1477 C C . THR A 1 191 ? -14.014 -4.921 10.286 1.00 97.62 191 THR A C 1
ATOM 1479 O O . THR A 1 191 ? -13.523 -4.952 9.154 1.00 97.62 191 THR A O 1
ATOM 1482 N N . GLU A 1 192 ? -13.495 -4.165 11.256 1.00 98.38 192 GLU A N 1
ATOM 1483 C CA . GLU A 1 192 ? -12.302 -3.329 11.069 1.00 98.38 192 GLU A CA 1
ATOM 1484 C C . GLU A 1 192 ? -11.035 -4.168 10.858 1.00 98.38 192 GLU A C 1
ATOM 1486 O O . GLU A 1 192 ? -10.213 -3.838 10.003 1.00 98.38 192 GLU A O 1
ATOM 1491 N N . LEU A 1 193 ? -10.891 -5.303 11.553 1.00 98.56 193 LEU A N 1
ATOM 1492 C CA . LEU A 1 193 ? -9.786 -6.236 11.318 1.00 98.56 193 LEU A CA 1
ATOM 1493 C C . LEU A 1 193 ? -9.847 -6.807 9.898 1.00 98.56 193 LEU A C 1
ATOM 1495 O O . LEU A 1 193 ? -8.839 -6.803 9.191 1.00 98.56 193 LEU A O 1
ATOM 1499 N N . HIS A 1 194 ? -11.026 -7.231 9.440 1.00 98.62 194 HIS A N 1
ATOM 1500 C CA . HIS A 1 194 ? -11.218 -7.686 8.064 1.00 98.62 194 HIS A CA 1
ATOM 1501 C C . HIS A 1 194 ? -10.934 -6.586 7.038 1.00 98.62 194 HIS A C 1
ATOM 1503 O O . HIS A 1 194 ? -10.329 -6.858 5.998 1.00 98.62 194 HIS A O 1
ATOM 1509 N N . ARG A 1 195 ? -11.337 -5.343 7.321 1.00 98.25 195 ARG A N 1
ATOM 1510 C CA . ARG A 1 195 ? -11.040 -4.188 6.470 1.00 98.25 195 ARG A CA 1
ATOM 1511 C C . ARG A 1 195 ? -9.534 -3.947 6.382 1.00 98.25 195 ARG A C 1
ATOM 1513 O O . ARG A 1 195 ? -9.016 -3.850 5.273 1.00 98.25 195 ARG A O 1
ATOM 1520 N N . ALA A 1 196 ? -8.837 -3.910 7.514 1.00 98.19 196 ALA A N 1
ATOM 1521 C CA . ALA A 1 196 ? -7.389 -3.729 7.564 1.00 98.19 196 ALA A CA 1
ATOM 1522 C C . ALA A 1 196 ? -6.646 -4.872 6.854 1.00 98.19 196 ALA A C 1
ATOM 1524 O O . ALA A 1 196 ? -5.717 -4.626 6.087 1.00 98.19 196 ALA A O 1
ATOM 1525 N N . GLN A 1 197 ? -7.085 -6.121 7.040 1.00 98.62 197 GLN A N 1
ATOM 1526 C CA . GLN A 1 197 ? -6.502 -7.279 6.365 1.00 98.62 197 GLN A CA 1
ATOM 1527 C C . GLN A 1 197 ? -6.692 -7.207 4.845 1.00 98.62 197 GLN A C 1
ATOM 1529 O O . GLN A 1 197 ? -5.756 -7.494 4.102 1.00 98.62 197 GLN A O 1
ATOM 1534 N N . ARG A 1 198 ? -7.870 -6.784 4.373 1.00 98.69 198 ARG A N 1
ATOM 1535 C CA . ARG A 1 198 ? -8.115 -6.571 2.942 1.00 98.69 198 ARG A CA 1
ATOM 1536 C C . ARG A 1 198 ? -7.221 -5.467 2.383 1.00 98.69 198 ARG A C 1
ATOM 1538 O O . ARG A 1 198 ? -6.573 -5.684 1.371 1.00 98.69 198 ARG A O 1
ATOM 1545 N N . GLN A 1 199 ? -7.127 -4.334 3.074 1.00 98.50 199 GLN A N 1
ATOM 1546 C CA . GLN A 1 199 ? -6.263 -3.225 2.662 1.00 98.50 199 GLN A CA 1
ATOM 1547 C C . GLN A 1 199 ? -4.787 -3.627 2.610 1.00 98.50 199 GLN A C 1
ATOM 1549 O O . GLN A 1 199 ? -4.066 -3.184 1.722 1.00 98.50 199 GLN A O 1
ATOM 1554 N N . LEU A 1 200 ? -4.332 -4.483 3.528 1.00 98.75 200 LEU A N 1
ATOM 1555 C CA . LEU A 1 200 ? -2.974 -5.019 3.494 1.00 98.75 200 LEU A CA 1
ATOM 1556 C C . LEU A 1 200 ? -2.747 -5.918 2.270 1.00 98.75 200 LEU A C 1
ATOM 1558 O O . LEU A 1 200 ? -1.695 -5.821 1.643 1.00 98.75 200 LEU A O 1
ATOM 1562 N N . LEU A 1 201 ? -3.719 -6.769 1.919 1.00 98.69 201 LEU A N 1
ATOM 1563 C CA . LEU A 1 201 ? -3.649 -7.602 0.714 1.00 98.69 201 LEU A CA 1
ATOM 1564 C C . LEU A 1 201 ? -3.642 -6.744 -0.557 1.00 98.69 201 LEU A C 1
ATOM 1566 O O . LEU A 1 201 ? -2.759 -6.925 -1.385 1.00 98.69 201 LEU A O 1
ATOM 1570 N N . GLU A 1 202 ? -4.547 -5.770 -0.662 1.00 98.69 202 GLU A N 1
ATOM 1571 C CA . GLU A 1 202 ? -4.616 -4.823 -1.786 1.00 98.69 202 GLU A CA 1
ATOM 1572 C C . GLU A 1 202 ? -3.319 -4.004 -1.918 1.00 98.69 202 GLU A C 1
ATOM 1574 O O . GLU A 1 202 ? -2.800 -3.808 -3.015 1.00 98.69 202 GLU A O 1
ATOM 1579 N N . ALA A 1 203 ? -2.748 -3.541 -0.801 1.00 98.62 203 ALA A N 1
ATOM 1580 C CA . ALA A 1 203 ? -1.469 -2.835 -0.810 1.00 98.62 203 ALA A CA 1
ATOM 1581 C C . ALA A 1 203 ? -0.311 -3.753 -1.229 1.00 98.62 203 ALA A C 1
ATOM 1583 O O . ALA A 1 203 ? 0.568 -3.318 -1.971 1.00 98.62 203 ALA A O 1
ATOM 1584 N N . SER A 1 204 ? -0.308 -5.011 -0.779 1.00 98.44 204 SER A N 1
ATOM 1585 C CA . SER A 1 204 ? 0.697 -6.003 -1.171 1.00 98.44 204 SER A CA 1
ATOM 1586 C C . SER A 1 204 ? 0.612 -6.348 -2.658 1.00 98.44 204 SER A C 1
ATOM 1588 O O . SER A 1 204 ? 1.653 -6.458 -3.298 1.00 98.44 204 SER A O 1
ATOM 1590 N N . GLU A 1 205 ? -0.596 -6.507 -3.202 1.00 98.69 205 GLU A N 1
ATOM 1591 C CA . GLU A 1 205 ? -0.842 -6.727 -4.632 1.00 98.69 205 GLU A CA 1
ATOM 1592 C C . GLU A 1 205 ? -0.347 -5.531 -5.443 1.00 98.69 205 GLU A C 1
ATOM 1594 O O . GLU A 1 205 ? 0.491 -5.688 -6.321 1.00 98.69 205 GLU A O 1
ATOM 1599 N N . LYS A 1 206 ? -0.717 -4.311 -5.045 1.00 98.62 206 LYS A N 1
ATOM 1600 C CA . LYS A 1 206 ? -0.258 -3.098 -5.726 1.00 98.62 206 LYS A CA 1
ATOM 1601 C C . LYS A 1 206 ? 1.262 -2.927 -5.702 1.00 98.62 206 LYS A C 1
ATOM 1603 O O . LYS A 1 206 ? 1.840 -2.451 -6.673 1.00 98.62 206 LYS A O 1
ATOM 1608 N N . ILE A 1 207 ? 1.922 -3.261 -4.591 1.00 98.44 207 ILE A N 1
ATOM 1609 C CA . ILE A 1 207 ? 3.391 -3.244 -4.527 1.00 98.44 207 ILE A CA 1
ATOM 1610 C C . ILE A 1 207 ? 3.971 -4.266 -5.503 1.00 98.44 207 ILE A C 1
ATOM 1612 O O . ILE A 1 207 ? 4.940 -3.946 -6.185 1.00 98.44 207 ILE A O 1
ATOM 1616 N N . HIS A 1 208 ? 3.383 -5.459 -5.581 1.00 98.69 208 HIS A N 1
ATOM 1617 C CA . HIS A 1 208 ? 3.819 -6.487 -6.516 1.00 98.69 208 HIS A CA 1
ATOM 1618 C C . HIS A 1 208 ? 3.631 -6.055 -7.978 1.00 98.69 208 HIS A C 1
ATOM 1620 O O . HIS A 1 208 ? 4.564 -6.190 -8.763 1.00 98.69 208 HIS A O 1
ATOM 1626 N N . ASP A 1 209 ? 2.493 -5.450 -8.321 1.00 98.62 209 ASP A N 1
ATOM 1627 C CA . ASP A 1 209 ? 2.229 -4.925 -9.666 1.00 98.62 209 ASP A CA 1
ATOM 1628 C C . ASP A 1 209 ? 3.232 -3.829 -10.045 1.00 98.62 209 ASP A C 1
ATOM 1630 O O . ASP A 1 209 ? 3.846 -3.882 -11.107 1.00 98.62 209 ASP A O 1
ATOM 1634 N N . MET A 1 210 ? 3.479 -2.868 -9.144 1.00 98.38 210 MET A N 1
ATOM 1635 C CA . MET A 1 210 ? 4.489 -1.826 -9.373 1.00 98.38 210 MET A CA 1
ATOM 1636 C C . MET A 1 210 ? 5.899 -2.414 -9.524 1.00 98.38 210 MET A C 1
ATOM 1638 O O . MET A 1 210 ? 6.701 -1.885 -10.289 1.00 98.38 210 MET A O 1
ATOM 1642 N N . GLN A 1 211 ? 6.230 -3.485 -8.797 1.00 98.50 211 GLN A N 1
ATOM 1643 C CA . GLN A 1 211 ? 7.509 -4.181 -8.963 1.00 98.50 211 GLN A CA 1
ATOM 1644 C C . GLN A 1 211 ? 7.609 -4.834 -10.340 1.00 98.50 211 GLN A C 1
ATOM 1646 O O . GLN A 1 211 ? 8.639 -4.680 -10.988 1.00 98.50 211 GLN A O 1
ATOM 1651 N N . LEU A 1 212 ? 6.544 -5.492 -10.803 1.00 98.69 212 LEU A N 1
ATOM 1652 C CA . LEU A 1 212 ? 6.503 -6.097 -12.131 1.00 98.69 212 LEU A CA 1
ATOM 1653 C C . LEU A 1 212 ? 6.665 -5.038 -13.232 1.00 98.69 212 LEU A C 1
ATOM 1655 O O . LEU A 1 212 ? 7.502 -5.209 -14.110 1.00 98.69 212 LEU A O 1
ATOM 1659 N N . GLU A 1 213 ? 5.951 -3.912 -13.149 1.00 98.69 213 GLU A N 1
ATOM 1660 C CA . GLU A 1 213 ? 6.095 -2.798 -14.102 1.00 98.69 213 GLU A CA 1
ATOM 1661 C C . GLU A 1 213 ? 7.532 -2.248 -14.132 1.00 98.69 213 GLU A C 1
ATOM 1663 O O . GLU A 1 213 ? 8.087 -1.967 -15.199 1.00 98.69 213 GLU A O 1
ATOM 1668 N N . VAL A 1 214 ? 8.162 -2.110 -12.960 1.00 98.62 214 VAL A N 1
ATOM 1669 C CA . VAL A 1 214 ? 9.559 -1.669 -12.859 1.00 98.62 214 VAL A CA 1
ATOM 1670 C C . VAL A 1 214 ? 10.501 -2.702 -13.475 1.00 98.62 214 VAL A C 1
ATOM 1672 O O . VAL A 1 214 ? 11.380 -2.315 -14.242 1.00 98.62 214 VAL A O 1
ATOM 1675 N N . GLU A 1 215 ? 10.323 -3.991 -13.194 1.00 98.38 215 GLU A N 1
ATOM 1676 C CA . GLU A 1 215 ? 11.131 -5.069 -13.775 1.00 98.38 215 GLU A CA 1
ATOM 1677 C C . GLU A 1 215 ? 10.983 -5.144 -15.300 1.00 98.38 215 GLU A C 1
ATOM 1679 O O . GLU A 1 215 ? 11.986 -5.227 -16.009 1.00 98.38 215 GLU A O 1
ATOM 1684 N N . GLU A 1 216 ? 9.761 -5.045 -15.824 1.00 98.56 216 GLU A N 1
ATOM 1685 C CA . GLU A 1 216 ? 9.494 -5.012 -17.263 1.00 98.56 216 GLU A CA 1
ATOM 1686 C C . GLU A 1 216 ? 10.147 -3.792 -17.925 1.00 98.56 216 GLU A C 1
ATOM 1688 O O . GLU A 1 216 ? 10.827 -3.928 -18.944 1.00 98.56 216 GLU A O 1
ATOM 1693 N N . SER A 1 217 ? 10.013 -2.604 -17.325 1.00 97.81 217 SER A N 1
ATOM 1694 C CA . SER A 1 217 ? 10.668 -1.394 -17.837 1.00 97.81 217 SER A CA 1
ATOM 1695 C C . SER A 1 217 ? 12.197 -1.503 -17.801 1.00 97.81 217 SER A C 1
ATOM 1697 O O . SER A 1 217 ? 12.867 -1.128 -18.763 1.00 97.81 217 SER A O 1
ATOM 1699 N N . ALA A 1 218 ? 12.762 -2.086 -16.739 1.00 98.62 218 ALA A N 1
ATOM 1700 C CA . ALA A 1 218 ? 14.193 -2.329 -16.625 1.00 98.62 218 ALA A CA 1
ATOM 1701 C C . ALA A 1 218 ? 14.674 -3.317 -17.696 1.00 98.62 218 ALA A C 1
ATOM 1703 O O . ALA A 1 218 ? 15.691 -3.058 -18.334 1.00 98.62 218 ALA A O 1
ATOM 1704 N N . ALA A 1 219 ? 13.922 -4.389 -17.962 1.00 98.56 219 ALA A N 1
ATOM 1705 C CA . ALA A 1 219 ? 14.243 -5.354 -19.011 1.00 98.56 219 ALA A CA 1
ATOM 1706 C C . ALA A 1 219 ? 14.216 -4.721 -20.414 1.00 98.56 219 ALA A C 1
ATOM 1708 O O . ALA A 1 219 ? 15.087 -5.011 -21.238 1.00 98.56 219 ALA A O 1
ATOM 1709 N N . LEU A 1 220 ? 13.257 -3.827 -20.688 1.00 98.56 220 LEU A N 1
ATOM 1710 C CA . LEU A 1 220 ? 13.225 -3.054 -21.935 1.00 98.56 220 LEU A CA 1
ATOM 1711 C C . LEU A 1 220 ? 14.458 -2.155 -22.060 1.00 98.56 220 LEU A C 1
ATOM 1713 O O . LEU A 1 220 ? 15.125 -2.176 -23.093 1.00 98.56 220 LEU A O 1
ATOM 1717 N N . HIS A 1 221 ? 14.817 -1.431 -21.001 1.00 98.44 221 HIS A N 1
ATOM 1718 C CA . HIS A 1 221 ? 16.009 -0.586 -21.004 1.00 98.44 221 HIS A CA 1
ATOM 1719 C C . HIS A 1 221 ? 17.308 -1.390 -21.145 1.00 98.44 221 HIS A C 1
ATOM 1721 O O . HIS A 1 221 ? 18.209 -0.976 -21.871 1.00 98.44 221 HIS A O 1
ATOM 1727 N N . GLU A 1 222 ? 17.420 -2.556 -20.507 1.00 98.62 222 GLU A N 1
ATOM 1728 C CA . GLU A 1 222 ? 18.557 -3.463 -20.695 1.00 98.62 222 GLU A CA 1
ATOM 1729 C C . GLU A 1 222 ? 18.656 -3.950 -22.147 1.00 98.62 222 GLU A C 1
ATOM 1731 O O . GLU A 1 222 ? 19.755 -4.001 -22.706 1.00 98.62 222 GLU A O 1
ATOM 1736 N N . ASN A 1 223 ? 17.519 -4.247 -22.785 1.00 98.69 223 ASN A N 1
ATOM 1737 C CA . ASN A 1 223 ? 17.467 -4.624 -24.195 1.00 98.69 223 ASN A CA 1
ATOM 1738 C C . ASN A 1 223 ? 17.908 -3.474 -25.117 1.00 98.69 223 ASN A C 1
ATOM 1740 O O . ASN A 1 223 ? 18.744 -3.682 -25.996 1.00 98.69 223 ASN A O 1
ATOM 1744 N N . GLU A 1 224 ? 17.417 -2.256 -24.878 1.00 98.75 224 GLU A N 1
ATOM 1745 C CA . GLU A 1 224 ? 17.817 -1.051 -25.616 1.00 98.75 224 GLU A CA 1
ATOM 1746 C C . GLU A 1 224 ? 19.321 -0.781 -25.476 1.00 98.75 224 GLU A C 1
ATOM 1748 O O . GLU A 1 224 ? 20.011 -0.542 -26.469 1.00 98.75 224 GLU A O 1
ATOM 1753 N N . ILE A 1 225 ? 19.858 -0.871 -24.254 1.00 98.69 225 ILE A N 1
ATOM 1754 C CA . ILE A 1 225 ? 21.293 -0.711 -23.992 1.00 98.69 225 ILE A CA 1
ATOM 1755 C C . ILE A 1 225 ? 22.096 -1.767 -24.756 1.00 98.69 225 ILE A C 1
ATOM 1757 O O . ILE A 1 225 ? 23.109 -1.424 -25.369 1.00 98.69 225 ILE A O 1
ATOM 1761 N N . ALA A 1 226 ? 21.662 -3.029 -24.749 1.00 98.69 226 ALA A N 1
ATOM 1762 C CA . ALA A 1 226 ? 22.324 -4.096 -25.494 1.00 98.69 226 ALA A CA 1
ATOM 1763 C C . ALA A 1 226 ? 22.301 -3.833 -27.010 1.00 98.69 226 ALA A C 1
ATOM 1765 O O . ALA A 1 226 ? 23.343 -3.949 -27.660 1.00 98.69 226 ALA A O 1
ATOM 1766 N N . GLY A 1 227 ? 21.163 -3.396 -27.559 1.00 98.62 227 GLY A N 1
ATOM 1767 C CA . GLY A 1 227 ? 21.040 -3.015 -28.969 1.00 98.62 227 GLY A CA 1
ATOM 1768 C C . GLY A 1 227 ? 21.987 -1.873 -29.350 1.00 98.62 227 GLY A C 1
ATOM 1769 O O . GLY A 1 227 ? 22.738 -1.975 -30.319 1.00 98.62 227 GLY A O 1
ATOM 1770 N N . LEU A 1 228 ? 22.053 -0.819 -28.532 1.00 98.75 228 LEU A N 1
ATOM 1771 C CA . LEU A 1 228 ? 22.987 0.293 -28.745 1.00 98.75 228 LEU A CA 1
ATOM 1772 C C . LEU A 1 228 ? 24.455 -0.150 -28.646 1.00 98.75 228 LEU A C 1
ATOM 1774 O O . LEU A 1 228 ? 25.306 0.320 -29.405 1.00 98.75 228 LEU A O 1
ATOM 1778 N N . GLN A 1 229 ? 24.782 -1.059 -27.724 1.00 98.75 229 GLN A N 1
ATOM 1779 C CA . GLN A 1 229 ? 26.130 -1.617 -27.611 1.00 98.75 229 GLN A CA 1
ATOM 1780 C C . GLN A 1 229 ? 26.515 -2.432 -28.850 1.00 98.75 229 GLN A C 1
ATOM 1782 O O . GLN A 1 229 ? 27.654 -2.318 -29.316 1.00 98.75 229 GLN A O 1
ATOM 1787 N N . GLU A 1 230 ? 25.588 -3.208 -29.410 1.00 98.75 230 GLU A N 1
ATOM 1788 C CA . GLU A 1 230 ? 25.796 -3.952 -30.652 1.00 98.75 230 GLU A CA 1
ATOM 1789 C C . GLU A 1 230 ? 26.029 -3.004 -31.837 1.00 98.75 230 GLU A C 1
ATOM 1791 O O . GLU A 1 230 ? 27.019 -3.150 -32.561 1.00 98.75 230 GLU A O 1
ATOM 1796 N N . GLU A 1 231 ? 25.194 -1.973 -31.994 1.00 98.75 231 GLU A N 1
ATOM 1797 C CA . GLU A 1 231 ? 25.344 -0.975 -33.057 1.00 98.75 231 GLU A CA 1
ATOM 1798 C C . GLU A 1 231 ? 26.674 -0.222 -32.971 1.00 98.75 231 GLU A C 1
ATOM 1800 O O . GLU A 1 231 ? 27.358 -0.049 -33.984 1.00 98.75 231 GLU A O 1
ATOM 1805 N N . LEU A 1 232 ? 27.091 0.181 -31.766 1.00 98.81 232 LEU A N 1
ATOM 1806 C CA . LEU A 1 232 ? 28.395 0.810 -31.550 1.00 98.81 232 LEU A CA 1
ATOM 1807 C C . LEU A 1 232 ? 29.544 -0.127 -31.933 1.00 98.81 232 LEU A C 1
ATOM 1809 O O . LEU A 1 232 ? 30.525 0.318 -32.533 1.00 98.81 232 LEU A O 1
ATOM 1813 N N . CYS A 1 233 ? 29.446 -1.416 -31.601 1.00 98.69 233 CYS A N 1
ATOM 1814 C CA . CYS A 1 233 ? 30.442 -2.407 -32.005 1.00 98.69 233 CYS A CA 1
ATOM 1815 C C . CYS A 1 233 ? 30.485 -2.572 -33.530 1.00 98.69 233 CYS A C 1
ATOM 1817 O O . CYS A 1 233 ? 31.575 -2.570 -34.110 1.00 98.69 233 CYS A O 1
ATOM 1819 N N . ARG A 1 234 ? 29.320 -2.637 -34.185 1.00 98.81 234 ARG A N 1
ATOM 1820 C CA . ARG A 1 234 ? 29.201 -2.711 -35.646 1.00 98.81 234 ARG A CA 1
ATOM 1821 C C . ARG A 1 234 ? 29.838 -1.498 -36.327 1.00 98.81 234 ARG A C 1
ATOM 1823 O O . ARG A 1 234 ? 30.720 -1.668 -37.166 1.00 98.81 234 ARG A O 1
ATOM 1830 N N . LEU A 1 235 ? 29.466 -0.284 -35.919 1.00 98.75 235 LEU A N 1
ATOM 1831 C CA . LEU A 1 235 ? 29.998 0.959 -36.492 1.00 98.75 235 LEU A CA 1
ATOM 1832 C C . LEU A 1 235 ? 31.509 1.095 -36.272 1.00 98.75 235 LEU A C 1
ATOM 1834 O O . LEU A 1 235 ? 32.229 1.549 -37.159 1.00 98.75 235 LEU A O 1
ATOM 1838 N N . ARG A 1 236 ? 32.030 0.656 -35.118 1.00 98.75 236 ARG A N 1
ATOM 1839 C CA . ARG A 1 236 ? 33.483 0.600 -34.881 1.00 98.75 236 ARG A CA 1
ATOM 1840 C C . ARG A 1 236 ? 34.184 -0.345 -35.856 1.00 98.75 236 ARG A C 1
ATOM 1842 O O . ARG A 1 236 ? 35.249 0.002 -36.364 1.00 98.75 236 ARG A O 1
ATOM 1849 N N . ALA A 1 237 ? 33.611 -1.517 -36.127 1.00 98.69 237 ALA A N 1
ATOM 1850 C CA . ALA A 1 237 ? 34.177 -2.471 -37.079 1.00 98.69 237 ALA A CA 1
ATOM 1851 C C . ALA A 1 237 ? 34.155 -1.928 -38.521 1.00 98.69 237 ALA A C 1
ATOM 1853 O O . ALA A 1 237 ? 35.151 -2.054 -39.240 1.00 98.69 237 ALA A O 1
ATOM 1854 N N . GLU A 1 238 ? 33.060 -1.279 -38.922 1.00 98.81 238 GLU A N 1
ATOM 1855 C CA . GLU A 1 238 ? 32.935 -0.602 -40.219 1.00 98.81 238 GLU A CA 1
ATOM 1856 C C . GLU A 1 238 ? 33.965 0.524 -40.368 1.00 98.81 238 GLU A C 1
ATOM 1858 O O . GLU A 1 238 ? 34.688 0.573 -41.363 1.00 98.81 238 GLU A O 1
ATOM 1863 N N . LEU A 1 239 ? 34.116 1.369 -39.345 1.00 98.81 239 LEU A N 1
ATOM 1864 C CA . LEU A 1 239 ? 35.101 2.448 -39.334 1.00 98.81 239 LEU A CA 1
ATOM 1865 C C . LEU A 1 239 ? 36.530 1.907 -39.468 1.00 98.81 239 LEU A C 1
ATOM 1867 O O . LEU A 1 239 ? 37.301 2.412 -40.281 1.00 98.81 239 LEU A O 1
ATOM 1871 N N . GLN A 1 240 ? 36.879 0.837 -38.748 1.00 98.69 240 GLN A N 1
ATOM 1872 C CA . GLN A 1 240 ? 38.182 0.185 -38.904 1.00 98.69 240 GLN A CA 1
ATOM 1873 C C . GLN A 1 240 ? 38.379 -0.402 -40.307 1.00 98.69 240 GLN A C 1
ATOM 1875 O O . GLN A 1 240 ? 39.488 -0.382 -40.834 1.00 98.69 240 GLN A O 1
ATOM 1880 N N . ARG A 1 241 ? 37.333 -0.962 -40.925 1.00 98.75 241 ARG A N 1
ATOM 1881 C CA . ARG A 1 241 ? 37.408 -1.467 -42.304 1.00 98.75 241 ARG A CA 1
ATOM 1882 C C . ARG A 1 241 ? 37.707 -0.330 -43.278 1.00 98.75 241 ARG A C 1
ATOM 1884 O O . ARG A 1 241 ? 38.617 -0.478 -44.085 1.00 98.75 241 ARG A O 1
ATOM 1891 N N . ILE A 1 242 ? 36.995 0.788 -43.159 1.00 98.69 242 ILE A N 1
ATOM 1892 C CA . ILE A 1 242 ? 37.208 1.974 -43.998 1.00 98.69 242 ILE A CA 1
ATOM 1893 C C . ILE A 1 242 ? 38.617 2.544 -43.785 1.00 98.69 242 ILE A C 1
ATOM 1895 O O . ILE A 1 242 ? 39.292 2.895 -44.751 1.00 98.69 242 ILE A O 1
ATOM 1899 N N . GLN A 1 243 ? 39.100 2.587 -42.540 1.00 98.81 243 GLN A N 1
ATOM 1900 C CA . GLN A 1 243 ? 40.470 3.006 -42.238 1.00 98.81 243 GLN A CA 1
ATOM 1901 C C . GLN A 1 243 ? 41.509 2.123 -42.934 1.00 98.81 243 GLN A C 1
ATOM 1903 O O . GLN A 1 243 ? 42.390 2.673 -43.582 1.00 98.81 243 GLN A O 1
ATOM 1908 N N . ARG A 1 244 ? 41.364 0.788 -42.883 1.00 98.75 244 ARG A N 1
ATOM 1909 C CA . ARG A 1 244 ? 42.265 -0.142 -43.592 1.00 98.75 244 ARG A CA 1
ATOM 1910 C C . ARG A 1 244 ? 42.279 0.119 -45.097 1.00 98.75 244 ARG A C 1
ATOM 1912 O O . ARG A 1 244 ? 43.350 0.263 -45.668 1.00 98.75 244 ARG A O 1
ATOM 1919 N N . THR A 1 245 ? 41.108 0.263 -45.724 1.00 98.69 245 THR A N 1
ATOM 1920 C CA . THR A 1 245 ? 41.035 0.566 -47.165 1.00 98.69 245 THR A CA 1
ATOM 1921 C C . THR A 1 245 ? 41.643 1.927 -47.505 1.00 98.69 245 THR A C 1
ATOM 1923 O O . THR A 1 245 ? 42.274 2.094 -48.540 1.00 98.69 245 THR A O 1
ATOM 1926 N N . ARG A 1 246 ? 41.497 2.918 -46.618 1.00 98.69 246 ARG A N 1
ATOM 1927 C CA . ARG A 1 246 ? 42.121 4.233 -46.781 1.00 98.69 246 ARG A CA 1
ATOM 1928 C C . ARG A 1 246 ? 43.644 4.142 -46.675 1.00 98.69 246 ARG A C 1
ATOM 1930 O O . ARG A 1 246 ? 44.324 4.759 -47.487 1.00 98.69 246 ARG A O 1
ATOM 1937 N N . ASP A 1 247 ? 44.166 3.362 -45.730 1.00 98.69 247 ASP A N 1
ATOM 1938 C CA . ASP A 1 247 ? 45.606 3.123 -45.580 1.00 98.69 247 ASP A CA 1
ATOM 1939 C C . ASP A 1 247 ? 46.180 2.396 -46.816 1.00 98.69 247 ASP A C 1
ATOM 1941 O O . ASP A 1 247 ? 47.252 2.756 -47.299 1.00 98.69 247 ASP A O 1
ATOM 1945 N N . GLU A 1 248 ? 45.443 1.432 -47.385 1.00 98.69 248 GLU A N 1
ATOM 1946 C CA . GLU A 1 248 ? 45.791 0.767 -48.653 1.00 98.69 248 GLU A CA 1
ATOM 1947 C C . GLU A 1 248 ? 45.915 1.781 -49.804 1.00 98.69 248 GLU A C 1
ATOM 1949 O O . GLU A 1 248 ? 46.930 1.796 -50.507 1.00 98.69 248 GLU A O 1
ATOM 1954 N N . TYR A 1 249 ? 44.942 2.687 -49.954 1.00 98.50 249 TYR A N 1
ATOM 1955 C CA . TYR A 1 249 ? 45.009 3.751 -50.961 1.00 98.50 249 TYR A CA 1
ATOM 1956 C C . TYR A 1 249 ? 46.137 4.759 -50.695 1.00 98.50 249 TYR A C 1
ATOM 1958 O O . TYR A 1 249 ? 46.779 5.220 -51.636 1.00 98.50 249 TYR A O 1
ATOM 1966 N N . GLU A 1 250 ? 46.432 5.107 -49.440 1.00 98.75 250 GLU A N 1
ATOM 1967 C CA . GLU A 1 250 ? 47.576 5.970 -49.108 1.00 98.75 250 GLU A CA 1
ATOM 1968 C C . GLU A 1 250 ? 48.913 5.318 -49.503 1.00 98.75 250 GLU A C 1
ATOM 1970 O O . GLU A 1 250 ? 49.795 5.982 -50.063 1.00 98.75 250 GLU A O 1
ATOM 1975 N N . MET A 1 251 ? 49.064 4.011 -49.270 1.00 98.44 251 MET A N 1
ATOM 1976 C CA . MET A 1 251 ? 50.232 3.249 -49.717 1.00 98.44 251 MET A CA 1
ATOM 1977 C C . MET A 1 251 ? 50.343 3.220 -51.248 1.00 98.44 251 MET A C 1
ATOM 1979 O O . MET A 1 251 ? 51.432 3.418 -51.788 1.00 98.44 251 MET A O 1
ATOM 1983 N N . GLU A 1 252 ? 49.231 3.044 -51.962 1.00 98.56 252 GLU A N 1
ATOM 1984 C CA . GLU A 1 252 ? 49.211 3.091 -53.428 1.00 98.56 252 GLU A CA 1
ATOM 1985 C C . GLU A 1 252 ? 49.588 4.484 -53.955 1.00 98.56 252 GLU A C 1
ATOM 1987 O O . GLU A 1 252 ? 50.474 4.611 -54.799 1.00 98.56 252 GLU A O 1
ATOM 1992 N N . ILE A 1 253 ? 49.009 5.552 -53.397 1.00 98.19 253 ILE A N 1
ATOM 1993 C CA . ILE A 1 253 ? 49.335 6.938 -53.767 1.00 98.19 253 ILE A CA 1
ATOM 1994 C C . ILE A 1 253 ? 50.818 7.232 -53.530 1.00 98.19 253 ILE A C 1
ATOM 1996 O O . ILE A 1 253 ? 51.471 7.844 -54.378 1.00 98.19 253 ILE A O 1
ATOM 2000 N N . THR A 1 254 ? 51.370 6.834 -52.381 1.00 98.19 254 THR A N 1
ATOM 2001 C CA . THR A 1 254 ? 52.795 7.053 -52.084 1.00 98.19 254 THR A CA 1
ATOM 2002 C C . THR A 1 254 ? 53.700 6.256 -53.022 1.00 98.19 254 THR A C 1
ATOM 2004 O O . THR A 1 254 ? 54.695 6.808 -53.499 1.00 98.19 254 THR A O 1
ATOM 2007 N N . SER A 1 255 ? 53.329 5.018 -53.362 1.00 98.19 255 SER A N 1
ATOM 2008 C CA . SER A 1 255 ? 54.026 4.198 -54.358 1.00 98.19 255 SER A CA 1
ATOM 2009 C C . SER A 1 255 ? 54.014 4.849 -55.746 1.00 98.19 255 SER A C 1
ATOM 2011 O O . SER A 1 255 ? 55.078 5.074 -56.323 1.00 98.19 255 SER A O 1
ATOM 2013 N N . LEU A 1 256 ? 52.842 5.267 -56.235 1.00 97.94 256 LEU A N 1
ATOM 2014 C CA . LEU A 1 256 ? 52.689 5.950 -57.523 1.00 97.94 256 LEU A CA 1
ATOM 2015 C C . LEU A 1 256 ? 53.461 7.277 -57.565 1.00 97.94 256 LEU A C 1
ATOM 2017 O O . LEU A 1 256 ? 54.106 7.591 -58.564 1.00 97.94 256 LEU A O 1
ATOM 2021 N N . ARG A 1 257 ? 53.460 8.061 -56.478 1.00 97.50 257 ARG A N 1
ATOM 2022 C CA . ARG A 1 257 ? 54.262 9.298 -56.379 1.00 97.50 257 ARG A CA 1
ATOM 2023 C C . ARG A 1 257 ? 55.760 9.019 -56.481 1.00 97.50 257 ARG A C 1
ATOM 2025 O O . ARG A 1 257 ? 56.468 9.756 -57.174 1.00 97.50 257 ARG A O 1
ATOM 2032 N N . ALA A 1 258 ? 56.249 7.977 -55.809 1.00 96.00 258 ALA A N 1
ATOM 2033 C CA . ALA A 1 258 ? 57.643 7.561 -55.918 1.00 96.00 258 ALA A CA 1
ATOM 2034 C C . ALA A 1 258 ? 57.969 7.109 -57.351 1.00 96.00 258 ALA A C 1
ATOM 2036 O O . ALA A 1 258 ? 58.970 7.548 -57.915 1.00 96.00 258 ALA A O 1
ATOM 2037 N N . GLU A 1 259 ? 57.087 6.325 -57.975 1.00 96.06 259 GLU A N 1
ATOM 2038 C CA . GLU A 1 259 ? 57.236 5.872 -59.359 1.00 96.06 259 GLU A CA 1
ATOM 2039 C C . GLU A 1 259 ? 57.295 7.046 -60.350 1.00 96.06 259 GLU A C 1
ATOM 2041 O O . GLU A 1 259 ? 58.193 7.098 -61.193 1.00 96.06 259 GLU A O 1
ATOM 2046 N N . ILE A 1 260 ? 56.399 8.031 -60.221 1.00 94.62 260 ILE A N 1
ATOM 2047 C CA . ILE A 1 260 ? 56.410 9.256 -61.035 1.00 94.62 260 ILE A CA 1
ATOM 2048 C C . ILE A 1 260 ? 57.716 10.022 -60.835 1.00 94.62 260 ILE A C 1
ATOM 2050 O O . ILE A 1 260 ? 58.311 10.455 -61.816 1.00 94.62 260 ILE A O 1
ATOM 2054 N N . THR A 1 261 ? 58.180 10.175 -59.592 1.00 94.19 261 THR A N 1
ATOM 2055 C CA . THR A 1 261 ? 59.425 10.898 -59.280 1.00 94.19 261 THR A CA 1
ATOM 2056 C C . THR A 1 261 ? 60.646 10.205 -59.890 1.00 94.19 261 THR A C 1
ATOM 2058 O O . THR A 1 261 ? 61.522 10.862 -60.450 1.00 94.19 261 THR A O 1
ATOM 2061 N N . MET A 1 262 ? 60.699 8.870 -59.846 1.00 91.31 262 MET A N 1
ATOM 2062 C CA . MET A 1 262 ? 61.770 8.097 -60.481 1.00 91.31 262 MET A CA 1
ATOM 2063 C C . MET A 1 262 ? 61.721 8.198 -62.013 1.00 91.31 262 MET A C 1
ATOM 2065 O O . MET A 1 262 ? 62.759 8.391 -62.653 1.00 91.31 262 MET A O 1
ATOM 2069 N N . LYS A 1 263 ? 60.524 8.120 -62.614 1.00 91.62 263 LYS A N 1
ATOM 2070 C CA . LYS A 1 263 ? 60.332 8.290 -64.064 1.00 91.62 263 LYS A CA 1
ATOM 2071 C C . LYS A 1 263 ? 60.699 9.707 -64.513 1.00 91.62 263 LYS A C 1
ATOM 2073 O O . LYS A 1 263 ? 61.483 9.863 -65.442 1.00 91.62 263 LYS A O 1
ATOM 2078 N N . SER A 1 264 ? 60.220 10.745 -63.832 1.00 83.25 264 SER A N 1
ATOM 2079 C CA . SER A 1 264 ? 60.508 12.145 -64.171 1.00 83.25 264 SER A CA 1
ATOM 2080 C C . SER A 1 264 ? 61.980 12.501 -63.968 1.00 83.25 264 SER A C 1
ATOM 2082 O O . SER A 1 264 ? 62.569 13.120 -64.846 1.00 83.25 264 SER A O 1
ATOM 2084 N N . SER A 1 265 ? 62.631 12.026 -62.902 1.00 72.94 265 SER A N 1
ATOM 2085 C CA . SER A 1 265 ? 64.082 12.178 -62.726 1.00 72.94 265 SER A CA 1
ATOM 2086 C C . SER A 1 265 ? 64.894 11.487 -63.830 1.00 72.94 265 SER A C 1
ATOM 2088 O O . SER A 1 265 ? 65.986 11.953 -64.150 1.00 72.94 265 SER A O 1
ATOM 2090 N N . SER A 1 266 ? 64.379 10.404 -64.423 1.00 63.97 266 SER A N 1
ATOM 2091 C CA . SER A 1 266 ? 65.010 9.737 -65.574 1.00 63.97 266 SER A CA 1
ATOM 2092 C C . SER A 1 266 ? 64.856 10.550 -66.869 1.00 63.97 266 SER A C 1
ATOM 2094 O O . SER A 1 266 ? 65.723 10.492 -67.736 1.00 63.97 266 SER A O 1
ATOM 2096 N N . HIS A 1 267 ? 63.795 11.357 -66.983 1.00 59.91 267 HIS A N 1
ATOM 2097 C CA . HIS A 1 267 ? 63.573 12.299 -68.089 1.00 59.91 267 HIS A CA 1
ATOM 2098 C C . HIS A 1 267 ? 64.218 13.685 -67.868 1.00 59.91 267 HIS A C 1
ATOM 2100 O O . HIS A 1 267 ? 64.390 14.427 -68.830 1.00 59.91 267 HIS A O 1
ATOM 2106 N N . ILE A 1 268 ? 64.604 14.029 -66.631 1.00 54.75 268 ILE A N 1
ATOM 2107 C CA . ILE A 1 268 ? 65.201 15.324 -66.230 1.00 54.75 268 ILE A CA 1
ATOM 2108 C C . ILE A 1 268 ? 66.720 15.184 -65.947 1.00 54.75 268 ILE A C 1
ATOM 2110 O O . ILE A 1 268 ? 67.332 15.988 -65.248 1.00 54.75 268 ILE A O 1
ATOM 2114 N N . SER A 1 269 ? 67.385 14.187 -66.541 1.00 42.41 269 SER A N 1
ATOM 2115 C CA . SER A 1 269 ? 68.853 14.207 -66.687 1.00 42.41 269 SER A CA 1
ATOM 2116 C C . SER A 1 269 ? 69.243 15.191 -67.811 1.00 42.41 269 SER A C 1
ATOM 2118 O O . SER A 1 269 ? 68.488 15.350 -68.768 1.00 42.41 269 SER A O 1
ATOM 2120 N N . PRO A 1 270 ? 70.354 15.935 -67.679 1.00 48.94 270 PRO A N 1
ATOM 2121 C CA . PRO A 1 270 ? 70.429 17.387 -67.856 1.00 48.94 270 PRO A CA 1
ATOM 2122 C C . PRO A 1 270 ? 70.166 17.858 -69.292 1.00 48.94 270 PRO A C 1
ATOM 2124 O O . PRO A 1 270 ? 71.096 18.029 -70.071 1.00 48.94 270 PRO A O 1
ATOM 2127 N N . LEU A 1 271 ? 68.906 18.147 -69.622 1.00 49.28 271 LEU A N 1
ATOM 2128 C CA . LEU A 1 271 ? 68.548 18.920 -70.820 1.00 49.28 271 LEU A CA 1
ATOM 2129 C C . LEU A 1 271 ? 67.382 19.908 -70.596 1.00 49.28 271 LEU A C 1
ATOM 2131 O O . LEU A 1 271 ? 66.843 20.439 -71.558 1.00 49.28 271 LEU A O 1
ATOM 2135 N N . ALA A 1 272 ? 66.994 20.181 -69.345 1.00 48.97 272 ALA A N 1
ATOM 2136 C CA . ALA A 1 272 ? 65.829 21.015 -69.004 1.00 48.97 272 ALA A CA 1
ATOM 2137 C C . ALA A 1 272 ? 66.197 22.370 -68.363 1.00 48.97 272 ALA A C 1
ATOM 2139 O O . ALA A 1 272 ? 65.454 22.901 -67.544 1.00 48.97 272 ALA A O 1
ATOM 2140 N N . ALA A 1 273 ? 67.361 22.927 -68.710 1.00 48.16 273 ALA A N 1
ATOM 2141 C CA . ALA A 1 273 ? 67.735 24.293 -68.331 1.00 48.16 273 ALA A CA 1
ATOM 2142 C C . ALA A 1 273 ? 67.362 25.343 -69.395 1.00 48.16 273 ALA A C 1
ATOM 2144 O O . ALA A 1 273 ? 67.727 26.503 -69.233 1.00 48.16 273 ALA A O 1
ATOM 2145 N N . LEU A 1 274 ? 66.649 24.981 -70.467 1.00 50.56 274 LEU A N 1
ATOM 2146 C CA . LEU A 1 274 ? 66.273 25.922 -71.521 1.00 50.56 274 LEU A CA 1
ATOM 2147 C C . LEU A 1 274 ? 64.800 25.766 -71.929 1.00 50.56 274 LEU A C 1
ATOM 2149 O O . LEU A 1 274 ? 64.380 24.692 -72.344 1.00 50.56 274 LEU A O 1
ATOM 2153 N N . GLU A 1 275 ? 64.111 26.909 -71.890 1.00 43.78 275 GLU A N 1
ATOM 2154 C CA . GLU A 1 275 ? 62.959 27.314 -72.711 1.00 43.78 275 GLU A CA 1
ATOM 2155 C C . GLU A 1 275 ? 61.557 26.710 -72.441 1.00 43.78 275 GLU A C 1
ATOM 2157 O O . GLU A 1 275 ? 61.351 25.500 -72.553 1.00 43.78 275 GLU A O 1
ATOM 2162 N N . PRO A 1 276 ? 60.536 27.557 -72.168 1.00 48.91 276 PRO A N 1
ATOM 2163 C CA . PRO A 1 276 ? 59.139 27.142 -72.165 1.00 48.91 276 PRO A CA 1
ATOM 2164 C C . PRO A 1 276 ? 58.634 27.000 -73.609 1.00 48.91 276 PRO A C 1
ATOM 2166 O O . PRO A 1 276 ? 58.366 27.981 -74.297 1.00 48.91 276 PRO A O 1
ATOM 2169 N N . SER A 1 277 ? 58.464 25.763 -74.076 1.00 50.47 277 SER A N 1
ATOM 2170 C CA . SER A 1 277 ? 57.854 25.502 -75.384 1.00 50.47 277 SER A CA 1
ATOM 2171 C C . SER A 1 277 ? 56.340 25.816 -75.364 1.00 50.47 277 SER A C 1
ATOM 2173 O O . SER A 1 277 ? 55.635 25.338 -74.470 1.00 50.47 277 SER A O 1
ATOM 2175 N N . PRO A 1 278 ? 55.798 26.587 -76.329 1.00 55.53 278 PRO A N 1
ATOM 2176 C CA . PRO A 1 278 ? 54.409 27.040 -76.333 1.00 55.53 278 PRO A CA 1
ATOM 2177 C C . PRO A 1 278 ? 53.509 26.020 -77.039 1.00 55.53 278 PRO A C 1
ATOM 2179 O O . PRO A 1 278 ? 53.054 26.249 -78.155 1.00 55.53 278 PRO A O 1
ATOM 2182 N N . GLN A 1 279 ? 53.275 24.858 -76.431 1.00 55.50 279 GLN A N 1
ATOM 2183 C CA . GLN A 1 279 ? 52.381 23.839 -76.996 1.00 55.50 279 GLN A CA 1
ATOM 2184 C C . GLN A 1 279 ? 51.616 23.108 -75.893 1.00 55.50 279 GLN A C 1
ATOM 2186 O O . GLN A 1 279 ? 51.888 21.942 -75.655 1.00 55.50 279 GLN A O 1
ATOM 2191 N N . GLN A 1 280 ? 50.667 23.776 -75.223 1.00 58.12 280 GLN A N 1
ATOM 2192 C CA . GLN A 1 280 ? 49.537 23.109 -74.553 1.00 58.12 280 GLN A CA 1
ATOM 2193 C C . GLN A 1 280 ? 48.338 24.083 -74.374 1.00 58.12 280 GLN A C 1
ATOM 2195 O O . GLN A 1 280 ? 48.452 25.019 -73.584 1.00 58.12 280 GLN A O 1
ATOM 2200 N N . PRO A 1 281 ? 47.180 23.880 -75.042 1.00 59.91 281 PRO A N 1
ATOM 2201 C CA . PRO A 1 281 ? 45.972 24.711 -74.887 1.00 59.91 281 PRO A CA 1
ATOM 2202 C C . PRO A 1 281 ? 45.074 24.318 -73.692 1.00 59.91 281 PRO A C 1
ATOM 2204 O O . PRO A 1 281 ? 44.058 24.963 -73.444 1.00 59.91 281 PRO A O 1
ATOM 2207 N N . TRP A 1 282 ? 45.454 23.293 -72.919 1.00 58.81 282 TRP A N 1
ATOM 2208 C CA . TRP A 1 282 ? 44.660 22.745 -71.809 1.00 58.81 282 TRP A CA 1
ATOM 2209 C C . TRP A 1 282 ? 44.177 23.752 -70.738 1.00 58.81 282 TRP A C 1
ATOM 2211 O O . TRP A 1 282 ? 43.059 23.566 -70.258 1.00 58.81 282 TRP A O 1
ATOM 2221 N N . PRO A 1 283 ? 44.915 24.829 -70.368 1.00 70.44 283 PRO A N 1
ATOM 2222 C CA . PRO A 1 283 ? 44.452 25.740 -69.321 1.00 70.44 283 PRO A CA 1
ATOM 2223 C C . PRO A 1 283 ? 43.274 26.598 -69.787 1.00 70.44 283 PRO A C 1
ATOM 2225 O O . PRO A 1 283 ? 42.459 27.008 -68.969 1.00 70.44 283 PRO A O 1
ATOM 2228 N N . VAL A 1 284 ? 43.190 26.871 -71.094 1.00 71.81 284 VAL A N 1
ATOM 2229 C CA . VAL A 1 284 ? 42.114 27.671 -71.689 1.00 71.81 284 VAL A CA 1
ATOM 2230 C C . VAL A 1 284 ? 40.856 26.819 -71.843 1.00 71.81 284 VAL A C 1
ATOM 2232 O O . VAL A 1 284 ? 39.783 27.266 -71.460 1.00 71.81 284 VAL A O 1
ATOM 2235 N N . CYS A 1 285 ? 40.993 25.567 -72.295 1.00 76.25 285 CYS A N 1
ATOM 2236 C CA . CYS A 1 285 ? 39.861 24.641 -72.408 1.00 76.25 285 CYS A CA 1
ATOM 2237 C C . CYS A 1 285 ? 39.237 24.311 -71.043 1.00 76.25 285 CYS A C 1
ATOM 2239 O O . CYS A 1 285 ? 38.021 24.309 -70.914 1.00 76.25 285 CYS A O 1
ATOM 2241 N N . LEU A 1 286 ? 40.048 24.099 -70.000 1.00 80.06 286 LEU A N 1
ATOM 2242 C CA . LEU A 1 286 ? 39.512 23.874 -68.654 1.00 80.06 286 LEU A CA 1
ATOM 2243 C C . LEU A 1 286 ? 38.883 25.120 -68.037 1.00 80.06 286 LEU A C 1
ATOM 2245 O O . LEU A 1 286 ? 37.942 24.994 -67.262 1.00 80.06 286 LEU A O 1
ATOM 2249 N N . ALA A 1 287 ? 39.399 26.313 -68.340 1.00 82.81 287 ALA A N 1
ATOM 2250 C CA . ALA A 1 287 ? 38.767 27.546 -67.886 1.00 82.81 287 ALA A CA 1
ATOM 2251 C C . ALA A 1 287 ? 37.360 27.687 -68.491 1.00 82.81 287 ALA A C 1
ATOM 2253 O O . ALA A 1 287 ? 36.414 27.964 -67.763 1.00 82.81 287 ALA A O 1
ATOM 2254 N N . GLU A 1 288 ? 37.211 27.385 -69.782 1.00 86.00 288 GLU A N 1
ATOM 2255 C CA . GLU A 1 288 ? 35.922 27.394 -70.480 1.00 86.00 288 GLU A CA 1
ATOM 2256 C C . GLU A 1 288 ? 34.961 26.308 -69.949 1.00 86.00 288 GLU A C 1
ATOM 2258 O O . GLU A 1 288 ? 33.779 26.565 -69.722 1.00 86.00 288 GLU A O 1
ATOM 2263 N N . GLU A 1 289 ? 35.460 25.107 -69.641 1.00 89.12 289 GLU A N 1
ATOM 2264 C CA . GLU A 1 289 ? 34.669 24.055 -68.981 1.00 89.12 289 GLU A CA 1
ATOM 2265 C C . GLU A 1 289 ? 34.228 24.448 -67.557 1.00 89.12 289 GLU A C 1
ATOM 2267 O O . GLU A 1 289 ? 33.109 24.147 -67.142 1.00 89.12 289 GLU A O 1
ATOM 2272 N N . LEU A 1 290 ? 35.071 25.155 -66.799 1.00 91.62 290 LEU A N 1
ATOM 2273 C CA . LEU A 1 290 ? 34.709 25.663 -65.472 1.00 91.62 290 LEU A CA 1
ATOM 2274 C C . LEU A 1 290 ? 33.682 26.795 -65.542 1.00 91.62 290 LEU A C 1
ATOM 2276 O O . LEU A 1 290 ? 32.807 26.868 -64.675 1.00 91.62 290 LEU A O 1
ATOM 2280 N N . ASP A 1 291 ? 33.774 27.659 -66.551 1.00 90.75 291 ASP A N 1
ATOM 2281 C CA . ASP A 1 291 ? 32.808 28.733 -66.776 1.00 90.75 291 ASP A CA 1
ATOM 2282 C C . ASP A 1 291 ? 31.447 28.166 -67.206 1.00 90.75 291 ASP A C 1
ATOM 2284 O O . ASP A 1 291 ? 30.424 28.535 -66.631 1.00 90.75 291 ASP A O 1
ATOM 2288 N N . THR A 1 292 ? 31.421 27.173 -68.100 1.00 93.56 292 THR A N 1
ATOM 2289 C CA . THR A 1 292 ? 30.171 26.491 -68.491 1.00 93.56 292 THR A CA 1
ATOM 2290 C C . THR A 1 292 ? 29.534 25.714 -67.336 1.00 93.56 292 THR A C 1
ATOM 2292 O O . THR A 1 292 ? 28.319 25.785 -67.150 1.00 93.56 292 THR A O 1
ATOM 2295 N N . LEU A 1 293 ? 30.317 25.019 -66.498 1.00 93.38 293 LEU A N 1
ATOM 2296 C CA . LEU A 1 293 ? 29.780 24.381 -65.287 1.00 93.38 293 LEU A CA 1
ATOM 2297 C C . LEU A 1 293 ? 29.229 25.408 -64.295 1.00 93.38 293 LEU A C 1
ATOM 2299 O O . LEU A 1 293 ? 28.243 25.143 -63.603 1.00 93.38 293 LEU A O 1
ATOM 2303 N N . ARG A 1 294 ? 29.875 26.573 -64.196 1.00 95.00 294 ARG A N 1
ATOM 2304 C CA . ARG A 1 294 ? 29.416 27.658 -63.334 1.00 95.00 294 ARG A CA 1
ATOM 2305 C C . ARG A 1 294 ? 28.081 28.201 -63.826 1.00 95.00 294 ARG A C 1
ATOM 2307 O O . ARG A 1 294 ? 27.203 28.376 -62.988 1.00 95.00 294 ARG A O 1
ATOM 2314 N N . GLU A 1 295 ? 27.912 28.427 -65.124 1.00 95.62 295 GLU A N 1
ATOM 2315 C CA . GLU A 1 295 ? 26.625 28.830 -65.709 1.00 95.62 295 GLU A CA 1
ATOM 2316 C C . GLU A 1 295 ? 25.539 27.783 -65.437 1.00 95.62 295 GLU A C 1
ATOM 2318 O O . GLU A 1 295 ? 24.514 28.118 -64.851 1.00 95.62 295 GLU A O 1
ATOM 2323 N N . GLN A 1 296 ? 25.811 26.499 -65.694 1.00 96.12 296 GLN A N 1
ATOM 2324 C CA . GLN A 1 296 ? 24.856 25.413 -65.420 1.00 96.12 296 GLN A CA 1
ATOM 2325 C C . GLN A 1 296 ? 24.451 25.324 -63.942 1.00 96.12 296 GLN A C 1
ATOM 2327 O O . GLN A 1 296 ? 23.298 25.037 -63.622 1.00 96.12 296 GLN A O 1
ATOM 2332 N N . TYR A 1 297 ? 25.385 25.567 -63.021 1.00 94.12 297 TYR A N 1
ATOM 2333 C CA . TYR A 1 297 ? 25.078 25.621 -61.593 1.00 94.12 297 TYR A CA 1
ATOM 2334 C C . TYR A 1 297 ? 24.178 26.815 -61.242 1.00 94.12 297 TYR A C 1
ATOM 2336 O O . TYR A 1 297 ? 23.293 26.678 -60.394 1.00 94.12 297 TYR A O 1
ATOM 2344 N N . HIS A 1 298 ? 24.392 27.975 -61.872 1.00 95.62 298 HIS A N 1
ATOM 2345 C CA . HIS A 1 298 ? 23.532 29.144 -61.671 1.00 95.62 298 HIS A CA 1
ATOM 2346 C C . HIS A 1 298 ? 22.125 28.887 -62.221 1.00 95.62 298 HIS A C 1
ATOM 2348 O O . HIS A 1 298 ? 21.167 29.063 -61.473 1.00 95.62 298 HIS A O 1
ATOM 2354 N N . ASP A 1 299 ? 22.001 28.358 -63.441 1.00 96.06 299 ASP A N 1
ATOM 2355 C CA . ASP A 1 299 ? 20.706 28.016 -64.046 1.00 96.06 299 ASP A CA 1
ATOM 2356 C C . ASP A 1 299 ? 19.922 27.020 -63.176 1.00 96.06 299 ASP A C 1
ATOM 2358 O O . ASP A 1 299 ? 18.749 27.228 -62.865 1.00 96.06 299 ASP A O 1
ATOM 2362 N N . LEU A 1 300 ? 20.588 25.965 -62.691 1.00 96.19 300 LEU A N 1
ATOM 2363 C CA . LEU A 1 300 ? 19.964 24.979 -61.806 1.00 96.19 300 LEU A CA 1
ATOM 2364 C C . LEU A 1 300 ? 19.545 25.585 -60.457 1.00 96.19 300 LEU A C 1
ATOM 2366 O O . LEU A 1 300 ? 18.549 25.168 -59.862 1.00 96.19 300 LEU A O 1
ATOM 2370 N N . THR A 1 301 ? 20.298 26.566 -59.957 1.00 94.56 301 THR A N 1
ATOM 2371 C CA . THR A 1 301 ? 19.952 27.286 -58.725 1.00 94.56 301 THR A CA 1
ATOM 2372 C C . THR A 1 301 ? 18.697 28.134 -58.927 1.00 94.56 301 THR A C 1
ATOM 2374 O O . THR A 1 301 ? 17.816 28.122 -58.066 1.00 94.56 301 THR A O 1
ATOM 2377 N N . ASP A 1 302 ? 18.566 28.809 -60.068 1.00 96.06 302 ASP A N 1
ATOM 2378 C CA . ASP A 1 302 ? 17.376 29.595 -60.406 1.00 96.06 302 ASP A CA 1
ATOM 2379 C C . ASP A 1 302 ? 16.142 28.697 -60.597 1.00 96.06 302 ASP A C 1
ATOM 2381 O O . ASP A 1 302 ? 15.061 28.984 -60.068 1.00 96.06 302 ASP A O 1
ATOM 2385 N N . GLU A 1 303 ? 16.294 27.549 -61.260 1.00 96.81 303 GLU A N 1
ATOM 2386 C CA . GLU A 1 303 ? 15.237 26.534 -61.351 1.00 96.81 303 GLU A CA 1
ATOM 2387 C C . GLU A 1 303 ? 14.830 26.005 -59.969 1.00 96.81 303 GLU A C 1
ATOM 2389 O O . GLU A 1 303 ? 13.642 25.876 -59.662 1.00 96.81 303 GLU A O 1
ATOM 2394 N N . TYR A 1 304 ? 15.795 25.747 -59.087 1.00 95.38 304 TYR A N 1
ATOM 2395 C CA . TYR A 1 304 ? 15.508 25.338 -57.716 1.00 95.38 304 TYR A CA 1
ATOM 2396 C C . TYR A 1 304 ? 14.723 26.413 -56.948 1.00 95.38 304 TYR A C 1
ATOM 2398 O O . TYR A 1 304 ? 13.747 26.088 -56.267 1.00 95.38 304 TYR A O 1
ATOM 2406 N N . LEU A 1 305 ? 15.104 27.688 -57.069 1.00 96.19 305 LEU A N 1
ATOM 2407 C CA . LEU A 1 305 ? 14.418 28.799 -56.404 1.00 96.19 305 LEU A CA 1
ATOM 2408 C C . LEU A 1 305 ? 12.986 28.980 -56.923 1.00 96.19 305 LEU A C 1
ATOM 2410 O O . LEU A 1 305 ? 12.053 29.096 -56.125 1.00 96.19 305 LEU A O 1
ATOM 2414 N N . THR A 1 306 ? 12.786 28.920 -58.240 1.00 95.12 306 THR A N 1
ATOM 2415 C CA . THR A 1 306 ? 11.443 29.001 -58.842 1.00 95.12 306 THR A CA 1
ATOM 2416 C C . THR A 1 306 ? 10.561 27.823 -58.421 1.00 95.12 306 THR A C 1
ATOM 2418 O O . THR A 1 306 ? 9.396 28.011 -58.048 1.00 95.12 306 THR A O 1
ATOM 2421 N N . LEU A 1 307 ? 11.110 26.604 -58.382 1.00 95.38 307 LEU A N 1
ATOM 2422 C CA . LEU A 1 307 ? 10.405 25.436 -57.856 1.00 95.38 307 LEU A CA 1
ATOM 2423 C C . LEU A 1 307 ? 10.072 25.604 -56.371 1.00 95.38 307 LEU A C 1
ATOM 2425 O O . LEU A 1 307 ? 8.945 25.309 -55.969 1.00 95.38 307 LEU A O 1
ATOM 2429 N N . GLN A 1 308 ? 10.989 26.129 -55.561 1.00 95.69 308 GLN A N 1
ATOM 2430 C CA . GLN A 1 308 ? 10.760 26.388 -54.141 1.00 95.69 308 GLN A CA 1
ATOM 2431 C C . GLN A 1 308 ? 9.627 27.402 -53.914 1.00 95.69 308 GLN A C 1
ATOM 2433 O O . GLN A 1 308 ? 8.787 27.203 -53.031 1.00 95.69 308 GLN A O 1
ATOM 2438 N N . GLU A 1 309 ? 9.564 28.467 -54.711 1.00 95.88 309 GLU A N 1
ATOM 2439 C CA . GLU A 1 309 ? 8.488 29.463 -54.662 1.00 95.88 309 GLU A CA 1
ATOM 2440 C C . GLU A 1 309 ? 7.142 28.878 -55.092 1.00 95.88 309 GLU A C 1
ATOM 2442 O O . GLU A 1 309 ? 6.132 29.084 -54.411 1.00 95.88 309 GLU A O 1
ATOM 2447 N N . SER A 1 310 ? 7.124 28.073 -56.158 1.00 95.38 310 SER A N 1
ATOM 2448 C CA . SER A 1 310 ? 5.913 27.367 -56.584 1.00 95.38 310 SER A CA 1
ATOM 2449 C C . SER A 1 310 ? 5.414 26.391 -55.511 1.00 95.38 310 SER A C 1
ATOM 2451 O O . SER A 1 310 ? 4.216 26.330 -55.229 1.00 95.38 310 SER A O 1
ATOM 2453 N N . ASN A 1 311 ? 6.328 25.689 -54.834 1.00 94.25 311 ASN A N 1
ATOM 2454 C CA . ASN A 1 311 ? 6.002 24.763 -53.758 1.00 94.25 311 ASN A CA 1
ATOM 2455 C C . ASN A 1 311 ? 5.431 25.512 -52.545 1.00 94.25 311 ASN A C 1
ATOM 2457 O O . ASN A 1 311 ? 4.385 25.130 -52.025 1.00 94.25 311 ASN A O 1
ATOM 2461 N N . ARG A 1 312 ? 6.031 26.650 -52.163 1.00 95.44 312 ARG A N 1
ATOM 2462 C CA . ARG A 1 312 ? 5.485 27.547 -51.129 1.00 95.44 312 ARG A CA 1
ATOM 2463 C C . ARG A 1 312 ? 4.067 28.012 -51.451 1.00 95.44 312 ARG A C 1
ATOM 2465 O O . ARG A 1 312 ? 3.209 28.007 -50.569 1.00 95.44 312 ARG A O 1
ATOM 2472 N N . LEU A 1 313 ? 3.800 28.384 -52.704 1.00 96.19 313 LEU A N 1
ATOM 2473 C CA . LEU A 1 313 ? 2.461 28.786 -53.136 1.00 96.19 313 LEU A CA 1
ATOM 2474 C C . LEU A 1 313 ? 1.462 27.624 -53.038 1.00 96.19 313 LEU A C 1
ATOM 2476 O O . LEU A 1 313 ? 0.355 27.814 -52.536 1.00 96.19 313 LEU A O 1
ATOM 2480 N N . MET A 1 314 ? 1.854 26.427 -53.480 1.00 92.62 314 MET A N 1
ATOM 2481 C CA . MET A 1 314 ? 1.027 25.219 -53.395 1.00 92.62 314 MET A CA 1
ATOM 2482 C C . MET A 1 314 ? 0.709 24.852 -51.943 1.00 92.62 314 MET A C 1
ATOM 2484 O O . MET A 1 314 ? -0.446 24.573 -51.629 1.00 92.62 314 MET A O 1
ATOM 2488 N N . VAL A 1 315 ? 1.691 24.924 -51.039 1.00 94.12 315 VAL A N 1
ATOM 2489 C CA . VAL A 1 315 ? 1.486 24.705 -49.597 1.00 94.12 315 VAL A CA 1
ATOM 2490 C C . VAL A 1 315 ? 0.475 25.705 -49.034 1.00 94.12 315 VAL A C 1
ATOM 2492 O O . VAL A 1 315 ? -0.495 25.290 -48.407 1.00 94.12 315 VAL A O 1
ATOM 2495 N N . HIS A 1 316 ? 0.607 27.000 -49.334 1.00 93.94 316 HIS A N 1
ATOM 2496 C CA . HIS A 1 316 ? -0.381 27.995 -48.900 1.00 93.94 316 HIS A CA 1
ATOM 2497 C C . HIS A 1 316 ? -1.786 27.750 -49.471 1.00 93.94 316 HIS A C 1
ATOM 2499 O O . HIS A 1 316 ? -2.791 27.997 -48.796 1.00 93.94 316 HIS A O 1
ATOM 2505 N N . GLN A 1 317 ? -1.895 27.262 -50.711 1.00 94.88 317 GLN A N 1
ATOM 2506 C CA . GLN A 1 317 ? -3.186 26.873 -51.282 1.00 94.88 317 GLN A CA 1
ATOM 2507 C C . GLN A 1 317 ? -3.784 25.656 -50.563 1.00 94.88 317 GLN A C 1
ATOM 2509 O O . GLN A 1 317 ? -4.985 25.657 -50.285 1.00 94.88 317 GLN A O 1
ATOM 2514 N N . LEU A 1 318 ? -2.965 24.658 -50.216 1.00 91.94 318 LEU A N 1
ATOM 2515 C CA . LEU A 1 318 ? -3.387 23.495 -49.434 1.00 91.94 318 LEU A CA 1
ATOM 2516 C C . LEU A 1 318 ? -3.864 23.906 -48.040 1.00 91.94 318 LEU A C 1
ATOM 2518 O O . LEU A 1 318 ? -4.981 23.556 -47.673 1.00 91.94 318 LEU A O 1
ATOM 2522 N N . GLU A 1 319 ? -3.110 24.736 -47.317 1.00 91.69 319 GLU A N 1
ATOM 2523 C CA . GLU A 1 319 ? -3.512 25.270 -46.005 1.00 91.69 319 GLU A CA 1
ATOM 2524 C C . GLU A 1 319 ? -4.865 25.994 -46.076 1.00 91.69 319 GLU A C 1
ATOM 2526 O O . GLU A 1 319 ? -5.732 25.830 -45.211 1.00 91.69 319 GLU A O 1
ATOM 2531 N N . LYS A 1 320 ? -5.090 26.778 -47.138 1.00 94.38 320 LYS A N 1
ATOM 2532 C CA . LYS A 1 320 ? -6.360 27.479 -47.359 1.00 94.38 320 LYS A CA 1
ATOM 2533 C C . LYS A 1 320 ? -7.518 26.508 -47.607 1.00 94.38 320 LYS A C 1
ATOM 2535 O O . LYS A 1 320 ? -8.602 26.705 -47.049 1.00 94.38 320 LYS A O 1
ATOM 2540 N N . LEU A 1 321 ? -7.309 25.481 -48.433 1.00 91.00 321 LEU A N 1
ATOM 2541 C CA . LEU A 1 321 ? -8.312 24.449 -48.714 1.00 91.00 321 LEU A CA 1
ATOM 2542 C C . LEU A 1 321 ? -8.598 23.587 -47.482 1.00 91.00 321 LEU A C 1
ATOM 2544 O O . LEU A 1 321 ? -9.759 23.282 -47.212 1.00 91.00 321 LEU A O 1
ATOM 2548 N N . GLU A 1 322 ? -7.580 23.245 -46.697 1.00 89.38 322 GLU A N 1
ATOM 2549 C CA . GLU A 1 322 ? -7.729 22.540 -45.426 1.00 89.38 322 GLU A CA 1
ATOM 2550 C C . GLU A 1 322 ? -8.527 23.376 -44.433 1.00 89.38 322 GLU A C 1
ATOM 2552 O O . GLU A 1 322 ? -9.511 22.886 -43.885 1.00 89.38 322 GLU A O 1
ATOM 2557 N N . ALA A 1 323 ? -8.197 24.659 -44.255 1.00 88.81 323 ALA A N 1
ATOM 2558 C CA . ALA A 1 323 ? -8.966 25.560 -43.401 1.00 88.81 323 ALA A CA 1
ATOM 2559 C C . ALA A 1 323 ? -10.435 25.661 -43.848 1.00 88.81 323 ALA A C 1
ATOM 2561 O O . ALA A 1 323 ? -11.343 25.681 -43.013 1.00 88.81 323 ALA A O 1
ATOM 2562 N N . GLN A 1 324 ? -10.693 25.684 -45.159 1.00 88.62 324 GLN A N 1
ATOM 2563 C CA . GLN A 1 324 ? -12.051 25.635 -45.696 1.00 88.62 324 GLN A CA 1
ATOM 2564 C C . GLN A 1 324 ? -12.731 24.286 -45.411 1.00 88.62 324 GLN A C 1
ATOM 2566 O O . GLN A 1 324 ? -13.889 24.278 -45.001 1.00 88.62 324 GLN A O 1
ATOM 2571 N N . ASN A 1 325 ? -12.024 23.161 -45.549 1.00 86.44 325 ASN A N 1
ATOM 2572 C CA . ASN A 1 325 ? -12.531 21.826 -45.227 1.00 86.44 325 ASN A CA 1
ATOM 2573 C C . ASN A 1 325 ? -12.856 21.695 -43.734 1.00 86.44 325 ASN A C 1
ATOM 2575 O O . ASN A 1 325 ? -13.944 21.243 -43.395 1.00 86.44 325 ASN A O 1
ATOM 2579 N N . TYR A 1 326 ? -11.985 22.173 -42.842 1.00 77.81 326 TYR A N 1
ATOM 2580 C CA . TYR A 1 326 ? -12.246 22.239 -41.404 1.00 77.81 326 TYR A CA 1
ATOM 2581 C C . TYR A 1 326 ? -13.478 23.094 -41.093 1.00 77.81 326 TYR A C 1
ATOM 2583 O O . TYR A 1 326 ? -14.327 22.658 -40.318 1.00 77.81 326 TYR A O 1
ATOM 2591 N N . ARG A 1 327 ? -13.632 24.269 -41.724 1.00 83.31 327 ARG A N 1
ATOM 2592 C CA . ARG A 1 327 ? -14.835 25.111 -41.569 1.00 83.31 327 ARG A CA 1
ATOM 2593 C C . ARG A 1 327 ? -16.094 24.398 -42.050 1.00 83.31 327 ARG A C 1
ATOM 2595 O O . ARG A 1 327 ? -17.087 24.378 -41.330 1.00 83.31 327 ARG A O 1
ATOM 2602 N N . CYS A 1 328 ? -16.055 23.779 -43.229 1.00 80.81 328 CYS A N 1
ATOM 2603 C CA . CYS A 1 328 ? -17.162 22.975 -43.733 1.00 80.81 328 CYS A CA 1
ATOM 2604 C C . CYS A 1 328 ? -17.467 21.835 -42.755 1.00 80.81 328 CYS A C 1
ATOM 2606 O O . CYS A 1 328 ? -18.588 21.741 -42.274 1.00 80.81 328 CYS A O 1
ATOM 2608 N N . ARG A 1 329 ? -16.484 21.013 -42.382 1.00 76.62 329 ARG A N 1
ATOM 2609 C CA . ARG A 1 329 ? -16.642 19.900 -41.436 1.00 76.62 329 ARG A CA 1
ATOM 2610 C C . ARG A 1 329 ? -17.204 20.357 -40.087 1.00 76.62 329 ARG A C 1
ATOM 2612 O O . ARG A 1 329 ? -18.047 19.658 -39.542 1.00 76.62 329 ARG A O 1
ATOM 2619 N N . ALA A 1 330 ? -16.802 21.517 -39.571 1.00 72.75 330 ALA A N 1
ATOM 2620 C CA . ALA A 1 330 ? -17.365 22.093 -38.350 1.00 72.75 330 ALA A CA 1
ATOM 2621 C C . ALA A 1 330 ? -18.849 22.474 -38.514 1.00 72.75 330 ALA A C 1
ATOM 2623 O O . ALA A 1 330 ? -19.646 22.188 -37.619 1.00 72.75 330 ALA A O 1
ATOM 2624 N N . LEU A 1 331 ? -19.236 23.040 -39.667 1.00 74.94 331 LEU A N 1
ATOM 2625 C CA . LEU A 1 331 ? -20.640 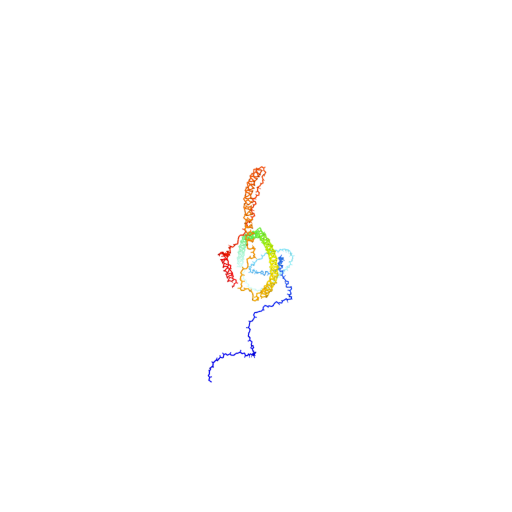23.302 -40.014 1.00 74.94 331 LEU A CA 1
ATOM 2626 C C . LEU A 1 331 ? -21.452 21.997 -40.130 1.00 74.94 331 LEU A C 1
ATOM 2628 O O . LEU A 1 331 ? -22.558 21.915 -39.604 1.00 74.94 331 LEU A O 1
ATOM 2632 N N . TRP A 1 332 ? -20.894 20.948 -40.747 1.00 65.75 332 TRP A N 1
ATOM 2633 C CA . TRP A 1 332 ? -21.538 19.628 -40.849 1.00 65.75 332 TRP A CA 1
ATOM 2634 C C . TRP A 1 332 ? -21.582 18.875 -39.499 1.00 65.75 332 TRP A C 1
ATOM 2636 O O . TRP A 1 332 ? -22.537 18.146 -39.235 1.00 65.75 332 TRP A O 1
ATOM 2646 N N . GLY A 1 333 ? -20.598 19.078 -38.616 1.00 58.72 333 GLY A N 1
ATOM 2647 C CA . GLY A 1 333 ? -20.524 18.485 -37.273 1.00 58.72 333 GLY A CA 1
ATOM 2648 C C . GLY A 1 333 ? -21.533 19.060 -36.271 1.00 58.72 333 GLY A C 1
ATOM 2649 O O . GLY A 1 333 ? -21.929 18.364 -35.341 1.00 58.72 333 GLY A O 1
ATOM 2650 N N . HIS A 1 334 ? -22.040 20.280 -36.489 1.00 54.75 334 HIS A N 1
ATOM 2651 C CA . HIS A 1 334 ? -23.157 20.818 -35.697 1.00 54.75 334 HIS A CA 1
ATOM 2652 C C . HIS A 1 334 ? -24.485 20.084 -35.973 1.00 54.75 334 HIS A C 1
ATOM 2654 O O . HIS A 1 334 ? -25.353 20.053 -35.106 1.00 54.75 334 HIS A O 1
ATOM 2660 N N . HIS A 1 335 ? -24.638 19.435 -37.136 1.00 54.34 335 HIS A N 1
ATOM 2661 C CA . HIS A 1 335 ? -25.823 18.628 -37.464 1.00 54.34 335 HIS A CA 1
ATOM 2662 C C . HIS A 1 335 ? -25.747 17.169 -36.980 1.00 54.34 335 HIS A C 1
ATOM 2664 O O . HIS A 1 335 ? -26.759 16.469 -36.983 1.00 54.34 335 HIS A O 1
ATOM 2670 N N . ARG A 1 336 ? -24.575 16.692 -36.543 1.00 54.81 336 ARG A N 1
ATOM 2671 C CA . ARG A 1 336 ? -24.380 15.338 -36.008 1.00 54.81 336 ARG A CA 1
ATOM 2672 C C . ARG A 1 336 ? -23.348 15.414 -34.883 1.00 54.81 336 ARG A C 1
ATOM 2674 O O . ARG A 1 336 ? -22.156 15.411 -35.156 1.00 54.81 336 ARG A O 1
ATOM 2681 N N . GLY A 1 337 ? -23.828 15.523 -33.640 1.00 51.19 337 GLY A N 1
ATOM 2682 C CA . GLY A 1 337 ? -23.038 15.799 -32.433 1.00 51.19 337 GLY A CA 1
ATOM 2683 C C . GLY A 1 337 ? -21.857 14.853 -32.209 1.00 51.19 337 GLY A C 1
ATOM 2684 O O . GLY A 1 337 ? -21.961 13.844 -31.516 1.00 51.19 337 GLY A O 1
ATOM 2685 N N . SER A 1 338 ? -20.708 15.182 -32.786 1.00 52.41 338 SER A N 1
ATOM 2686 C CA . SER A 1 338 ? -19.439 14.498 -32.556 1.00 52.41 338 SER A CA 1
ATOM 2687 C C . SER A 1 338 ? -18.317 15.530 -32.639 1.00 52.41 338 SER A C 1
ATOM 2689 O O . SER A 1 338 ? -18.195 16.240 -33.638 1.00 52.41 338 SER A O 1
ATOM 2691 N N . ASN A 1 339 ? -17.532 15.643 -31.563 1.00 52.56 339 ASN A N 1
ATOM 2692 C CA . ASN A 1 339 ? -16.425 16.594 -31.450 1.00 52.56 339 ASN A CA 1
ATOM 2693 C C . ASN A 1 339 ? -15.404 16.400 -32.588 1.00 52.56 339 ASN A C 1
ATOM 2695 O O . ASN A 1 339 ? -15.040 15.257 -32.882 1.00 52.56 339 ASN A O 1
ATOM 2699 N N . PRO A 1 340 ? -14.906 17.482 -33.214 1.00 57.34 340 PRO A N 1
ATOM 2700 C CA . PRO A 1 340 ? -13.855 17.366 -34.215 1.00 57.34 340 PRO A CA 1
ATOM 2701 C C . PRO A 1 340 ? -12.528 16.932 -33.558 1.00 57.34 340 PRO A C 1
ATOM 2703 O O . PRO A 1 340 ? -12.216 17.395 -32.458 1.00 57.34 340 PRO A O 1
ATOM 2706 N N . PRO A 1 341 ? -11.727 16.063 -34.208 1.00 58.03 341 PRO A N 1
ATOM 2707 C CA . PRO A 1 341 ? -10.395 15.716 -33.720 1.00 58.03 341 PRO A CA 1
ATOM 2708 C C . PRO A 1 341 ? -9.451 16.931 -33.807 1.00 58.03 341 PRO A C 1
ATOM 2710 O O . PRO A 1 341 ? -9.666 17.809 -34.650 1.00 58.03 341 PRO A O 1
ATOM 2713 N N . PRO A 1 342 ? -8.408 17.003 -32.957 1.00 56.59 342 PRO A N 1
ATOM 2714 C CA . PRO A 1 342 ? -7.466 18.117 -32.976 1.00 56.59 342 PRO A CA 1
ATOM 2715 C C . PRO A 1 342 ? -6.682 18.150 -34.300 1.00 56.59 342 PRO A C 1
ATOM 2717 O O . PRO A 1 342 ? -6.462 17.097 -34.906 1.00 56.59 342 PRO A O 1
ATOM 2720 N N . PRO A 1 343 ? -6.245 19.339 -34.757 1.00 54.38 343 PRO A N 1
ATOM 2721 C CA . PRO A 1 343 ? -5.438 19.453 -35.964 1.00 54.38 343 PRO A CA 1
ATOM 2722 C C . PRO A 1 343 ? -4.128 18.678 -35.786 1.00 54.38 343 PRO A C 1
ATOM 2724 O O . PRO A 1 343 ? -3.486 18.756 -34.733 1.00 54.38 343 PRO A O 1
ATOM 2727 N N . LEU A 1 344 ? -3.750 17.916 -36.816 1.00 47.81 344 LEU A N 1
ATOM 2728 C CA . LEU A 1 344 ? -2.500 17.165 -36.846 1.00 47.81 344 LEU A CA 1
ATOM 2729 C C . LEU A 1 344 ? -1.332 18.147 -36.708 1.00 47.81 344 LEU A C 1
ATOM 2731 O O . LEU A 1 344 ? -1.092 18.997 -37.561 1.00 47.81 344 LEU A O 1
ATOM 2735 N N . ARG A 1 345 ? -0.646 18.043 -35.571 1.00 44.72 345 ARG A N 1
ATOM 2736 C CA . ARG A 1 345 ? 0.566 18.786 -35.238 1.00 44.72 345 ARG A CA 1
ATOM 2737 C C . ARG A 1 345 ? 1.631 18.428 -36.286 1.00 44.72 345 ARG A C 1
ATOM 2739 O O . ARG A 1 345 ? 1.873 17.248 -36.523 1.00 44.72 345 ARG A O 1
ATOM 2746 N N . GLY A 1 346 ? 2.197 19.443 -36.938 1.00 38.91 346 GLY A N 1
ATOM 2747 C CA . GLY A 1 346 ? 3.111 19.293 -38.070 1.00 38.91 346 GLY A CA 1
ATOM 2748 C C . GLY A 1 346 ? 4.350 18.438 -37.781 1.00 38.91 346 GLY A C 1
ATOM 2749 O O . GLY A 1 346 ? 4.836 18.370 -36.652 1.00 38.91 346 GLY A O 1
ATOM 2750 N N . TRP A 1 347 ? 4.857 17.805 -38.841 1.00 36.56 347 TRP A N 1
ATOM 2751 C CA . TRP A 1 347 ? 6.166 17.152 -38.890 1.00 36.56 347 TRP A CA 1
ATOM 2752 C C . TRP A 1 347 ? 7.285 18.120 -38.453 1.00 36.56 347 TRP A C 1
ATOM 2754 O O . TRP A 1 347 ? 7.280 19.275 -38.886 1.00 36.56 347 TRP A O 1
ATOM 2764 N N . PRO A 1 348 ? 8.277 17.681 -37.652 1.00 41.72 348 PRO A N 1
ATOM 2765 C CA . PRO A 1 348 ? 9.419 18.516 -37.318 1.00 41.72 348 PRO A CA 1
ATOM 2766 C C . PRO A 1 348 ? 10.365 18.608 -38.521 1.00 41.72 348 PRO A C 1
ATOM 2768 O O . PRO A 1 348 ? 11.036 17.646 -38.889 1.00 41.72 348 PRO A O 1
ATOM 2771 N N . VAL A 1 349 ? 10.426 19.792 -39.126 1.00 40.69 349 VAL A N 1
ATOM 2772 C CA . VAL A 1 349 ? 11.507 20.187 -40.032 1.00 40.69 349 VAL A CA 1
ATOM 2773 C C . VAL A 1 349 ? 12.684 20.668 -39.185 1.00 40.69 349 VAL A C 1
ATOM 2775 O O . VAL A 1 349 ? 12.554 21.636 -38.444 1.00 40.69 349 VAL A O 1
ATOM 2778 N N . GLY A 1 350 ? 13.832 20.005 -39.337 1.00 37.16 350 GLY A N 1
ATOM 2779 C CA . GLY A 1 350 ? 15.156 20.567 -39.053 1.00 37.16 350 GLY A CA 1
ATOM 2780 C C . GLY A 1 350 ? 15.551 20.668 -37.579 1.00 37.16 350 GLY A C 1
ATOM 2781 O O . GLY A 1 350 ? 15.369 21.700 -36.943 1.00 37.16 350 GLY A O 1
ATOM 2782 N N . ALA A 1 351 ? 16.210 19.629 -37.064 1.00 33.41 351 ALA A N 1
ATOM 2783 C CA . ALA A 1 351 ? 17.051 19.754 -35.881 1.00 33.41 351 ALA A CA 1
ATOM 2784 C C . ALA A 1 351 ? 18.337 20.523 -36.242 1.00 33.41 351 ALA A C 1
ATOM 2786 O O . ALA A 1 351 ? 19.117 20.068 -37.079 1.00 33.41 351 ALA A O 1
ATOM 2787 N N . THR A 1 352 ? 18.572 21.669 -35.603 1.00 38.22 352 THR A N 1
ATOM 2788 C CA . THR A 1 352 ? 19.903 22.282 -35.493 1.00 38.22 352 THR A CA 1
ATOM 2789 C C . THR A 1 352 ? 20.525 21.934 -34.135 1.00 38.22 352 THR A C 1
ATOM 2791 O O . THR A 1 352 ? 19.803 21.776 -33.147 1.00 38.22 352 THR A O 1
ATOM 2794 N N . PRO A 1 353 ? 21.859 21.769 -34.061 1.00 45.16 353 PRO A N 1
ATOM 2795 C CA . PRO A 1 353 ? 22.532 21.271 -32.872 1.00 45.16 353 PRO A CA 1
ATOM 2796 C C . PRO A 1 353 ? 22.943 22.406 -31.929 1.00 45.16 353 PRO A C 1
ATOM 2798 O O . PRO A 1 353 ? 23.426 23.450 -32.360 1.00 45.16 353 PRO A O 1
ATOM 2801 N N . GLY A 1 354 ? 22.867 22.126 -30.628 1.00 40.75 354 GLY A N 1
ATOM 2802 C CA . GLY A 1 354 ? 23.696 22.785 -29.623 1.00 40.75 354 GLY A CA 1
ATOM 2803 C C . GLY A 1 354 ? 22.966 23.751 -28.700 1.00 40.75 354 GLY A C 1
ATOM 2804 O O . GLY A 1 354 ? 22.942 24.945 -28.953 1.00 40.75 354 GLY A O 1
ATOM 2805 N N . THR A 1 355 ? 22.522 23.235 -27.556 1.00 34.41 355 THR A N 1
ATOM 2806 C CA . THR A 1 355 ? 22.705 23.867 -26.240 1.00 34.41 355 THR A CA 1
ATOM 2807 C C . THR A 1 355 ? 22.625 22.773 -25.173 1.00 34.41 355 THR A C 1
ATOM 2809 O O . THR A 1 355 ? 21.556 22.318 -24.778 1.00 34.41 355 THR A O 1
ATOM 2812 N N . TYR A 1 356 ? 23.787 22.309 -24.710 1.00 34.59 356 TYR A N 1
ATOM 2813 C CA . TYR A 1 356 ? 23.878 21.551 -23.466 1.00 34.59 356 TYR A CA 1
ATOM 2814 C C . TYR A 1 356 ? 23.546 22.502 -22.314 1.00 34.59 356 TYR A C 1
ATOM 2816 O O . TYR A 1 356 ? 24.361 23.351 -21.957 1.00 34.59 356 TYR A O 1
ATOM 2824 N N . HIS A 1 357 ? 22.356 22.364 -21.738 1.00 37.53 357 HIS A N 1
ATOM 2825 C CA . HIS A 1 357 ? 22.054 22.903 -20.419 1.00 37.53 357 HIS A CA 1
ATOM 2826 C C . HIS A 1 357 ? 22.159 21.738 -19.425 1.00 37.53 357 HIS A C 1
ATOM 2828 O O . HIS A 1 357 ? 21.424 20.760 -19.580 1.00 37.53 357 HIS A O 1
ATOM 2834 N N . PRO A 1 358 ? 23.069 21.766 -18.433 1.00 48.84 358 PRO A N 1
ATOM 2835 C CA . PRO A 1 358 ? 23.069 20.740 -17.400 1.00 48.84 358 PRO A CA 1
ATOM 2836 C C . PRO A 1 358 ? 21.765 20.849 -16.595 1.00 48.84 358 PRO A C 1
ATOM 2838 O O . PRO A 1 358 ? 21.258 21.968 -16.410 1.00 48.84 358 PRO A O 1
ATOM 2841 N N . PRO A 1 359 ? 21.200 19.726 -16.115 1.00 50.81 359 PRO A N 1
ATOM 2842 C CA . PRO A 1 359 ? 20.053 19.774 -15.231 1.00 50.81 359 PRO A CA 1
ATOM 2843 C C . PRO A 1 359 ? 20.483 20.506 -13.964 1.00 50.81 359 PRO A C 1
ATOM 2845 O O . PRO A 1 359 ? 21.345 20.052 -13.211 1.00 50.81 359 PRO A O 1
ATOM 2848 N N . VAL A 1 360 ? 19.892 21.676 -13.746 1.00 51.75 360 VAL A N 1
ATOM 2849 C CA . VAL A 1 360 ? 19.891 22.321 -12.440 1.00 51.75 360 VAL A CA 1
ATOM 2850 C C . VAL A 1 360 ? 19.234 21.309 -11.515 1.00 51.75 360 VAL A C 1
ATOM 2852 O O . VAL A 1 360 ? 18.037 21.051 -11.630 1.00 51.75 360 VAL A O 1
ATOM 2855 N N . ILE A 1 361 ? 20.036 20.685 -10.650 1.00 52.12 361 ILE A N 1
ATOM 2856 C CA . ILE A 1 361 ? 19.536 19.939 -9.502 1.00 52.12 361 ILE A CA 1
ATOM 2857 C C . ILE A 1 361 ? 18.676 20.944 -8.752 1.00 52.12 361 ILE A C 1
ATOM 2859 O O . ILE A 1 361 ? 19.173 21.872 -8.112 1.00 52.12 361 ILE A O 1
ATOM 2863 N N . SER A 1 362 ? 17.370 20.827 -8.947 1.00 57.19 362 SER A N 1
ATOM 2864 C CA . SER A 1 362 ? 16.392 21.705 -8.346 1.00 57.19 362 SER A CA 1
ATOM 2865 C C . SER A 1 362 ? 16.602 21.637 -6.835 1.00 57.19 362 SER A C 1
ATOM 2867 O O . SER A 1 362 ? 16.533 20.548 -6.263 1.00 57.19 362 SER A O 1
ATOM 2869 N N . LEU A 1 363 ? 16.843 22.792 -6.202 1.00 57.50 363 LEU A N 1
ATOM 2870 C CA . LEU A 1 363 ? 16.918 22.985 -4.748 1.00 57.50 363 LEU A CA 1
ATOM 2871 C C . LEU A 1 363 ? 15.955 22.117 -3.897 1.00 57.50 363 LEU A C 1
ATOM 2873 O O . LEU A 1 363 ? 16.378 21.701 -2.818 1.00 57.50 363 LEU A O 1
ATOM 2877 N N . PRO A 1 364 ? 14.722 21.763 -4.327 1.00 67.00 364 PRO A N 1
ATOM 2878 C CA . PRO A 1 364 ? 13.881 20.812 -3.590 1.00 67.00 364 PRO A CA 1
ATOM 2879 C C . PRO A 1 364 ? 14.467 19.403 -3.399 1.00 67.00 364 PRO A C 1
ATOM 2881 O O . PRO A 1 364 ? 14.168 18.780 -2.387 1.00 67.00 364 PRO A O 1
ATOM 2884 N N . VAL A 1 365 ? 15.305 18.888 -4.307 1.00 68.81 365 VAL A N 1
ATOM 2885 C CA . VAL A 1 365 ? 15.834 17.508 -4.221 1.00 68.81 365 VAL A CA 1
ATOM 2886 C C . VAL A 1 365 ? 16.894 17.392 -3.128 1.00 68.81 365 VAL A C 1
ATOM 2888 O O . VAL A 1 365 ? 16.877 16.443 -2.350 1.00 68.81 365 VAL A O 1
ATOM 2891 N N . VAL A 1 366 ? 17.766 18.397 -3.000 1.00 74.69 366 VAL A N 1
ATOM 2892 C CA . VAL A 1 366 ? 18.745 18.459 -1.901 1.00 74.69 366 VAL A CA 1
ATOM 2893 C C . VAL A 1 366 ? 18.027 18.621 -0.558 1.00 74.69 366 VAL A C 1
ATOM 2895 O O . VAL A 1 366 ? 18.385 17.956 0.410 1.00 74.69 366 VAL A O 1
ATOM 2898 N N . GLY A 1 367 ? 16.961 19.430 -0.511 1.00 79.62 367 GLY A N 1
ATOM 2899 C CA . GLY A 1 367 ? 16.115 19.561 0.680 1.00 79.62 367 GLY A CA 1
ATOM 2900 C C . GLY A 1 367 ? 15.460 18.241 1.098 1.00 79.62 367 GLY A C 1
ATOM 2901 O O . GLY A 1 367 ? 15.454 17.907 2.279 1.00 79.62 367 GLY A O 1
ATOM 2902 N N . LEU A 1 368 ? 14.978 17.451 0.135 1.00 86.88 368 LEU A N 1
ATOM 2903 C CA . LEU A 1 368 ? 14.349 16.153 0.388 1.00 86.88 368 LEU A CA 1
ATOM 2904 C C . LEU A 1 368 ? 15.340 15.142 0.979 1.00 86.88 368 LEU A C 1
ATOM 2906 O O . LEU A 1 368 ? 15.016 14.457 1.946 1.00 86.88 368 LEU A O 1
ATOM 2910 N N . VAL A 1 369 ? 16.571 15.110 0.460 1.00 85.38 369 VAL A N 1
ATOM 2911 C CA . VAL A 1 369 ? 17.639 14.241 0.982 1.00 85.38 369 VAL A CA 1
ATOM 2912 C C . VAL A 1 369 ? 18.007 14.611 2.424 1.00 85.38 369 VAL A C 1
ATOM 2914 O O . VAL A 1 369 ? 18.164 13.723 3.260 1.00 85.38 369 VAL A O 1
ATOM 2917 N N . VAL A 1 370 ? 18.083 15.907 2.754 1.00 88.25 370 VAL A N 1
ATOM 2918 C CA . VAL A 1 370 ? 18.381 16.365 4.125 1.00 88.25 370 VAL A CA 1
ATOM 2919 C C . VAL A 1 370 ? 17.243 16.025 5.094 1.00 88.25 370 VAL A C 1
ATOM 2921 O O . VAL A 1 370 ? 17.509 15.569 6.203 1.00 88.25 370 VAL A O 1
ATOM 2924 N N . ILE A 1 371 ? 15.981 16.188 4.687 1.00 89.62 371 ILE A N 1
ATOM 2925 C CA . ILE A 1 371 ? 14.818 15.851 5.529 1.00 89.62 371 ILE A CA 1
ATOM 2926 C C . ILE A 1 371 ? 14.769 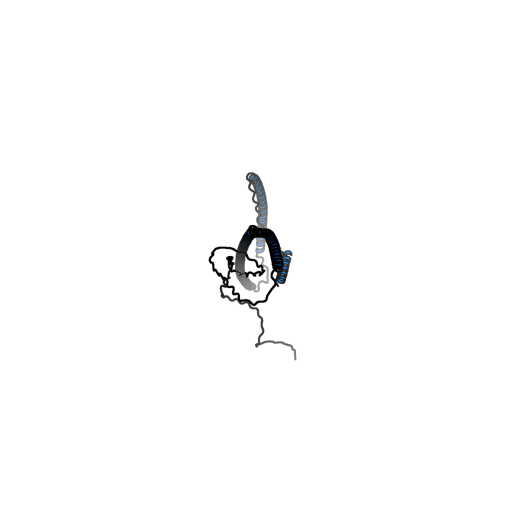14.345 5.818 1.00 89.62 371 ILE A C 1
ATOM 2928 O O . ILE A 1 371 ? 14.557 13.952 6.965 1.00 89.62 371 ILE A O 1
ATOM 2932 N N . VAL A 1 372 ? 15.020 13.502 4.811 1.00 90.62 372 VAL A N 1
ATOM 2933 C CA . VAL A 1 372 ? 15.076 12.040 4.983 1.00 90.62 372 VAL A CA 1
ATOM 2934 C C . VAL A 1 372 ? 16.216 11.638 5.924 1.00 90.62 372 VAL A C 1
ATOM 2936 O O . VAL A 1 372 ? 16.012 10.795 6.795 1.00 90.62 372 VAL A O 1
ATOM 2939 N N . ALA A 1 373 ? 17.385 12.277 5.820 1.00 89.69 373 ALA A N 1
ATOM 2940 C CA . ALA A 1 373 ? 18.509 12.020 6.721 1.00 89.69 373 ALA A CA 1
ATOM 2941 C C . ALA A 1 373 ? 18.211 12.434 8.175 1.00 89.69 373 ALA A C 1
ATOM 2943 O O . ALA A 1 373 ? 18.523 11.688 9.099 1.00 89.69 373 ALA A O 1
ATOM 2944 N N . LEU A 1 374 ? 17.568 13.587 8.394 1.00 91.69 374 LEU A N 1
ATOM 2945 C CA . LEU A 1 374 ? 17.190 14.049 9.736 1.00 91.69 374 LEU A CA 1
ATOM 2946 C C . LEU A 1 374 ? 16.121 13.157 10.379 1.00 91.69 374 LEU A C 1
ATOM 2948 O O . LEU A 1 374 ? 16.220 12.853 11.567 1.00 91.69 374 LEU A O 1
ATOM 2952 N N . LEU A 1 375 ? 15.138 12.698 9.599 1.00 91.69 375 LEU A N 1
ATOM 2953 C CA . LEU A 1 375 ? 14.138 11.730 10.058 1.00 91.69 375 LEU A CA 1
ATOM 2954 C C . LEU A 1 375 ? 14.776 10.389 10.425 1.00 91.69 375 LEU A C 1
ATOM 2956 O O . LEU A 1 375 ? 14.410 9.803 11.439 1.00 91.69 375 LEU A O 1
ATOM 2960 N N . TRP A 1 376 ? 15.754 9.927 9.642 1.00 89.69 376 TRP A N 1
ATOM 2961 C CA . TRP A 1 376 ? 16.486 8.697 9.934 1.00 89.69 376 TRP A CA 1
ATOM 2962 C C . TRP A 1 376 ? 17.310 8.807 11.221 1.00 89.69 376 TRP A C 1
ATOM 2964 O O . TRP A 1 376 ? 17.256 7.913 12.063 1.00 89.69 376 TRP A O 1
ATOM 2974 N N . CYS A 1 377 ? 18.034 9.914 11.410 1.00 89.62 377 CYS A N 1
ATOM 2975 C CA . CYS A 1 377 ? 18.790 10.159 12.640 1.00 89.62 377 CYS A CA 1
ATOM 2976 C C . CYS A 1 377 ? 17.871 10.246 13.867 1.00 89.62 377 CYS A C 1
ATOM 2978 O O . CYS A 1 377 ? 18.169 9.651 14.898 1.00 89.62 377 CYS A O 1
ATOM 2980 N N . TRP A 1 378 ? 16.732 10.932 13.753 1.00 88.88 378 TRP A N 1
ATOM 2981 C CA . TRP A 1 378 ? 15.761 11.035 14.843 1.00 88.88 378 TRP A CA 1
ATOM 2982 C C . TRP A 1 378 ? 15.113 9.687 15.191 1.00 88.88 378 TRP A C 1
ATOM 2984 O O . TRP A 1 378 ? 14.922 9.357 16.362 1.00 88.88 378 TRP A O 1
ATOM 2994 N N . TRP A 1 379 ? 14.809 8.877 14.178 1.00 85.19 379 TRP A N 1
ATOM 2995 C CA . TRP A 1 379 ? 14.273 7.537 14.384 1.00 85.19 379 TRP A CA 1
ATOM 2996 C C . TRP A 1 379 ? 15.300 6.605 15.046 1.00 85.19 379 TRP A C 1
ATOM 2998 O O . TRP A 1 379 ? 14.954 5.870 15.965 1.00 85.19 379 TRP A O 1
ATOM 3008 N N . ALA A 1 380 ? 16.576 6.690 14.658 1.00 83.69 380 ALA A N 1
ATOM 3009 C CA . ALA A 1 380 ? 17.646 5.912 15.281 1.00 83.69 380 ALA A CA 1
ATOM 3010 C C . ALA A 1 380 ? 17.827 6.256 16.774 1.00 83.69 380 ALA A C 1
ATOM 3012 O O . ALA A 1 380 ? 17.918 5.343 17.593 1.00 83.69 380 ALA A O 1
ATOM 3013 N N . GLU A 1 381 ? 17.797 7.544 17.136 1.00 82.81 381 GLU A N 1
ATOM 3014 C CA . GLU A 1 381 ? 17.947 8.028 18.522 1.00 82.81 381 GLU A CA 1
ATOM 3015 C C . GLU A 1 381 ? 16.767 7.637 19.431 1.00 82.81 381 GLU A C 1
ATOM 3017 O O . GLU A 1 381 ? 16.940 7.463 20.629 1.00 82.81 381 GLU A O 1
ATOM 3022 N N . THR A 1 382 ? 15.559 7.487 18.876 1.00 71.00 382 THR A N 1
ATOM 3023 C CA . THR A 1 382 ? 14.359 7.070 19.634 1.00 71.00 382 THR A CA 1
ATOM 3024 C C . THR A 1 382 ? 14.176 5.553 19.700 1.00 71.00 382 THR A C 1
ATOM 3026 O O . THR A 1 382 ? 13.347 5.064 20.467 1.00 71.00 382 THR A O 1
ATOM 3029 N N . SER A 1 383 ? 14.932 4.809 18.887 1.00 68.31 383 SER A N 1
ATOM 3030 C CA . SER A 1 383 ? 14.934 3.343 18.860 1.00 68.31 383 SER A CA 1
ATOM 3031 C C . SER A 1 383 ? 16.014 2.701 19.744 1.00 68.31 383 SER A C 1
ATOM 3033 O O . SER A 1 383 ? 15.987 1.481 19.926 1.00 68.31 383 SER A O 1
ATOM 3035 N N . SER A 1 384 ? 16.942 3.504 20.284 1.00 52.84 384 SER A N 1
ATOM 3036 C CA . SER A 1 384 ? 17.903 3.117 21.328 1.00 52.84 384 SER A CA 1
ATOM 3037 C C . SER A 1 384 ? 17.434 3.586 22.696 1.00 52.84 384 SER A C 1
ATOM 3039 O O . SER A 1 384 ? 17.905 2.957 23.672 1.00 52.84 384 SER A O 1
#

Sequence (384 aa):
PPKHSHRGRLAPGCRWGGPGDTGLGVGSRRAPGSLGMLRVRKLSQGQVWGCSGVQAEGMGCRFAHTVLCSSAGDVDTPNLEENEEEEEEEEEEVNAGSVEEEEEDEKELELSEQEMEALRAQMLQLLEELEETRELALKHEDDSLELQGLLEDERLASAHQAEIFTKQIQRLQGQFHGGRGFESLQDVKETELHRAQRQLLEASEKIHDMQLEVEESAALHENEIAGLQEELCRLRAELQRIQRTRDEYEMEITSLRAEITMKSSSHISPLAALEPSPQQPWPVCLAEELDTLREQYHDLTDEYLTLQESNRLMVHQLEKLEAQNYRCRALWGHHRGSNPPPPLRGWPVGATPGTYHPPVISLPVVGLVVIVALLWCWWAETSS

InterPro domains:
  IPR051176 Centrosomal and Immune Signaling Modulators [PTHR15715] (101-326)
  IPR060659 CCDC136/SLMAP, coiled-coil domain [PF28341] (18-327)

Radius of gyration: 72.64 Å; chains: 1; bounding box: 157×79×215 Å

Organism: Sphenodon punctatus (NCBI:txid8508)

Foldseek 3Di:
DDDDDDDDDDDDDDDDDDDDDDDDDDDDDDDDDDDPPPPPPPPPPPDDPDPPDPPPPPPPPPDDDDDDDDDDDDDDDDDDDDDDDDDDDDDDDDDDDDDDPDPCVVVVVVVVVVVVVVVVVVVVVVVVVVVVVVVVVVVVVVVVVVVVVVVVVVVVVVVVVVVVVVVVVVVVVCVVVVCCVVVVVVVVVVVVVVVVVVVVVVVVVVVVVVVVVVVVVVVVVVVVVVVVVVVVVVVVVVVVVVVVVVVVVVVVVVVVVVVVVVVVVVVVPPDPPDDDDPDDCVVVVVVVVVVVVVVVVVVVVVVVVVVVVVVVVVVVVVVVVVVVVVVVVVVVCVVPPDDDDDPPDDDDDDDDDDDDDDPPPPPVVVVVVVVVVVVVVVVVVVVD

Secondary structure (DSSP, 8-state):
-----------------------------------------------------------------------------------------------------SSSHHHHHHHHHHHHHHHHHHHHHHHHHHHHHHHHHHHHHHHHHHHHHHHHHHHHHHHHHHHHHHHHHHHHHHHHHT-HHHHHHHHHHHHHHHHHHHHHHHHHHHHHHHHHHHHHHHHHHHHHHHHHHHHHHHHHHHHHHHHHHHHHHHHHHHHHHHHHHHHHHHH-SS--SS-------HHHHHHHHHHHHHHHHHHHHHHHHHHHHHHHHHHHHHHHHHHHHHHHHHHHHTTTT-PPPPP-PPP---PPP---------HHHHHHHHHHHHHHHHHHHHH-